Protein AF-A0AAC9W7S7-F1 (afdb_monomer)

Structure (mmCIF, N/CA/C/O backbone):
data_AF-A0AAC9W7S7-F1
#
_entry.id   AF-A0AAC9W7S7-F1
#
loop_
_atom_site.group_PDB
_atom_site.id
_atom_site.type_symbol
_atom_site.label_atom_id
_atom_site.label_alt_id
_atom_site.label_comp_id
_atom_site.label_asym_id
_atom_site.label_entity_id
_atom_site.label_seq_id
_atom_site.pdbx_PDB_ins_code
_atom_site.Cartn_x
_atom_site.Cartn_y
_atom_site.Cartn_z
_atom_site.occupancy
_atom_site.B_iso_or_equiv
_atom_site.auth_seq_id
_atom_site.auth_comp_id
_atom_site.auth_asym_id
_atom_site.auth_atom_id
_atom_site.pdbx_PDB_model_num
ATOM 1 N N . MET A 1 1 ? 3.957 -42.878 9.450 1.00 37.59 1 MET A N 1
ATOM 2 C CA . MET A 1 1 ? 2.936 -42.369 10.400 1.00 37.59 1 MET A CA 1
ATOM 3 C C . MET A 1 1 ? 3.473 -42.304 11.843 1.00 37.59 1 MET A C 1
ATOM 5 O O . MET A 1 1 ? 2.688 -42.393 12.775 1.00 37.59 1 MET A O 1
ATOM 9 N N . SER A 1 2 ? 4.787 -42.111 12.055 1.00 39.94 2 SER A N 1
ATOM 10 C CA . SER A 1 2 ? 5.416 -42.244 13.385 1.00 39.94 2 SER A CA 1
ATOM 11 C C . SER A 1 2 ? 6.207 -41.029 13.894 1.00 39.94 2 SER A C 1
ATOM 13 O O . SER A 1 2 ? 6.591 -41.050 15.053 1.00 39.94 2 SER A O 1
ATOM 15 N N . ASP A 1 3 ? 6.358 -39.937 13.136 1.00 34.56 3 ASP A N 1
ATOM 16 C CA . ASP A 1 3 ? 7.186 -38.788 13.576 1.00 34.56 3 ASP A CA 1
ATOM 17 C C . ASP A 1 3 ? 6.415 -37.564 14.099 1.00 34.56 3 ASP A C 1
ATOM 19 O O . ASP A 1 3 ? 6.995 -36.519 14.389 1.00 34.56 3 ASP A O 1
ATOM 23 N N . TYR A 1 4 ? 5.102 -37.677 14.303 1.00 34.56 4 TYR A N 1
ATOM 24 C CA . TYR A 1 4 ? 4.302 -36.581 14.871 1.00 34.56 4 TYR A CA 1
ATOM 25 C C . TYR A 1 4 ? 4.333 -36.500 16.409 1.00 34.56 4 TYR A C 1
ATOM 27 O O . TYR A 1 4 ? 3.720 -35.597 16.974 1.00 34.56 4 TYR A O 1
ATOM 35 N N . LYS A 1 5 ? 5.036 -37.403 17.111 1.00 38.84 5 LYS A N 1
ATOM 36 C CA . LYS A 1 5 ? 5.004 -37.478 18.587 1.00 38.84 5 LYS A CA 1
ATOM 37 C C . LYS A 1 5 ? 6.015 -36.587 19.328 1.00 38.84 5 LYS A C 1
ATOM 39 O O . LYS A 1 5 ? 5.812 -36.352 20.512 1.00 38.84 5 LYS A O 1
ATOM 44 N N . ASN A 1 6 ? 7.032 -36.021 18.668 1.00 42.34 6 ASN A N 1
ATOM 45 C CA . ASN A 1 6 ? 8.114 -35.283 19.355 1.00 42.34 6 ASN A CA 1
ATOM 46 C C . ASN A 1 6 ? 8.028 -33.747 19.297 1.00 42.34 6 ASN A C 1
ATOM 48 O O . ASN A 1 6 ? 8.985 -33.047 19.621 1.00 42.34 6 ASN A O 1
ATOM 52 N N . ARG A 1 7 ? 6.872 -33.183 18.940 1.00 37.69 7 ARG A N 1
ATOM 53 C CA . ARG A 1 7 ? 6.562 -31.769 19.202 1.00 37.69 7 ARG A CA 1
ATOM 54 C C . ARG A 1 7 ? 5.225 -31.747 19.917 1.00 37.69 7 ARG A C 1
ATOM 56 O O . ARG A 1 7 ? 4.274 -32.288 19.368 1.00 37.69 7 ARG A O 1
ATOM 63 N N . GLY A 1 8 ? 5.148 -31.163 21.113 1.00 43.25 8 GLY A N 1
ATOM 64 C CA . GLY A 1 8 ? 3.931 -31.041 21.932 1.00 43.25 8 GLY A CA 1
ATOM 65 C C . GLY A 1 8 ? 2.803 -30.255 21.248 1.00 43.25 8 GLY A C 1
ATOM 66 O O . GLY A 1 8 ? 2.457 -29.151 21.653 1.00 43.25 8 GLY A O 1
ATOM 67 N N . LEU A 1 9 ? 2.234 -30.828 20.192 1.00 44.09 9 LEU A N 1
ATOM 68 C CA . LEU A 1 9 ? 1.156 -30.319 19.355 1.00 44.09 9 LEU A CA 1
ATOM 69 C C . LEU A 1 9 ? 0.028 -31.352 19.337 1.00 44.09 9 LEU A C 1
ATOM 71 O O . LEU A 1 9 ? -0.422 -31.802 18.291 1.00 44.09 9 LEU A O 1
ATOM 75 N N . THR A 1 10 ? -0.458 -31.723 20.516 1.00 48.31 10 THR A N 1
ATOM 76 C CA . THR A 1 10 ? -1.751 -32.397 20.656 1.00 48.31 10 THR A CA 1
ATOM 77 C C . THR A 1 10 ? -2.620 -31.588 21.599 1.00 48.31 10 THR A C 1
ATOM 79 O O . THR A 1 10 ? -2.762 -31.893 22.777 1.00 48.31 10 THR A O 1
ATOM 82 N N . LEU A 1 11 ? -3.224 -30.534 21.062 1.00 48.84 11 LEU A N 1
ATOM 83 C CA . LEU A 1 11 ? -4.468 -30.015 21.608 1.00 48.84 11 LEU A CA 1
ATOM 84 C C . LEU A 1 11 ? -5.496 -30.098 20.489 1.00 48.84 11 LEU A C 1
ATOM 86 O O . LEU A 1 11 ? -5.588 -29.196 19.656 1.00 48.84 11 LEU A O 1
ATOM 90 N N . ASN A 1 12 ? -6.264 -31.190 20.489 1.00 54.25 12 ASN A N 1
ATOM 91 C CA . ASN A 1 12 ? -7.568 -31.247 19.836 1.00 54.25 12 ASN A CA 1
ATOM 92 C C . ASN A 1 12 ? -8.439 -30.149 20.462 1.00 54.25 12 ASN A C 1
ATOM 94 O O . ASN A 1 12 ? -9.157 -30.384 21.429 1.00 54.25 12 ASN A O 1
ATOM 98 N N . LYS A 1 13 ? -8.324 -28.913 19.965 1.00 56.97 13 LYS A N 1
ATOM 99 C CA . LYS A 1 13 ? -9.226 -27.826 20.342 1.00 56.97 13 LYS A CA 1
ATOM 100 C C . LYS A 1 13 ? -10.548 -28.089 19.618 1.00 56.97 13 LYS A C 1
ATOM 102 O O . LYS A 1 13 ? -10.556 -28.030 18.387 1.00 56.97 13 LYS A O 1
ATOM 107 N N . PRO A 1 14 ? -11.640 -28.410 20.332 1.00 70.88 14 PRO A N 1
ATOM 108 C CA . PRO A 1 14 ? -12.911 -28.714 19.690 1.00 70.88 14 PRO A CA 1
ATOM 109 C C . PRO A 1 14 ? -13.408 -27.505 18.890 1.00 70.88 14 PRO A C 1
ATOM 111 O O . PRO A 1 14 ? -13.167 -26.353 19.267 1.00 70.88 14 PRO A O 1
ATOM 114 N N . LYS A 1 15 ? -14.117 -27.767 17.783 1.00 72.94 15 LYS A N 1
ATOM 115 C CA . LYS A 1 15 ? -14.769 -26.723 16.982 1.00 72.94 15 LYS A CA 1
ATOM 116 C C . LYS A 1 15 ? -15.702 -25.921 17.891 1.00 72.94 15 LYS A C 1
ATOM 118 O O . LYS A 1 15 ? -16.638 -26.472 18.464 1.00 72.94 15 LYS A O 1
ATOM 123 N N . ILE A 1 16 ? -15.446 -24.622 18.026 1.00 74.94 16 ILE A N 1
ATOM 124 C CA . ILE A 1 16 ? -16.300 -23.749 18.833 1.00 74.94 16 ILE A CA 1
ATOM 125 C C . ILE A 1 16 ? -17.641 -23.543 18.109 1.00 74.94 16 ILE A C 1
ATOM 127 O O . ILE A 1 16 ? -17.678 -23.210 16.925 1.00 74.94 16 ILE A O 1
ATOM 131 N N . THR A 1 17 ? -18.742 -23.745 18.835 1.00 80.69 17 THR A N 1
ATOM 132 C CA . THR A 1 17 ? -20.120 -23.518 18.371 1.00 80.69 17 THR A CA 1
ATOM 133 C C . THR A 1 17 ? -20.499 -22.031 18.410 1.00 80.69 17 THR A C 1
ATOM 135 O O . THR A 1 17 ? -19.800 -21.223 19.025 1.00 80.69 17 THR A O 1
ATOM 138 N N . LYS A 1 18 ? -21.645 -21.659 17.813 1.00 77.06 18 LYS A N 1
ATOM 139 C CA . LYS A 1 18 ? -22.188 -20.285 17.877 1.00 77.06 18 LYS A CA 1
ATOM 140 C C . LYS A 1 18 ? -22.310 -19.774 19.317 1.00 77.06 18 LYS A C 1
ATOM 142 O O . LYS A 1 18 ? -21.727 -18.752 19.676 1.00 77.06 18 LYS A O 1
ATOM 147 N N . THR A 1 19 ? -22.940 -20.575 20.170 1.00 78.44 19 THR A N 1
ATOM 148 C CA . THR A 1 19 ? -23.069 -20.325 21.612 1.00 78.44 19 THR A CA 1
ATOM 149 C C . THR A 1 19 ? -21.717 -20.302 22.333 1.00 78.44 19 THR A C 1
ATOM 151 O O . THR A 1 19 ? -21.515 -19.535 23.274 1.00 78.44 19 THR A O 1
ATOM 154 N N . GLY A 1 20 ? -20.742 -21.094 21.877 1.00 81.81 20 GLY A N 1
ATOM 155 C CA . GLY A 1 20 ? -19.382 -21.089 22.414 1.00 81.81 20 GLY A CA 1
ATOM 156 C C . GLY A 1 20 ? -18.627 -19.774 22.172 1.00 81.81 20 GLY A C 1
ATOM 157 O O . GLY A 1 20 ? -17.890 -19.333 23.056 1.00 81.81 20 GLY A O 1
ATOM 158 N N . LEU A 1 21 ? -18.833 -19.112 21.026 1.00 81.75 21 LEU A N 1
ATOM 159 C CA . LEU A 1 21 ? -18.240 -17.794 20.747 1.00 81.75 21 LEU A CA 1
ATOM 160 C C . LEU A 1 21 ? -18.845 -16.695 21.620 1.00 81.75 21 LEU A C 1
ATOM 162 O O . LEU A 1 21 ? -18.101 -15.877 22.166 1.00 81.75 21 LEU A O 1
ATOM 166 N N . GLN A 1 22 ? -20.166 -16.709 21.807 1.00 82.06 22 GLN A N 1
ATOM 167 C CA . GLN A 1 22 ? -20.845 -15.781 22.714 1.00 82.06 22 GLN A CA 1
ATOM 168 C C . GLN A 1 22 ? -20.304 -15.938 24.142 1.00 82.06 22 GLN A C 1
ATOM 170 O O . GLN A 1 22 ? -19.799 -14.975 24.720 1.00 82.06 22 GLN A O 1
ATOM 175 N N . LYS A 1 23 ? -20.243 -17.175 24.660 1.00 84.00 23 LYS A N 1
ATOM 176 C CA . LYS A 1 23 ? -19.633 -17.473 25.970 1.00 84.00 23 LYS A CA 1
ATOM 177 C C . LYS A 1 23 ? -18.192 -16.972 26.073 1.00 84.00 23 LYS A C 1
ATOM 179 O O . LYS A 1 23 ? -17.768 -16.534 27.141 1.00 84.00 23 LYS A O 1
ATOM 184 N N . HIS A 1 24 ? -17.417 -17.024 24.990 1.00 85.25 24 HIS A N 1
ATOM 185 C CA . HIS A 1 24 ? -16.046 -16.521 24.987 1.00 85.25 24 HIS A CA 1
ATOM 186 C C . HIS A 1 24 ? -15.978 -14.989 25.139 1.00 85.25 24 HIS A C 1
ATOM 188 O O . HIS A 1 24 ? -15.097 -14.493 25.844 1.00 85.25 24 HIS A O 1
ATOM 194 N N . LEU A 1 25 ? -16.885 -14.229 24.518 1.00 84.69 25 LEU A N 1
ATOM 195 C CA . LEU A 1 25 ? -16.973 -12.775 24.712 1.00 84.69 25 LEU A CA 1
ATOM 196 C C . LEU A 1 25 ? -17.499 -12.417 26.108 1.00 84.69 25 LEU A C 1
ATOM 198 O O . LEU A 1 25 ? -16.917 -11.547 26.756 1.00 84.69 25 LEU A O 1
ATOM 202 N N . SER A 1 26 ? -18.478 -13.160 26.632 1.00 85.62 26 SER A N 1
ATOM 203 C CA . SER A 1 26 ? -18.957 -12.992 28.013 1.00 85.62 26 SER A CA 1
ATOM 204 C C . SER A 1 26 ? -17.852 -13.251 29.038 1.00 85.62 26 SER A C 1
ATOM 206 O O . SER A 1 26 ? -17.664 -12.461 29.957 1.00 85.62 26 SER A O 1
ATOM 208 N N . LYS A 1 27 ? -17.028 -14.293 28.844 1.00 88.25 27 LYS A N 1
ATOM 209 C CA . LYS A 1 27 ? -15.826 -14.544 29.668 1.00 88.25 27 LYS A CA 1
ATOM 210 C C . LYS A 1 27 ? -14.813 -13.399 29.612 1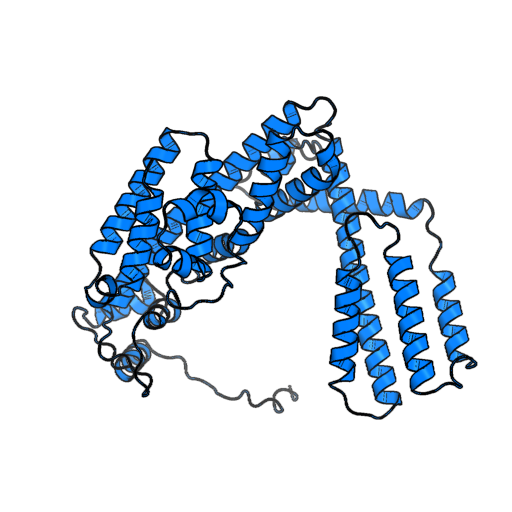.00 88.25 27 LYS A C 1
ATOM 212 O O . LYS A 1 27 ? -13.996 -13.250 30.514 1.00 88.25 27 LYS A O 1
ATOM 217 N N . LYS A 1 28 ? -14.839 -12.595 28.547 1.00 88.25 28 LYS A N 1
ATOM 218 C CA . LYS A 1 28 ? -14.037 -11.376 28.405 1.00 88.25 28 LYS A CA 1
ATOM 219 C C . LYS A 1 28 ? -14.730 -10.128 28.954 1.00 88.25 28 LYS A C 1
ATOM 221 O O . LYS A 1 28 ? -14.155 -9.056 28.804 1.00 88.25 28 LYS A O 1
ATOM 226 N N . LYS A 1 29 ? -15.884 -10.272 29.617 1.00 89.19 29 LYS A N 1
ATOM 227 C CA . LYS A 1 29 ? -16.740 -9.195 30.141 1.00 89.19 29 LYS A CA 1
ATOM 228 C C . LYS A 1 29 ? -17.174 -8.175 29.079 1.00 89.19 29 LYS A C 1
ATOM 230 O O . LYS A 1 29 ? -17.420 -7.027 29.409 1.00 89.19 29 LYS A O 1
ATOM 235 N N . ILE A 1 30 ? -17.261 -8.594 27.814 1.00 90.44 30 ILE A N 1
ATOM 236 C CA . ILE A 1 30 ? -17.768 -7.742 26.732 1.00 90.44 30 ILE A CA 1
ATOM 237 C C . ILE A 1 30 ? -19.297 -7.806 26.755 1.00 90.44 30 ILE A C 1
ATOM 239 O O . ILE A 1 30 ? -19.857 -8.905 26.748 1.00 90.44 30 ILE A O 1
ATOM 243 N N . THR A 1 31 ? -19.961 -6.651 26.792 1.00 90.38 31 THR A N 1
ATOM 244 C CA . THR A 1 31 ? -21.424 -6.571 26.911 1.00 90.38 31 THR A CA 1
ATOM 245 C C . THR A 1 31 ? -22.115 -6.721 25.554 1.00 90.38 31 THR A C 1
ATOM 247 O O . THR A 1 31 ? -21.591 -6.313 24.514 1.00 90.38 31 THR A O 1
ATOM 250 N N . PHE A 1 32 ? -23.314 -7.303 25.556 1.00 90.25 32 PHE A N 1
ATOM 251 C CA . PHE A 1 32 ? -24.150 -7.487 24.361 1.00 90.25 32 PHE A CA 1
ATOM 252 C C . PHE A 1 32 ? -25.301 -6.475 24.277 1.00 90.25 32 PHE A C 1
ATOM 254 O O . PHE A 1 32 ? -26.297 -6.727 23.608 1.00 90.25 32 PHE A O 1
ATOM 261 N N . ILE A 1 33 ? -25.187 -5.344 24.981 1.00 83.50 33 ILE A N 1
ATOM 262 C CA . ILE A 1 33 ? -26.242 -4.324 25.036 1.00 83.50 33 ILE A CA 1
ATOM 263 C C . ILE A 1 33 ? -26.608 -3.891 23.609 1.00 83.50 33 ILE A C 1
ATOM 265 O O . ILE A 1 33 ? -25.727 -3.548 22.819 1.00 83.50 33 ILE A O 1
ATOM 269 N N . GLY A 1 34 ? -27.907 -3.922 23.301 1.00 80.00 34 GLY A N 1
ATOM 270 C CA . GLY A 1 34 ? -28.447 -3.549 21.993 1.00 80.00 34 GLY A CA 1
ATOM 271 C C . GLY A 1 34 ? -28.416 -4.649 20.927 1.00 80.00 34 GLY A C 1
ATOM 272 O O . GLY A 1 34 ? -28.630 -4.324 19.767 1.00 80.00 34 GLY A O 1
ATOM 273 N N . TYR A 1 35 ? -28.144 -5.911 21.290 1.00 88.88 35 TYR A N 1
ATOM 274 C CA . TYR A 1 35 ? -28.215 -7.051 20.371 1.00 88.88 35 TYR A CA 1
ATOM 275 C C . TYR A 1 35 ? -29.035 -8.202 20.959 1.00 88.88 35 TYR A C 1
ATOM 277 O O . TYR A 1 35 ? -28.790 -8.653 22.080 1.00 88.88 35 TYR A O 1
ATOM 285 N N . SER A 1 36 ? -29.954 -8.729 20.159 1.00 88.38 36 SER A N 1
ATOM 286 C CA . SER A 1 36 ? -30.579 -10.036 20.360 1.00 88.38 36 SER A CA 1
ATOM 287 C C . SER A 1 36 ? -29.610 -11.181 20.033 1.00 88.38 36 SER A C 1
ATOM 289 O O . SER A 1 36 ? -28.572 -11.001 19.386 1.00 88.38 36 SER A O 1
ATOM 291 N N . GLU A 1 37 ? -29.952 -12.400 20.455 1.00 83.62 37 GLU A N 1
ATOM 292 C CA . GLU A 1 37 ? -29.159 -13.590 20.129 1.00 83.62 37 GLU A CA 1
ATOM 293 C C . GLU A 1 37 ? -29.084 -13.838 18.610 1.00 83.62 37 GLU A C 1
ATOM 295 O O . GLU A 1 37 ? -28.029 -14.208 18.085 1.00 83.62 37 GLU A O 1
ATOM 300 N N . GLU A 1 38 ? -30.179 -13.581 17.894 1.00 86.12 38 GLU A N 1
ATOM 301 C CA . GLU A 1 38 ? -30.256 -13.681 16.434 1.00 86.12 38 GLU A CA 1
ATOM 302 C C . GLU A 1 38 ? -29.323 -12.673 15.753 1.00 86.12 38 GLU A C 1
ATOM 304 O O . GLU A 1 38 ? -28.532 -13.049 14.882 1.00 86.12 38 GLU A O 1
ATOM 309 N N . GLU A 1 39 ? -29.321 -11.416 16.203 1.00 88.31 39 GLU A N 1
ATOM 310 C CA . GLU A 1 39 ? -28.441 -10.377 15.663 1.00 88.31 39 GLU A CA 1
ATOM 311 C C . GLU A 1 39 ? -26.963 -10.667 15.934 1.00 88.31 39 GLU A C 1
ATOM 313 O O . GLU A 1 39 ? -26.128 -10.465 15.049 1.00 88.31 39 GLU A O 1
ATOM 318 N N . LEU A 1 40 ? -26.619 -11.190 17.117 1.00 85.38 40 LEU A N 1
ATOM 319 C CA . LEU A 1 40 ? -25.255 -11.636 17.420 1.00 85.38 40 LEU A CA 1
ATOM 320 C C . LEU A 1 40 ? -24.822 -12.781 16.501 1.00 85.38 40 LEU A C 1
ATOM 322 O O . LEU A 1 40 ? -23.691 -12.797 16.010 1.00 85.38 40 LEU A O 1
ATOM 326 N N . ASN A 1 41 ? -25.714 -13.740 16.251 1.00 84.25 41 ASN A N 1
ATOM 327 C CA . ASN A 1 41 ? -25.435 -14.849 15.349 1.00 84.25 41 ASN A CA 1
ATOM 328 C C . ASN A 1 41 ? -25.226 -14.357 13.908 1.00 84.25 41 ASN A C 1
ATOM 330 O O . ASN A 1 41 ? -24.231 -14.733 13.286 1.00 84.25 41 ASN A O 1
ATOM 334 N N . SER A 1 42 ? -26.077 -13.466 13.398 1.00 85.25 42 SER A N 1
ATOM 335 C CA . SER A 1 42 ? -25.863 -12.844 12.084 1.00 85.25 42 SER A CA 1
ATOM 336 C C . SER A 1 42 ? -24.540 -12.062 12.043 1.00 85.25 42 SER A C 1
ATOM 338 O O . SER A 1 42 ? -23.743 -12.197 11.111 1.00 85.25 42 SER A O 1
ATOM 340 N N . LEU A 1 43 ? -24.213 -11.315 13.103 1.00 84.94 43 LEU A N 1
ATOM 341 C CA . LEU A 1 43 ? -22.970 -10.550 13.189 1.00 84.94 43 LEU A CA 1
ATOM 342 C C . LEU A 1 43 ? -21.711 -11.435 13.139 1.00 84.94 43 LEU A C 1
ATOM 344 O O . LEU A 1 43 ? -20.759 -11.092 12.437 1.00 84.94 43 LEU A O 1
ATOM 348 N N . PHE A 1 44 ? -21.679 -12.556 13.865 1.00 80.50 44 PHE A N 1
ATOM 349 C CA . PHE A 1 44 ? -20.492 -13.422 13.955 1.00 80.50 44 PHE A CA 1
ATOM 350 C C . PHE A 1 44 ? -20.303 -14.390 12.785 1.00 80.50 44 PHE A C 1
ATOM 352 O O . PHE A 1 44 ? -19.190 -14.910 12.633 1.00 80.50 44 PHE A O 1
ATOM 359 N N . PHE A 1 45 ? -21.369 -14.680 12.034 1.00 78.12 45 PHE A N 1
ATOM 360 C CA . PHE A 1 45 ? -21.373 -15.752 11.035 1.00 78.12 45 PHE A CA 1
ATOM 361 C C . PHE A 1 45 ? -21.738 -15.307 9.619 1.00 78.12 45 PHE A C 1
ATOM 363 O O . PHE A 1 45 ? -21.312 -15.970 8.677 1.00 78.12 45 PHE A O 1
ATOM 370 N N . GLU A 1 46 ? -22.479 -14.212 9.454 1.00 79.62 46 GLU A N 1
ATOM 371 C CA . GLU A 1 46 ? -22.937 -13.740 8.139 1.00 79.62 46 GLU A CA 1
ATOM 372 C C . GLU A 1 46 ? -22.262 -12.421 7.755 1.00 79.62 46 GLU A C 1
ATOM 374 O O . GLU A 1 46 ? -21.739 -12.285 6.652 1.00 79.62 46 GLU A O 1
ATOM 379 N N . LYS A 1 47 ? -22.230 -11.450 8.679 1.00 77.44 47 LYS A N 1
ATOM 380 C CA . LYS A 1 47 ? -21.714 -10.094 8.411 1.00 77.44 47 LYS A CA 1
ATOM 381 C C . LYS A 1 47 ? -20.206 -9.969 8.618 1.00 77.44 47 LYS A C 1
ATOM 383 O O . LYS A 1 47 ? -19.534 -9.227 7.907 1.00 77.44 47 LYS A O 1
ATOM 388 N N . ASN A 1 48 ? -19.658 -10.681 9.598 1.00 76.31 48 ASN A N 1
ATOM 389 C CA . ASN A 1 48 ? -18.232 -10.720 9.899 1.00 76.31 48 ASN A CA 1
ATOM 390 C C . ASN A 1 48 ? -17.804 -12.156 10.210 1.00 76.31 48 ASN A C 1
ATOM 392 O O . ASN A 1 48 ? -18.623 -12.999 10.549 1.00 76.31 48 ASN A O 1
ATOM 396 N N . TYR A 1 49 ? -16.496 -12.422 10.183 1.00 79.31 49 TYR A N 1
ATOM 397 C CA . TYR A 1 49 ? -15.939 -13.596 10.855 1.00 79.31 49 TYR A CA 1
ATOM 398 C C . TYR A 1 49 ? -15.424 -13.202 12.244 1.00 79.31 49 TYR A C 1
ATOM 400 O O . TYR A 1 49 ? -14.758 -12.175 12.414 1.00 79.31 49 TYR A O 1
ATOM 408 N N . TYR A 1 50 ? -15.701 -14.038 13.248 1.00 81.44 50 TYR A N 1
ATOM 409 C CA . TYR A 1 50 ? -15.425 -13.758 14.664 1.00 81.44 50 TYR A CA 1
ATOM 410 C C . TYR A 1 50 ? -14.010 -13.236 14.962 1.00 81.44 50 TYR A C 1
ATOM 412 O O . TYR A 1 50 ? -13.835 -12.326 15.775 1.00 81.44 50 TYR A O 1
ATOM 420 N N . TYR A 1 51 ? -12.977 -13.779 14.310 1.00 81.38 51 TYR A N 1
ATOM 421 C CA . TYR A 1 51 ? -11.599 -13.337 14.544 1.00 81.38 51 TYR A CA 1
ATOM 422 C C . TYR A 1 51 ? -11.344 -11.891 14.112 1.00 81.38 51 TYR A C 1
ATOM 424 O O . TYR A 1 51 ? -10.602 -11.193 14.798 1.00 81.38 51 TYR A O 1
ATOM 432 N N . LYS A 1 52 ? -11.974 -11.413 13.031 1.00 85.81 52 LYS A N 1
ATOM 433 C CA . LYS A 1 52 ? -11.877 -10.005 12.620 1.00 85.81 52 LYS A CA 1
ATOM 434 C C . LYS A 1 52 ? -12.574 -9.110 13.625 1.00 85.81 52 LYS A C 1
ATOM 436 O O . LYS A 1 52 ? -11.938 -8.212 14.172 1.00 85.81 52 LYS A O 1
ATOM 441 N N . LEU A 1 53 ? -13.823 -9.418 13.951 1.00 87.81 53 LEU A N 1
ATOM 442 C CA . LEU A 1 53 ? -14.613 -8.618 14.883 1.00 87.81 53 LEU A CA 1
ATOM 443 C C . LEU A 1 53 ? -13.968 -8.542 16.277 1.00 87.81 53 LEU A C 1
ATOM 445 O O . LEU A 1 53 ? -13.783 -7.469 16.845 1.00 87.81 53 LEU A O 1
ATOM 449 N N . SER A 1 54 ? -13.528 -9.682 16.812 1.00 87.25 54 SER A N 1
ATOM 450 C CA . SER A 1 54 ? -12.882 -9.743 18.127 1.00 87.25 54 SER A CA 1
ATOM 451 C C . SER A 1 54 ? -11.491 -9.105 18.165 1.00 87.25 54 SER A C 1
ATOM 453 O O . SER A 1 54 ? -10.945 -8.920 19.253 1.00 87.25 54 SER A O 1
ATOM 455 N N . SER A 1 55 ? -10.897 -8.765 17.019 1.00 90.25 55 SER A N 1
ATOM 456 C CA . SER A 1 55 ? -9.591 -8.111 16.968 1.00 90.25 55 SER A CA 1
ATOM 457 C C . SER A 1 55 ? -9.660 -6.617 17.308 1.00 90.25 55 SER A C 1
ATOM 459 O O . SER A 1 55 ? -8.716 -6.095 17.906 1.00 90.25 55 SER A O 1
ATOM 461 N N . TYR A 1 56 ? -10.799 -5.959 17.047 1.00 91.44 56 TYR A N 1
ATOM 462 C CA . TYR A 1 56 ? -11.011 -4.536 17.341 1.00 91.44 56 TYR A CA 1
ATOM 463 C C . TYR A 1 56 ? -10.924 -4.218 18.840 1.00 91.44 56 TYR A C 1
ATOM 465 O O . TYR A 1 56 ? -10.529 -3.113 19.211 1.00 91.44 56 TYR A O 1
ATOM 473 N N . LYS A 1 57 ? -11.162 -5.206 19.721 1.00 90.94 57 LYS A N 1
ATOM 474 C CA . LYS A 1 57 ? -11.004 -5.051 21.179 1.00 90.94 57 LYS A CA 1
ATOM 475 C C . LYS A 1 57 ? -9.599 -4.598 21.593 1.00 90.94 57 LYS A C 1
ATOM 477 O O . LYS A 1 57 ? -9.432 -4.022 22.659 1.00 90.94 57 LYS A O 1
ATOM 482 N N . LYS A 1 58 ? -8.577 -4.841 20.757 1.00 89.94 58 LYS A N 1
ATOM 483 C CA . LYS A 1 58 ? -7.193 -4.405 21.017 1.00 89.94 58 LYS A CA 1
ATOM 484 C C . LYS A 1 58 ? -7.032 -2.881 21.054 1.00 89.94 58 LYS A C 1
ATOM 486 O O . LYS A 1 58 ? -6.002 -2.403 21.515 1.00 89.94 58 LYS A O 1
ATOM 491 N N . ASN A 1 59 ? -8.022 -2.127 20.579 1.00 89.12 59 ASN A N 1
ATOM 492 C CA . ASN A 1 59 ? -8.018 -0.668 20.658 1.00 89.12 59 ASN A CA 1
ATOM 493 C C . ASN A 1 59 ? -8.557 -0.141 21.997 1.00 89.12 59 ASN A C 1
ATOM 495 O O . ASN A 1 59 ? -8.410 1.048 22.279 1.00 89.12 59 ASN A O 1
ATOM 499 N N . PHE A 1 60 ? -9.156 -1.000 22.819 1.00 89.75 60 PHE A N 1
ATOM 500 C CA . PHE A 1 60 ? -9.792 -0.635 24.081 1.00 89.75 60 PHE A CA 1
ATOM 501 C C . PHE A 1 60 ? -8.920 -1.025 25.269 1.00 89.75 60 PHE A C 1
ATOM 503 O O . PHE A 1 60 ? -8.014 -1.856 25.155 1.00 89.75 60 PHE A O 1
ATOM 510 N N . GLU A 1 61 ? -9.183 -0.383 26.402 1.00 88.19 61 GLU A N 1
ATOM 511 C CA . GLU A 1 61 ? -8.475 -0.662 27.644 1.00 88.19 61 GLU A CA 1
ATOM 512 C C . GLU A 1 61 ? -8.741 -2.093 28.104 1.00 88.19 61 GLU A C 1
ATOM 514 O O . GLU A 1 61 ? -9.849 -2.621 27.994 1.00 88.19 61 GLU A O 1
ATOM 519 N N . ARG A 1 62 ? -7.675 -2.739 28.571 1.00 90.38 62 ARG A N 1
ATOM 520 C CA . ARG A 1 62 ? -7.672 -4.134 28.991 1.00 90.38 62 ARG A CA 1
ATOM 521 C C . ARG A 1 62 ? -7.228 -4.177 30.444 1.00 90.38 62 ARG A C 1
ATOM 523 O O . ARG A 1 62 ? -6.123 -3.738 30.750 1.00 90.38 62 ARG A O 1
ATOM 530 N N . GLU A 1 63 ? -8.052 -4.762 31.304 1.00 91.75 63 GLU A N 1
ATOM 531 C CA . GLU A 1 63 ? -7.675 -5.003 32.697 1.00 91.75 63 GLU A CA 1
ATOM 532 C C . GLU A 1 63 ? -6.520 -6.012 32.806 1.00 91.75 63 GLU A C 1
ATOM 534 O O . GLU A 1 63 ? -6.309 -6.843 31.914 1.00 91.75 63 GLU A O 1
ATOM 539 N N . GLN A 1 64 ? -5.833 -6.030 33.953 1.00 89.25 64 GLN A N 1
ATOM 540 C CA . GLN A 1 64 ? -4.812 -7.041 34.272 1.00 89.25 64 GLN A CA 1
ATOM 541 C C . GLN A 1 64 ? -5.362 -8.478 34.165 1.00 89.25 64 GLN A C 1
ATOM 543 O O . GLN A 1 64 ? -4.677 -9.371 33.669 1.00 89.25 64 GLN A O 1
ATOM 548 N N . SER A 1 65 ? -6.645 -8.674 34.501 1.00 87.44 65 SER A N 1
ATOM 549 C CA . SER A 1 65 ? -7.400 -9.931 34.338 1.00 87.44 65 SER A CA 1
ATOM 550 C C . SER A 1 65 ? -7.535 -10.394 32.875 1.00 87.44 65 SER A C 1
ATOM 552 O O . SER A 1 65 ? -7.889 -11.536 32.576 1.00 87.44 65 SER A O 1
ATOM 554 N N . GLY A 1 66 ? -7.267 -9.502 31.920 1.00 87.69 66 GLY A N 1
ATOM 555 C CA . GLY A 1 66 ? -7.438 -9.731 30.494 1.00 87.69 66 GLY A CA 1
ATOM 556 C C . GLY A 1 66 ? -8.881 -9.678 30.004 1.00 87.69 66 GLY A C 1
ATOM 557 O O . GLY A 1 66 ? -9.178 -10.298 28.970 1.00 87.69 66 GLY A O 1
ATOM 558 N N . THR A 1 67 ? -9.738 -8.962 30.734 1.00 91.44 67 THR A N 1
ATOM 559 C CA . THR A 1 67 ? -11.134 -8.657 30.391 1.00 91.44 67 THR A CA 1
ATOM 560 C C . THR A 1 67 ? -11.303 -7.196 29.941 1.00 91.44 67 THR A C 1
ATOM 562 O O . THR A 1 67 ? -10.357 -6.408 30.011 1.00 91.44 67 THR A O 1
ATOM 565 N N . TYR A 1 68 ? -12.484 -6.877 29.405 1.00 91.69 68 TYR A N 1
ATOM 566 C CA . TYR A 1 68 ? -12.841 -5.599 28.782 1.00 91.69 68 TYR A CA 1
ATOM 567 C C . TYR A 1 68 ? -14.234 -5.141 29.263 1.00 91.69 68 TYR A C 1
ATOM 569 O O . TYR A 1 68 ? -15.176 -5.150 28.474 1.00 91.69 68 TYR A O 1
ATOM 577 N N . PRO A 1 69 ? -14.402 -4.786 30.549 1.00 86.44 69 PRO A N 1
ATOM 578 C CA . PRO A 1 69 ? -15.722 -4.521 31.137 1.00 86.44 69 PRO A CA 1
ATOM 579 C C . PRO A 1 69 ? -16.451 -3.308 30.536 1.00 86.44 69 PRO A C 1
ATOM 581 O O . PRO A 1 69 ? -17.676 -3.266 30.555 1.00 86.44 69 PRO A O 1
ATOM 584 N N . HIS A 1 70 ? -15.716 -2.341 29.981 1.00 87.62 70 HIS A N 1
ATOM 585 C CA . HIS A 1 70 ? -16.268 -1.127 29.362 1.00 87.62 70 HIS A CA 1
ATOM 586 C C . HIS A 1 70 ? -16.438 -1.244 27.840 1.00 87.62 70 HIS A C 1
ATOM 588 O O . HIS A 1 70 ? -16.602 -0.242 27.153 1.00 87.62 70 HIS A O 1
ATOM 594 N N . LEU A 1 71 ? -16.338 -2.456 27.287 1.00 91.44 71 LEU A N 1
ATOM 595 C CA . LEU A 1 71 ? -16.450 -2.699 25.853 1.00 91.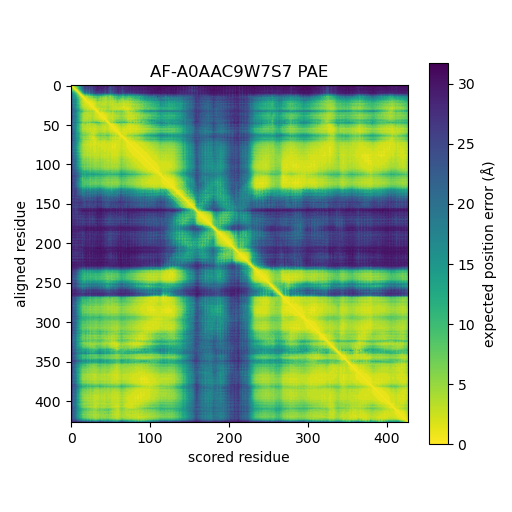44 71 LEU A CA 1
ATOM 596 C C . LEU A 1 71 ? -17.751 -3.435 25.538 1.00 91.44 71 LEU A C 1
ATOM 598 O O . LEU A 1 71 ? -17.990 -4.534 26.038 1.00 91.44 71 LEU A O 1
ATOM 602 N N . SER A 1 72 ? -18.547 -2.867 24.639 1.00 92.19 72 SER A N 1
ATOM 603 C CA . SER A 1 72 ? -19.743 -3.497 24.080 1.00 92.19 72 SER A CA 1
ATOM 604 C C . SER A 1 72 ? -19.477 -4.107 22.698 1.00 92.19 72 SER A C 1
ATOM 606 O O . SER A 1 72 ? -18.568 -3.693 21.970 1.00 92.19 72 SER A O 1
ATOM 608 N N . VAL A 1 73 ? -20.289 -5.089 22.294 1.00 91.12 73 VAL A N 1
ATOM 609 C CA . VAL A 1 73 ? -20.275 -5.610 20.914 1.00 91.12 73 VAL A CA 1
ATOM 610 C C . VAL A 1 73 ? -20.659 -4.532 19.899 1.00 91.12 73 VAL A C 1
ATOM 612 O O . VAL A 1 73 ? -20.096 -4.530 18.805 1.00 91.12 73 VAL A O 1
ATOM 615 N N . LEU A 1 74 ? -21.496 -3.562 20.285 1.00 91.69 74 LEU A N 1
ATOM 616 C CA . LEU A 1 74 ? -21.824 -2.393 19.467 1.00 91.69 74 LEU A CA 1
ATOM 617 C C . LEU A 1 74 ? -20.564 -1.661 18.983 1.00 91.69 74 LEU A C 1
ATOM 619 O O . LEU A 1 74 ? -20.435 -1.364 17.798 1.00 91.69 74 LEU A O 1
ATOM 623 N N . CYS A 1 75 ? -19.592 -1.429 19.868 1.00 91.69 75 CYS A N 1
ATOM 624 C CA . CYS A 1 75 ? -18.329 -0.791 19.495 1.00 91.69 75 CYS A CA 1
ATOM 625 C C . CYS A 1 75 ? -17.548 -1.600 18.448 1.00 91.69 75 CYS A C 1
ATOM 627 O O . CYS A 1 75 ? -16.998 -1.037 17.499 1.00 91.69 75 CYS A O 1
ATOM 629 N N . LEU A 1 76 ? -17.497 -2.927 18.607 1.00 92.31 76 LEU A N 1
ATOM 630 C CA . LEU A 1 76 ? -16.797 -3.816 17.676 1.00 92.31 76 LEU A CA 1
ATOM 631 C C . LEU A 1 76 ? -17.475 -3.830 16.304 1.00 92.31 76 LEU A C 1
ATOM 633 O O . LEU A 1 76 ? -16.788 -3.763 15.285 1.00 92.31 76 LEU A O 1
ATOM 637 N N . ASP A 1 77 ? -18.807 -3.887 16.282 1.00 91.69 77 ASP A N 1
ATOM 638 C CA . ASP A 1 77 ? -19.595 -3.858 15.054 1.00 91.69 77 ASP A CA 1
ATOM 639 C C . ASP A 1 77 ? -19.407 -2.530 14.312 1.00 91.69 77 ASP A C 1
ATOM 641 O O . ASP A 1 77 ? -18.997 -2.513 13.149 1.00 91.69 77 ASP A O 1
ATOM 645 N N . LYS A 1 78 ? -19.574 -1.397 15.003 1.00 92.69 78 LYS A N 1
ATOM 646 C CA . LYS A 1 78 ? -19.429 -0.074 14.384 1.00 92.69 78 LYS A CA 1
ATOM 647 C C . LYS A 1 78 ? -18.003 0.189 13.877 1.00 92.69 78 LYS A C 1
ATOM 649 O O . LYS A 1 78 ? -17.846 0.750 12.790 1.00 92.69 78 LYS A O 1
ATOM 654 N N . LEU A 1 79 ? -16.965 -0.289 14.575 1.00 92.50 79 LEU A N 1
ATOM 655 C CA . LEU A 1 79 ? -15.588 -0.277 14.055 1.00 92.50 79 LEU A CA 1
ATOM 656 C C . LEU A 1 79 ? -15.426 -1.155 12.808 1.00 92.50 79 LEU A C 1
ATOM 658 O O . LEU A 1 79 ? -14.700 -0.766 11.896 1.00 92.50 79 LEU A O 1
ATOM 662 N N . SER A 1 80 ? -16.101 -2.307 12.735 1.00 92.44 80 SER A N 1
ATOM 663 C CA . SER A 1 80 ? -16.059 -3.189 11.558 1.00 92.44 80 SER A CA 1
ATOM 664 C C . SER A 1 80 ? -16.688 -2.543 10.317 1.00 92.44 80 SER A C 1
ATOM 666 O O . SER A 1 80 ? -16.161 -2.669 9.205 1.00 92.44 80 SER A O 1
ATOM 668 N N . VAL A 1 81 ? -17.765 -1.775 10.512 1.00 92.19 81 VAL A N 1
ATOM 669 C CA . VAL A 1 81 ? -18.412 -0.987 9.457 1.00 92.19 81 VAL A CA 1
ATOM 670 C C . VAL A 1 81 ? -17.492 0.143 8.994 1.00 92.19 81 VAL A C 1
ATOM 672 O O . VAL A 1 81 ? -17.295 0.309 7.788 1.00 92.19 81 VAL A O 1
ATOM 675 N N . LEU A 1 82 ? -16.884 0.890 9.926 1.00 94.00 82 LEU A N 1
ATOM 676 C CA . LEU A 1 82 ? -15.936 1.954 9.581 1.00 94.00 82 LEU A CA 1
ATOM 677 C C . LEU A 1 82 ? -14.701 1.404 8.850 1.00 94.00 82 LEU A C 1
ATOM 679 O O . LEU A 1 82 ? -14.310 1.962 7.829 1.00 94.00 82 LEU A O 1
ATOM 683 N N . ASP A 1 83 ? -14.122 0.295 9.322 1.00 93.25 83 ASP A N 1
ATOM 684 C CA . ASP A 1 83 ? -12.999 -0.400 8.674 1.00 93.25 83 ASP A CA 1
ATOM 685 C C . ASP A 1 83 ? -13.336 -0.758 7.225 1.00 93.25 83 ASP A C 1
ATOM 687 O O . ASP A 1 83 ? -12.538 -0.514 6.327 1.00 93.25 83 ASP A O 1
ATOM 691 N N . THR A 1 84 ? -14.543 -1.270 6.980 1.00 91.75 84 THR A N 1
ATOM 692 C CA . THR A 1 84 ? -15.002 -1.651 5.639 1.00 91.75 84 THR A CA 1
ATOM 693 C C . THR A 1 84 ? -15.164 -0.439 4.721 1.00 91.75 84 THR A C 1
ATOM 695 O O . THR A 1 84 ? -14.665 -0.459 3.595 1.00 91.75 84 THR A O 1
ATOM 698 N N . LYS A 1 85 ? -15.790 0.644 5.201 1.00 94.19 85 LYS A N 1
ATOM 699 C CA . LYS A 1 85 ? -15.913 1.902 4.439 1.00 94.19 85 LYS A CA 1
ATOM 700 C C . LYS A 1 85 ? -14.538 2.474 4.088 1.00 94.19 85 LYS A C 1
ATOM 702 O O . LYS A 1 85 ? -14.269 2.781 2.929 1.00 94.19 85 LYS A O 1
ATOM 707 N N . LEU A 1 86 ? -13.653 2.551 5.081 1.00 94.00 86 LEU A N 1
ATOM 708 C CA . LEU A 1 86 ? -12.291 3.044 4.914 1.00 94.00 86 LEU A CA 1
ATOM 709 C C . LEU A 1 86 ? -11.480 2.155 3.961 1.00 94.00 86 LEU A C 1
ATOM 711 O O . LEU A 1 86 ? -10.730 2.663 3.133 1.00 94.00 86 LEU A O 1
ATOM 715 N N . ARG A 1 87 ? -11.654 0.832 4.030 1.00 94.00 87 ARG A N 1
ATOM 716 C CA . ARG A 1 87 ? -11.000 -0.122 3.128 1.00 94.00 87 ARG A CA 1
ATOM 717 C C . ARG A 1 87 ? -11.358 0.137 1.678 1.00 94.00 87 ARG A C 1
ATOM 719 O O . ARG A 1 87 ? -10.449 0.216 0.861 1.00 94.00 87 ARG A O 1
ATOM 726 N N . TYR A 1 88 ? -12.647 0.230 1.357 1.00 94.69 88 TYR A N 1
ATOM 727 C CA . TYR A 1 88 ? -13.077 0.428 -0.026 1.00 94.69 88 TYR A CA 1
ATOM 728 C C . TYR A 1 88 ? -12.600 1.765 -0.575 1.00 94.69 88 TYR A C 1
ATOM 730 O O . TYR A 1 88 ? -12.090 1.812 -1.691 1.00 94.69 88 TYR A O 1
ATOM 738 N N . PHE A 1 89 ? -12.665 2.812 0.247 1.00 96.12 89 PHE A N 1
ATOM 739 C CA . PHE A 1 89 ? -12.101 4.112 -0.084 1.00 96.12 89 PHE A CA 1
ATOM 740 C C . PHE A 1 89 ? -10.604 4.019 -0.413 1.00 96.12 89 PHE A C 1
ATOM 742 O O . PHE A 1 89 ? -10.192 4.360 -1.516 1.00 96.12 89 PHE A O 1
ATOM 749 N N . LEU A 1 90 ? -9.785 3.482 0.495 1.00 95.50 90 LEU A N 1
ATOM 750 C CA . LEU A 1 90 ? -8.334 3.389 0.295 1.00 95.50 90 LEU A CA 1
ATOM 751 C C . LEU A 1 90 ? -7.952 2.442 -0.852 1.00 95.50 90 LEU A C 1
ATOM 753 O O . LEU A 1 90 ? -6.984 2.701 -1.567 1.00 95.50 90 LEU A O 1
ATOM 757 N N . LEU A 1 91 ? -8.699 1.350 -1.046 1.00 94.44 91 LEU A N 1
ATOM 758 C CA . LEU A 1 91 ? -8.471 0.418 -2.149 1.00 94.44 91 LEU A CA 1
ATOM 759 C C . LEU A 1 91 ? -8.707 1.107 -3.496 1.00 94.44 91 LEU A C 1
ATOM 761 O O . LEU A 1 91 ? -7.846 1.001 -4.368 1.00 94.44 91 LEU A O 1
ATOM 765 N N . LYS A 1 92 ? -9.799 1.873 -3.625 1.00 95.25 92 LYS A N 1
ATOM 766 C CA . LYS A 1 92 ? -10.083 2.713 -4.798 1.00 95.25 92 LYS A CA 1
ATOM 767 C C . LYS A 1 92 ? -8.925 3.673 -5.079 1.00 95.25 92 LYS A C 1
ATOM 769 O O . LYS A 1 92 ? -8.372 3.629 -6.173 1.00 95.25 92 LYS A O 1
ATOM 774 N N . LEU A 1 93 ? -8.450 4.415 -4.069 1.00 95.31 93 LEU A N 1
ATOM 775 C CA . LEU A 1 93 ? -7.299 5.315 -4.246 1.00 95.31 93 LEU A CA 1
ATOM 776 C C . LEU A 1 93 ? -6.060 4.577 -4.762 1.00 95.31 93 LEU A C 1
ATOM 778 O O . LEU A 1 93 ? -5.340 5.091 -5.610 1.00 95.31 93 LEU A O 1
ATOM 782 N N . SER A 1 94 ? -5.798 3.367 -4.257 1.00 93.62 94 SER A N 1
ATOM 783 C CA . SER A 1 94 ? -4.640 2.578 -4.688 1.00 93.62 94 SER A CA 1
ATOM 784 C C . SER A 1 94 ? -4.724 2.132 -6.152 1.00 93.62 94 SER A C 1
ATOM 786 O O . SER A 1 94 ? -3.689 2.039 -6.809 1.00 93.62 94 SER A O 1
ATOM 788 N N . MET A 1 95 ? -5.935 1.876 -6.657 1.00 92.50 95 MET A N 1
ATOM 789 C CA . MET A 1 95 ? -6.180 1.533 -8.060 1.00 92.50 95 MET A CA 1
ATOM 790 C C . MET A 1 95 ? -6.016 2.760 -8.957 1.00 92.50 95 MET A C 1
ATOM 792 O O . MET A 1 95 ? -5.357 2.675 -9.991 1.00 92.50 95 MET A O 1
ATOM 796 N N . ASP A 1 96 ? -6.528 3.912 -8.524 1.00 94.31 96 ASP A N 1
ATOM 797 C CA . ASP A 1 96 ? -6.373 5.167 -9.259 1.00 94.31 96 ASP A CA 1
ATOM 798 C C . ASP A 1 96 ? -4.894 5.574 -9.334 1.00 94.31 96 ASP A C 1
ATOM 800 O O . ASP A 1 96 ? -4.386 5.880 -10.409 1.00 94.31 96 ASP A O 1
ATOM 804 N N . ILE A 1 97 ? -4.149 5.483 -8.227 1.00 94.44 97 ILE A N 1
ATOM 805 C CA . ILE A 1 97 ? -2.700 5.737 -8.214 1.00 94.44 97 ILE A CA 1
ATOM 806 C C . ILE A 1 97 ? -1.969 4.838 -9.223 1.00 94.44 97 ILE A C 1
ATOM 808 O O . ILE A 1 97 ? -1.100 5.316 -9.952 1.00 94.44 97 ILE A O 1
ATOM 812 N N . GLU A 1 98 ? -2.303 3.546 -9.288 1.00 93.56 98 GLU A N 1
ATOM 813 C CA . GLU A 1 98 ? -1.740 2.625 -10.283 1.00 93.56 98 GLU A CA 1
ATOM 814 C C . GLU A 1 98 ? -2.057 3.068 -11.716 1.00 93.56 98 GLU A C 1
ATOM 816 O O . GLU A 1 98 ? -1.153 3.134 -12.547 1.00 93.56 98 GLU A O 1
ATOM 821 N N . HIS A 1 99 ? -3.313 3.407 -11.999 1.00 93.44 99 HIS A N 1
ATOM 822 C CA . HIS A 1 99 ? -3.735 3.848 -13.323 1.00 93.44 99 HIS A CA 1
ATOM 823 C C . HIS A 1 99 ? -3.018 5.135 -13.759 1.00 93.44 99 HIS A C 1
ATOM 825 O O . HIS A 1 99 ? -2.354 5.157 -14.796 1.00 93.44 99 HIS A O 1
ATOM 831 N N . TYR A 1 100 ? -3.100 6.189 -12.945 1.00 94.69 100 TYR A N 1
ATOM 832 C CA . TYR A 1 100 ? -2.517 7.490 -13.271 1.00 94.69 100 TYR A CA 1
ATOM 833 C C . TYR A 1 100 ? -0.988 7.438 -13.344 1.00 94.69 100 TYR A C 1
ATOM 835 O O . TYR A 1 100 ? -0.395 8.098 -14.195 1.00 94.69 100 TYR A O 1
ATOM 843 N N . SER A 1 101 ? -0.330 6.618 -12.515 1.00 94.62 101 SER A N 1
ATOM 844 C CA . SER A 1 101 ? 1.125 6.447 -12.612 1.00 94.62 101 SER A CA 1
ATOM 845 C C . SER A 1 101 ? 1.560 5.746 -13.897 1.00 94.62 101 SER A C 1
ATOM 847 O O . SER A 1 101 ? 2.525 6.188 -14.525 1.00 94.62 101 SER A O 1
ATOM 849 N N . LYS A 1 102 ? 0.827 4.719 -14.349 1.00 94.69 102 LYS A N 1
ATOM 850 C CA . LYS A 1 102 ? 1.061 4.091 -15.660 1.00 94.69 102 LYS A CA 1
ATOM 851 C C . LYS A 1 102 ? 0.829 5.074 -16.807 1.00 94.69 102 LYS A C 1
ATOM 853 O O . LYS A 1 102 ? 1.662 5.136 -17.706 1.00 94.69 102 LYS A O 1
ATOM 858 N N . ALA A 1 103 ? -0.250 5.857 -16.761 1.00 94.56 103 ALA A N 1
ATOM 859 C CA . ALA A 1 103 ? -0.554 6.860 -17.782 1.00 94.56 103 ALA A CA 1
ATOM 860 C C . ALA A 1 103 ? 0.537 7.939 -17.868 1.00 94.56 103 ALA A C 1
ATOM 862 O O . ALA A 1 103 ? 1.048 8.213 -18.951 1.00 94.56 103 ALA A O 1
ATOM 863 N N . TYR A 1 104 ? 0.962 8.484 -16.724 1.00 95.00 104 TYR A N 1
ATOM 864 C CA . TYR A 1 104 ? 2.078 9.428 -16.663 1.00 95.00 104 TYR A CA 1
ATOM 865 C C . TYR A 1 104 ? 3.373 8.812 -17.202 1.00 95.00 104 TYR A C 1
ATOM 867 O O . TYR A 1 104 ? 4.068 9.440 -17.993 1.00 95.00 104 TYR A O 1
ATOM 875 N N . PHE A 1 105 ? 3.684 7.568 -16.825 1.00 95.25 105 PHE A N 1
ATOM 876 C CA . PHE A 1 105 ? 4.866 6.878 -17.336 1.00 95.25 105 PHE A CA 1
ATOM 877 C C . PHE A 1 105 ? 4.820 6.698 -18.862 1.00 95.25 105 PHE A C 1
ATOM 879 O O . PHE A 1 105 ? 5.830 6.898 -19.528 1.00 95.25 105 PHE A O 1
ATOM 886 N N . LEU A 1 106 ? 3.657 6.353 -19.421 1.00 93.81 106 LEU A 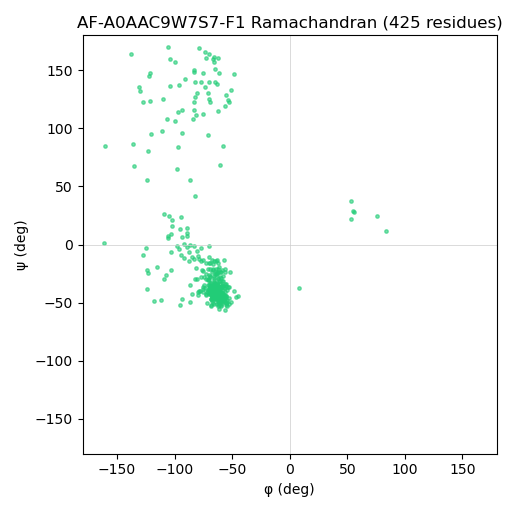N 1
ATOM 887 C CA . LEU A 1 106 ? 3.460 6.221 -20.865 1.00 93.81 106 LEU A CA 1
ATOM 888 C C . LEU A 1 106 ? 3.607 7.555 -21.605 1.00 93.81 106 LEU A C 1
ATOM 890 O O . LEU A 1 106 ? 4.203 7.577 -22.680 1.00 93.81 106 LEU A O 1
ATOM 894 N N . SER A 1 107 ? 3.116 8.655 -21.028 1.00 93.75 107 SER A N 1
ATOM 895 C CA . SER A 1 107 ? 3.368 10.003 -21.554 1.00 93.75 107 SER A CA 1
ATOM 896 C C . SER A 1 107 ? 4.867 10.292 -21.567 1.00 93.75 107 SER A C 1
ATOM 898 O O . SER A 1 107 ? 5.430 10.552 -22.622 1.00 93.75 107 SER A O 1
ATOM 900 N N . LEU A 1 108 ? 5.528 10.111 -20.420 1.00 94.00 108 LEU A N 1
ATOM 901 C CA . LEU A 1 108 ? 6.950 10.394 -20.250 1.00 94.00 108 LEU A CA 1
ATOM 902 C C . LEU A 1 108 ? 7.825 9.678 -21.282 1.00 94.00 108 LEU A C 1
ATOM 904 O O . LEU A 1 108 ? 8.687 10.293 -21.897 1.00 94.00 108 LEU A O 1
ATOM 908 N N . ILE A 1 109 ? 7.632 8.372 -21.477 1.00 92.62 109 ILE A N 1
ATOM 909 C CA . ILE A 1 109 ? 8.444 7.633 -22.453 1.00 92.62 109 ILE A CA 1
ATOM 910 C C . ILE A 1 109 ? 8.133 8.033 -23.897 1.00 92.62 109 ILE A C 1
ATOM 912 O O . ILE A 1 109 ? 9.013 7.917 -24.741 1.00 92.62 109 ILE A O 1
ATOM 916 N N . SER A 1 110 ? 6.905 8.478 -24.183 1.00 89.94 110 SER A N 1
ATOM 917 C CA . SER A 1 110 ? 6.511 8.921 -25.526 1.00 89.94 110 SER A CA 1
ATOM 918 C C . SER A 1 110 ? 7.175 10.250 -25.884 1.00 89.94 110 SER A C 1
ATOM 920 O O . SER A 1 110 ? 7.493 10.477 -27.048 1.00 89.94 110 SER A O 1
ATOM 922 N N . ASP A 1 111 ? 7.449 11.080 -24.877 1.00 90.94 111 ASP A N 1
ATOM 923 C CA . ASP A 1 111 ? 8.110 12.377 -25.025 1.00 90.94 111 ASP A CA 1
ATOM 924 C C . ASP A 1 111 ? 9.645 12.269 -25.140 1.00 90.94 111 ASP A C 1
ATOM 926 O O . ASP A 1 111 ? 10.314 13.272 -25.386 1.00 90.94 111 ASP A O 1
ATOM 930 N N . ILE A 1 112 ? 10.229 11.069 -24.989 1.00 91.44 112 ILE A N 1
ATOM 931 C CA . ILE A 1 112 ? 11.681 10.835 -25.052 1.00 91.44 112 ILE A CA 1
ATOM 932 C C . ILE A 1 112 ? 12.032 10.034 -26.321 1.00 91.44 112 ILE A C 1
ATO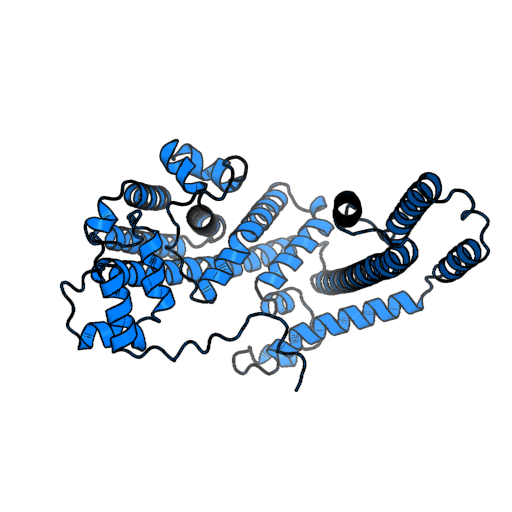M 934 O O . ILE A 1 112 ? 12.001 8.801 -26.300 1.00 91.44 112 ILE A O 1
ATOM 938 N N . PRO A 1 113 ? 12.471 10.689 -27.418 1.00 89.25 113 PRO A N 1
ATOM 939 C CA . PRO A 1 113 ? 12.688 10.024 -28.710 1.00 89.25 113 PRO A CA 1
ATOM 940 C C . PRO A 1 113 ? 13.763 8.929 -28.705 1.00 89.25 113 PRO A C 1
ATOM 942 O O . PRO A 1 113 ? 13.788 8.073 -29.584 1.00 89.25 113 PRO A O 1
ATOM 945 N N . SER A 1 114 ? 14.682 8.956 -27.735 1.00 89.50 114 SER A N 1
ATOM 946 C CA . SER A 1 114 ? 15.766 7.974 -27.616 1.00 89.50 114 SER A CA 1
ATOM 947 C C . SER A 1 114 ? 15.328 6.643 -26.991 1.00 89.50 114 SER A C 1
ATOM 949 O O . SER A 1 114 ? 16.103 5.681 -27.007 1.00 89.50 114 SER A O 1
ATOM 951 N N . ILE A 1 115 ? 14.111 6.565 -26.440 1.00 90.31 115 ILE A N 1
ATOM 952 C CA . ILE A 1 115 ? 13.560 5.342 -25.859 1.00 90.31 115 ILE A CA 1
ATOM 953 C C . ILE A 1 115 ? 12.674 4.645 -26.889 1.00 90.31 115 ILE A C 1
ATOM 955 O O . ILE A 1 115 ? 11.587 5.100 -27.226 1.00 90.31 115 ILE A O 1
ATOM 959 N N . ASP A 1 116 ? 13.112 3.467 -27.325 1.00 90.44 116 ASP A N 1
ATOM 960 C CA . ASP A 1 116 ? 12.279 2.567 -28.115 1.00 90.44 116 ASP A CA 1
ATOM 961 C C . ASP A 1 116 ? 11.370 1.732 -27.190 1.00 90.44 116 ASP A C 1
ATOM 963 O O . ASP A 1 116 ? 1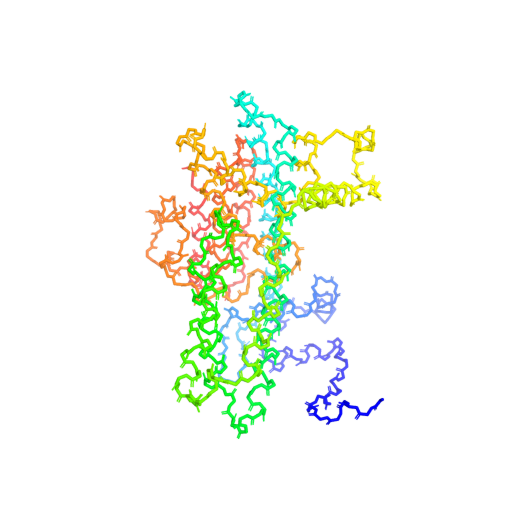1.836 1.019 -26.291 1.00 90.44 116 ASP A O 1
ATOM 967 N N . GLY A 1 117 ? 10.055 1.827 -27.421 1.00 88.31 117 GLY A N 1
ATOM 968 C CA . GLY A 1 117 ? 9.016 1.181 -26.615 1.00 88.31 117 GLY A CA 1
ATOM 969 C C . GLY A 1 117 ? 8.982 -0.351 -26.688 1.00 88.31 117 GLY A C 1
ATOM 970 O O . GLY A 1 117 ? 8.329 -0.973 -25.853 1.00 88.31 117 GLY A O 1
ATOM 971 N N . TYR A 1 118 ? 9.676 -0.977 -27.636 1.00 89.81 118 TYR A N 1
ATOM 972 C CA . TYR A 1 118 ? 9.871 -2.428 -27.710 1.00 89.81 118 TYR A CA 1
ATOM 973 C C . TYR A 1 118 ? 11.170 -2.834 -27.029 1.00 89.81 118 TYR A C 1
ATOM 975 O O . TYR A 1 118 ? 11.201 -3.734 -26.188 1.00 89.81 118 TYR A O 1
ATOM 983 N N . LYS A 1 119 ? 12.246 -2.112 -27.339 1.00 88.12 119 LYS A N 1
ATOM 984 C CA . LYS A 1 119 ? 13.581 -2.386 -26.818 1.00 88.12 119 LYS A CA 1
ATOM 985 C C . LYS A 1 119 ? 13.614 -2.315 -25.296 1.00 88.12 119 LYS A C 1
ATOM 987 O O . LYS A 1 119 ? 14.168 -3.208 -24.661 1.00 88.12 119 LYS A O 1
ATOM 992 N N . ILE A 1 120 ? 12.968 -1.312 -24.697 1.00 91.06 120 ILE A N 1
ATOM 993 C CA . ILE A 1 120 ? 12.904 -1.175 -23.235 1.00 91.06 120 ILE A CA 1
ATOM 994 C C . ILE A 1 120 ? 12.259 -2.397 -22.561 1.00 91.06 120 ILE A C 1
ATOM 996 O O . ILE A 1 120 ? 12.683 -2.808 -21.478 1.00 91.06 120 ILE A O 1
ATOM 1000 N N . VAL A 1 121 ? 11.255 -3.000 -23.202 1.00 90.88 121 VAL A N 1
ATOM 1001 C CA . VAL A 1 121 ? 10.587 -4.205 -22.706 1.00 90.88 121 VAL A CA 1
ATOM 1002 C C . VAL A 1 121 ? 11.556 -5.381 -22.726 1.00 90.88 121 VAL A C 1
ATOM 1004 O O . VAL A 1 121 ? 11.715 -6.059 -21.708 1.00 90.88 121 VAL A O 1
ATOM 1007 N N . ASP A 1 122 ? 12.228 -5.618 -23.850 1.00 86.69 122 ASP A N 1
ATOM 1008 C CA . ASP A 1 122 ? 13.168 -6.734 -23.974 1.00 86.69 122 ASP A CA 1
ATOM 1009 C C . ASP A 1 122 ? 14.339 -6.591 -22.997 1.00 86.69 122 ASP A C 1
ATOM 1011 O O . ASP A 1 122 ? 14.697 -7.534 -22.285 1.00 86.69 122 ASP A O 1
ATOM 1015 N N . GLU A 1 123 ? 14.884 -5.383 -22.871 1.00 85.62 123 GLU A N 1
ATOM 1016 C CA . GLU A 1 123 ? 15.969 -5.091 -21.941 1.00 85.62 123 GLU A CA 1
ATOM 1017 C C . GLU A 1 123 ? 15.535 -5.248 -20.473 1.00 85.62 123 GLU A C 1
ATOM 1019 O O . GLU A 1 123 ? 16.328 -5.717 -19.647 1.00 85.62 123 GLU A O 1
ATOM 1024 N N . TYR A 1 124 ? 14.280 -4.926 -20.142 1.00 90.75 124 TYR A N 1
ATOM 1025 C CA . TYR A 1 124 ? 13.709 -5.188 -18.822 1.00 90.75 124 TYR A CA 1
ATOM 1026 C C . TYR A 1 124 ? 13.598 -6.687 -18.528 1.00 90.75 124 TYR A C 1
ATOM 1028 O O . TYR A 1 124 ? 13.989 -7.130 -17.447 1.00 90.75 124 TYR A O 1
ATOM 1036 N N . PHE A 1 125 ? 13.094 -7.497 -19.463 1.00 88.12 125 PHE A N 1
ATOM 1037 C CA . PHE A 1 125 ? 12.975 -8.941 -19.236 1.00 88.12 125 PHE A CA 1
ATOM 1038 C C . PHE A 1 125 ? 14.341 -9.632 -19.172 1.00 88.12 125 PHE A C 1
ATOM 1040 O O . PHE A 1 125 ? 14.520 -10.555 -18.373 1.00 88.12 125 PHE A O 1
ATOM 1047 N N . ILE A 1 126 ? 15.333 -9.144 -19.924 1.00 79.50 126 ILE A N 1
ATOM 1048 C CA . ILE A 1 126 ? 16.734 -9.564 -19.782 1.00 79.50 126 ILE A CA 1
ATOM 1049 C C . ILE A 1 126 ? 17.250 -9.229 -18.379 1.00 79.50 126 ILE A C 1
ATOM 1051 O O . ILE A 1 126 ? 17.834 -10.091 -17.718 1.00 79.50 126 ILE A O 1
ATOM 1055 N N . TYR A 1 127 ? 17.011 -8.006 -17.898 1.00 79.94 127 TYR A N 1
ATOM 1056 C CA . TYR A 1 127 ? 17.374 -7.586 -16.544 1.00 79.94 127 TYR A CA 1
ATOM 1057 C C . TYR A 1 127 ? 16.704 -8.460 -15.472 1.00 79.94 127 TYR A C 1
ATOM 1059 O O . TYR A 1 127 ? 17.378 -8.973 -14.577 1.00 79.94 127 TYR A O 1
ATOM 1067 N N . GLN A 1 128 ? 15.401 -8.716 -15.596 1.00 81.62 128 GLN A N 1
ATOM 1068 C CA . GLN A 1 128 ? 14.652 -9.578 -14.683 1.00 81.62 128 GLN A CA 1
ATOM 1069 C C . GLN A 1 128 ? 15.173 -11.016 -14.678 1.00 81.62 128 GLN A C 1
ATOM 1071 O O . GLN A 1 128 ? 15.340 -11.612 -13.613 1.00 81.62 128 GLN A O 1
ATOM 1076 N N . PHE A 1 129 ? 15.473 -11.584 -15.848 1.00 76.81 129 PHE A N 1
ATOM 1077 C CA . PHE A 1 129 ? 16.009 -12.938 -15.939 1.00 76.81 129 PHE A CA 1
ATOM 1078 C C . PHE A 1 129 ? 17.397 -13.049 -15.301 1.00 76.81 129 PHE A C 1
ATOM 1080 O O . PHE A 1 129 ? 17.642 -13.982 -14.530 1.00 76.81 129 PHE A O 1
ATOM 1087 N N . LYS A 1 130 ? 18.281 -12.075 -15.559 1.00 66.56 130 LYS A N 1
ATOM 1088 C CA . LYS A 1 130 ? 19.600 -11.980 -14.914 1.00 66.56 130 LYS A CA 1
ATOM 1089 C C . LYS A 1 130 ? 19.460 -11.893 -13.394 1.00 66.56 130 LYS A C 1
ATOM 1091 O O . LYS A 1 130 ? 20.054 -12.703 -12.690 1.00 66.56 130 LYS A O 1
ATOM 1096 N N . ASN A 1 131 ? 18.595 -11.016 -12.890 1.00 66.56 131 ASN A N 1
ATOM 1097 C CA . ASN A 1 131 ? 18.346 -10.882 -11.453 1.00 66.56 131 ASN A CA 1
ATOM 1098 C C . ASN A 1 131 ? 17.737 -12.133 -10.823 1.00 66.56 131 ASN A C 1
ATOM 1100 O O . ASN A 1 131 ? 18.102 -12.494 -9.706 1.00 66.56 131 ASN A O 1
ATOM 1104 N N . LYS A 1 132 ? 16.826 -12.826 -11.516 1.00 67.12 132 LYS A N 1
ATOM 1105 C CA . LYS A 1 132 ? 16.259 -14.091 -11.035 1.00 67.12 132 LYS A CA 1
ATOM 1106 C C . LYS A 1 132 ? 17.337 -15.167 -10.938 1.00 67.12 132 LYS A C 1
ATOM 1108 O O . LYS A 1 132 ? 17.404 -15.843 -9.917 1.00 67.12 132 LYS A O 1
ATOM 1113 N N . LYS A 1 133 ? 18.204 -15.284 -11.952 1.00 60.81 133 LYS A N 1
ATOM 1114 C CA . LYS A 1 133 ? 19.365 -16.185 -11.923 1.00 60.81 133 LYS A CA 1
ATOM 1115 C C . LYS A 1 133 ? 20.314 -15.847 -10.780 1.00 60.81 133 LYS A C 1
ATOM 1117 O O . LYS A 1 133 ? 20.648 -16.750 -10.026 1.00 60.81 133 LYS A O 1
ATOM 1122 N N . ILE A 1 134 ? 20.662 -14.570 -10.601 1.00 56.09 134 ILE A N 1
ATOM 1123 C CA . ILE A 1 134 ? 21.486 -14.102 -9.478 1.00 56.09 134 ILE A CA 1
ATOM 1124 C C . ILE A 1 134 ? 20.812 -14.465 -8.154 1.00 56.09 134 ILE A C 1
ATOM 1126 O O . ILE A 1 134 ? 21.433 -15.083 -7.306 1.00 56.09 134 ILE A O 1
ATOM 1130 N N . LYS A 1 135 ? 19.520 -14.184 -7.973 1.00 55.19 135 LYS A N 1
ATOM 1131 C CA . LYS A 1 135 ? 18.800 -14.509 -6.735 1.00 55.19 135 LYS A CA 1
ATOM 1132 C C . LYS A 1 135 ? 18.767 -16.012 -6.452 1.00 55.19 135 LYS A C 1
ATOM 1134 O O . LYS A 1 135 ? 18.983 -16.407 -5.312 1.00 55.19 135 LYS A O 1
ATOM 1139 N N . THR A 1 136 ? 18.507 -16.848 -7.457 1.00 56.97 136 THR A N 1
ATOM 1140 C CA . THR A 1 136 ? 18.540 -18.312 -7.315 1.00 56.97 136 THR A CA 1
ATOM 1141 C C . THR A 1 136 ? 19.953 -18.807 -7.020 1.00 56.97 136 THR A C 1
ATOM 1143 O O . THR A 1 136 ? 20.123 -19.635 -6.133 1.00 56.97 136 THR A O 1
ATOM 1146 N N . PHE A 1 137 ? 20.966 -18.258 -7.691 1.00 52.47 137 PHE A N 1
ATOM 1147 C CA . PHE A 1 137 ? 22.373 -18.543 -7.422 1.00 52.47 137 PHE A CA 1
ATOM 1148 C C . PHE A 1 137 ? 22.756 -18.170 -5.985 1.00 52.47 137 PHE A C 1
ATOM 1150 O O . PHE A 1 137 ? 23.276 -19.011 -5.265 1.00 52.47 137 PHE A O 1
ATOM 1157 N N . LEU A 1 138 ? 22.405 -16.966 -5.523 1.00 47.09 138 LEU A N 1
ATOM 1158 C CA . LEU A 1 138 ? 22.628 -16.503 -4.150 1.00 47.09 138 LEU A CA 1
ATOM 1159 C C . LEU A 1 138 ? 21.887 -17.365 -3.120 1.00 47.09 138 LEU A C 1
ATOM 1161 O O . LEU A 1 138 ? 22.421 -17.652 -2.054 1.00 47.09 138 LEU A O 1
ATOM 1165 N N . GLN A 1 139 ? 20.662 -17.801 -3.420 1.00 53.91 139 GLN A N 1
ATOM 1166 C CA . GLN A 1 139 ? 19.897 -18.695 -2.547 1.00 53.91 139 GLN A CA 1
ATOM 1167 C C . GLN A 1 139 ? 20.509 -20.095 -2.470 1.00 53.91 139 GLN A C 1
ATOM 1169 O O . GLN A 1 139 ? 20.547 -20.670 -1.384 1.00 53.91 139 GLN A O 1
ATOM 1174 N N . ASN A 1 140 ? 20.988 -20.632 -3.592 1.00 54.94 140 ASN A N 1
ATOM 1175 C CA . ASN A 1 140 ? 21.669 -21.922 -3.639 1.00 54.94 140 ASN A CA 1
ATOM 1176 C C . ASN A 1 140 ? 23.023 -21.839 -2.924 1.00 54.94 140 ASN A C 1
ATOM 1178 O O . ASN A 1 140 ? 23.251 -22.614 -2.009 1.00 54.94 140 ASN A O 1
ATOM 1182 N N . ARG A 1 141 ? 23.834 -20.807 -3.189 1.00 54.25 141 ARG A N 1
ATOM 1183 C CA . ARG A 1 141 ? 25.097 -20.545 -2.477 1.00 54.25 141 ARG A CA 1
ATOM 1184 C C . ARG A 1 141 ? 24.895 -20.326 -0.980 1.00 54.25 141 ARG A C 1
ATOM 1186 O O . ARG A 1 141 ? 25.685 -20.830 -0.199 1.00 54.25 141 ARG A O 1
ATOM 1193 N N . LYS A 1 142 ? 23.825 -19.645 -0.547 1.00 50.66 142 LYS A N 1
ATOM 1194 C CA . LYS A 1 142 ? 23.470 -19.550 0.881 1.00 50.66 142 LYS A CA 1
ATOM 1195 C C . LYS A 1 142 ? 23.176 -20.929 1.477 1.00 50.66 142 LYS A C 1
ATOM 1197 O O . LYS A 1 142 ? 23.572 -21.188 2.606 1.00 50.66 142 LYS A O 1
ATOM 1202 N N . LYS A 1 143 ? 22.476 -21.804 0.747 1.00 51.31 143 LYS A N 1
ATOM 1203 C CA . LYS A 1 143 ? 22.209 -23.181 1.191 1.00 51.31 143 LYS A CA 1
ATOM 1204 C C . LYS A 1 143 ? 23.485 -24.016 1.242 1.00 51.31 143 LYS A C 1
ATOM 1206 O O . LYS A 1 143 ? 23.679 -24.695 2.239 1.00 51.31 143 LYS A O 1
ATOM 1211 N N . ASP A 1 144 ? 24.340 -23.923 0.229 1.00 52.06 144 ASP A N 1
ATOM 1212 C CA . ASP A 1 144 ? 25.611 -24.646 0.160 1.00 52.06 144 ASP A CA 1
ATOM 1213 C C . ASP A 1 144 ? 26.561 -24.166 1.266 1.00 52.06 144 ASP A C 1
ATOM 1215 O O . ASP A 1 144 ? 27.056 -24.978 2.033 1.00 52.06 144 ASP A O 1
ATOM 1219 N N . PHE A 1 145 ? 26.689 -22.849 1.464 1.00 51.59 145 PHE A N 1
ATOM 1220 C CA . PHE A 1 145 ? 27.446 -22.249 2.568 1.00 51.59 145 PHE A CA 1
ATOM 1221 C C . PHE A 1 145 ? 26.941 -22.714 3.942 1.00 51.59 145 PHE A C 1
ATOM 1223 O O . PHE A 1 145 ? 27.731 -23.094 4.801 1.00 51.59 145 PHE A O 1
ATOM 1230 N N . VAL A 1 146 ? 25.621 -22.724 4.165 1.00 46.59 146 VAL A N 1
ATOM 1231 C CA . VAL A 1 146 ? 25.028 -23.218 5.421 1.00 46.59 146 VAL A CA 1
ATOM 1232 C C . VAL A 1 146 ? 25.244 -24.727 5.584 1.00 46.59 146 VAL A C 1
ATOM 1234 O O . VAL A 1 146 ? 25.521 -25.176 6.692 1.00 46.59 146 VAL A O 1
ATOM 1237 N N . LYS A 1 147 ? 25.155 -25.508 4.502 1.00 47.69 147 LYS A N 1
ATOM 1238 C CA . LYS A 1 147 ? 25.328 -26.965 4.507 1.00 47.69 147 LYS A CA 1
ATOM 1239 C C . LYS A 1 147 ? 26.774 -27.369 4.812 1.00 47.69 147 LYS A C 1
ATOM 1241 O O . LYS A 1 147 ? 26.985 -28.094 5.779 1.00 47.69 147 LYS A O 1
ATOM 1246 N N . THR A 1 148 ? 27.750 -26.832 4.076 1.00 51.28 148 THR A N 1
ATOM 1247 C CA . THR A 1 148 ? 29.187 -27.065 4.309 1.00 51.28 148 THR A CA 1
ATOM 1248 C C . THR A 1 148 ? 29.581 -26.677 5.736 1.00 51.28 148 THR A C 1
ATOM 1250 O O . THR A 1 148 ? 30.408 -27.327 6.369 1.00 51.28 148 THR A O 1
ATOM 1253 N N . LYS A 1 149 ? 28.938 -25.645 6.293 1.00 49.28 149 LYS A N 1
ATOM 1254 C CA . LYS A 1 149 ? 29.169 -25.191 7.665 1.00 49.28 149 LYS A CA 1
ATOM 1255 C C . LYS A 1 149 ? 28.570 -26.121 8.725 1.00 49.28 149 LYS A C 1
ATOM 1257 O O . LYS A 1 149 ? 29.201 -26.309 9.756 1.00 49.28 149 LYS A O 1
ATOM 1262 N N . ILE A 1 150 ? 27.398 -26.715 8.489 1.00 43.41 150 ILE A N 1
ATOM 1263 C CA . ILE A 1 150 ? 26.818 -27.733 9.385 1.00 43.41 150 ILE A CA 1
ATOM 1264 C C . ILE A 1 150 ? 27.704 -28.983 9.404 1.00 43.41 150 ILE A C 1
ATOM 1266 O O . ILE A 1 150 ? 28.014 -29.480 10.482 1.00 43.41 150 ILE A O 1
ATOM 1270 N N . GLU A 1 151 ? 28.166 -29.438 8.239 1.00 47.81 151 GLU A N 1
ATOM 1271 C CA . GLU A 1 151 ? 29.065 -30.594 8.112 1.00 47.81 151 GLU A CA 1
ATOM 1272 C C . GLU A 1 151 ? 30.419 -30.331 8.809 1.00 47.81 151 GLU A C 1
ATOM 1274 O O . GLU A 1 151 ? 30.917 -31.180 9.547 1.00 47.81 151 GLU A O 1
ATOM 1279 N N . TYR A 1 152 ? 30.965 -29.114 8.692 1.00 47.78 152 TYR A N 1
ATOM 1280 C CA . TYR A 1 152 ? 32.190 -28.692 9.386 1.00 47.78 152 TYR A CA 1
ATOM 1281 C C . TYR A 1 152 ? 32.016 -28.522 10.911 1.00 47.78 152 TYR A C 1
ATOM 1283 O O . TYR A 1 152 ? 32.895 -28.887 11.688 1.00 47.78 152 TYR A O 1
ATOM 1291 N N . ILE A 1 153 ? 30.875 -28.000 11.379 1.00 42.50 153 ILE A N 1
ATOM 1292 C CA . ILE A 1 153 ? 30.561 -27.867 12.816 1.00 42.50 153 ILE A CA 1
ATOM 1293 C C . ILE A 1 153 ? 30.351 -29.244 13.461 1.00 42.50 153 ILE A C 1
ATOM 1295 O O . ILE A 1 153 ? 30.809 -29.475 14.582 1.00 42.50 153 ILE A O 1
ATOM 1299 N N . GLN A 1 154 ? 29.711 -30.170 12.741 1.00 45.31 154 GLN A N 1
ATOM 1300 C CA . GLN A 1 154 ? 29.573 -31.569 13.147 1.00 45.31 154 GLN A CA 1
ATOM 1301 C C . GLN A 1 154 ? 30.937 -32.268 13.234 1.00 45.31 154 GLN A C 1
ATOM 1303 O O . GLN A 1 154 ? 31.172 -33.009 14.183 1.00 45.31 154 GLN A O 1
ATOM 1308 N N . PHE A 1 155 ? 31.858 -31.971 12.311 1.00 46.53 155 PHE A N 1
ATOM 1309 C CA . PHE A 1 155 ? 33.239 -32.464 12.350 1.00 46.53 155 PHE A CA 1
ATOM 1310 C C . PHE A 1 155 ? 34.042 -31.926 13.552 1.00 46.53 155 PHE A C 1
ATOM 1312 O O . PHE A 1 155 ? 34.815 -32.663 14.159 1.00 46.53 155 PHE A O 1
ATOM 1319 N N . LEU A 1 156 ? 33.829 -30.666 13.956 1.00 42.56 156 LEU A N 1
ATOM 1320 C CA . LEU A 1 156 ? 34.527 -30.037 15.090 1.00 42.56 156 LEU A CA 1
ATOM 1321 C C . LEU A 1 156 ? 33.883 -30.273 16.473 1.00 42.56 156 LEU A C 1
ATOM 1323 O O . LEU A 1 156 ? 34.415 -29.797 17.479 1.00 42.56 156 LEU A O 1
ATOM 1327 N N . ASN A 1 157 ? 32.760 -30.996 16.550 1.00 49.97 157 ASN A N 1
ATOM 1328 C CA . ASN A 1 157 ? 32.129 -31.457 17.796 1.00 49.97 157 ASN A CA 1
ATOM 1329 C C . ASN A 1 157 ? 31.848 -30.352 18.857 1.00 49.97 157 ASN A C 1
ATOM 1331 O O . ASN A 1 157 ? 31.986 -30.580 20.062 1.00 49.97 157 ASN A O 1
ATOM 1335 N N . LYS A 1 158 ? 31.444 -29.133 18.446 1.00 50.19 158 LYS A N 1
ATOM 1336 C CA . LYS A 1 158 ? 31.115 -28.013 19.365 1.00 50.19 158 LYS A CA 1
ATOM 1337 C C . LYS A 1 158 ? 29.768 -27.336 19.046 1.00 50.19 158 LYS A C 1
ATOM 1339 O O . LYS A 1 158 ? 29.484 -27.032 17.895 1.00 50.19 158 LYS A O 1
ATOM 1344 N N . LYS A 1 159 ? 28.967 -27.059 20.093 1.00 50.50 159 LYS A N 1
ATOM 1345 C CA . LYS A 1 159 ? 27.669 -26.337 20.055 1.00 50.50 159 LYS A CA 1
ATOM 1346 C C . LYS A 1 159 ? 27.834 -24.853 19.670 1.00 50.50 159 LYS A C 1
ATOM 1348 O O . LYS A 1 159 ? 28.809 -24.239 20.081 1.00 50.50 159 LYS A O 1
ATOM 1353 N N . ASP A 1 160 ? 26.828 -24.115 19.196 1.00 60.56 160 ASP A N 1
ATOM 1354 C CA . ASP A 1 160 ? 26.078 -24.191 17.920 1.00 60.56 160 ASP A CA 1
ATOM 1355 C C . ASP A 1 160 ? 25.339 -22.844 17.634 1.00 60.56 160 ASP A C 1
ATOM 1357 O O . ASP A 1 160 ? 24.646 -22.715 16.637 1.00 60.56 160 ASP A O 1
ATOM 1361 N N . GLU A 1 161 ? 25.439 -21.792 18.467 1.00 58.12 161 GLU A N 1
ATOM 1362 C CA . GLU A 1 161 ? 24.566 -20.601 18.312 1.00 58.12 161 GLU A CA 1
ATOM 1363 C C . GLU A 1 161 ? 25.319 -19.295 18.003 1.00 58.12 161 GLU A C 1
ATOM 1365 O O . GLU A 1 161 ? 25.018 -18.610 17.024 1.00 58.12 161 GLU A O 1
ATOM 1370 N N . GLU A 1 162 ? 26.374 -18.976 18.752 1.00 54.56 162 GLU A N 1
ATOM 1371 C CA . GLU A 1 162 ? 27.112 -17.710 18.620 1.00 54.56 162 GLU A CA 1
ATOM 1372 C C . GLU A 1 162 ? 27.845 -17.586 17.269 1.00 54.56 162 GLU A C 1
ATOM 1374 O O . GLU A 1 162 ? 27.775 -16.564 16.585 1.00 54.56 162 GLU A O 1
ATOM 1379 N N . MET A 1 163 ? 28.444 -18.683 16.799 1.00 50.56 163 MET A N 1
ATOM 1380 C CA . MET A 1 163 ? 29.112 -18.750 15.493 1.00 50.56 163 MET A CA 1
ATOM 1381 C C . MET A 1 163 ? 28.129 -18.847 14.315 1.00 50.56 163 MET A C 1
ATOM 1383 O O . MET A 1 163 ? 28.478 -18.515 13.176 1.00 50.56 163 MET A O 1
ATOM 1387 N N . ASN A 1 164 ? 26.892 -19.293 14.554 1.00 52.47 164 ASN A N 1
ATOM 1388 C CA . ASN A 1 164 ? 25.816 -19.256 13.560 1.00 52.47 164 ASN A CA 1
ATOM 1389 C C . ASN A 1 164 ? 25.273 -17.839 13.380 1.00 52.47 164 ASN A C 1
ATOM 1391 O O . ASN A 1 164 ? 25.070 -17.410 12.238 1.00 52.47 164 ASN A O 1
ATOM 1395 N N . ASN A 1 165 ? 25.170 -17.088 14.475 1.00 56.38 165 ASN A N 1
ATOM 1396 C CA . ASN A 1 165 ? 24.848 -15.668 14.448 1.00 56.38 165 ASN A CA 1
ATOM 1397 C C . ASN A 1 165 ? 25.955 -14.855 13.770 1.00 56.38 165 ASN A C 1
ATOM 1399 O O . ASN A 1 165 ? 25.647 -14.108 12.846 1.00 56.38 165 ASN A O 1
ATOM 1403 N N . LEU A 1 166 ? 27.231 -15.080 14.108 1.00 53.75 166 LEU A N 1
ATOM 1404 C CA . LEU A 1 166 ? 28.356 -14.361 13.497 1.00 53.75 166 LEU A CA 1
ATOM 1405 C C . LEU A 1 166 ? 28.446 -14.587 11.981 1.00 53.75 166 LEU A C 1
ATOM 1407 O O . LEU A 1 166 ? 28.563 -13.634 11.218 1.00 53.75 166 LEU A O 1
ATOM 1411 N N . ALA A 1 167 ? 28.334 -15.832 11.511 1.00 50.94 167 ALA A N 1
ATOM 1412 C CA . ALA A 1 167 ? 28.380 -16.107 10.074 1.00 50.94 167 ALA A CA 1
ATOM 1413 C C . ALA A 1 167 ? 27.157 -15.554 9.328 1.00 50.94 167 ALA A C 1
ATOM 1415 O O . ALA A 1 167 ? 27.285 -15.090 8.197 1.00 50.94 167 ALA A O 1
ATOM 1416 N N . SER A 1 168 ? 25.975 -15.583 9.954 1.00 53.59 168 SER A N 1
ATOM 1417 C CA . SER A 1 168 ? 24.771 -14.966 9.388 1.00 53.59 168 SER A CA 1
ATOM 1418 C C . SER A 1 168 ? 24.903 -13.443 9.332 1.00 53.59 168 SER A C 1
ATOM 1420 O O . SER A 1 168 ? 24.513 -12.832 8.341 1.00 53.59 168 SER A O 1
ATOM 1422 N N . GLU A 1 169 ? 25.484 -12.830 10.363 1.00 57.31 169 GLU A N 1
ATOM 1423 C CA . GLU A 1 169 ? 25.765 -11.397 10.426 1.00 57.31 169 GLU A CA 1
ATOM 1424 C C . GLU A 1 169 ? 26.789 -10.984 9.366 1.00 57.31 169 GLU A C 1
ATOM 1426 O O . GLU A 1 169 ? 26.556 -10.018 8.648 1.00 57.31 169 GLU A O 1
ATOM 1431 N N . MET A 1 170 ? 27.880 -11.736 9.204 1.00 51.75 170 MET A N 1
ATOM 1432 C CA . MET A 1 170 ? 28.888 -11.477 8.174 1.00 51.75 170 MET A CA 1
ATOM 1433 C C . MET A 1 170 ? 28.324 -11.673 6.765 1.00 51.75 170 MET A C 1
ATOM 1435 O O . MET A 1 170 ? 28.524 -10.808 5.921 1.00 51.75 170 MET A O 1
ATOM 1439 N N . PHE A 1 171 ? 27.539 -12.731 6.521 1.00 52.00 171 PHE A N 1
ATOM 1440 C CA . PHE A 1 171 ? 26.840 -12.923 5.245 1.00 52.00 171 PHE A CA 1
ATOM 1441 C C . PHE A 1 171 ? 25.914 -11.744 4.926 1.00 52.00 171 PHE A C 1
ATOM 1443 O O . PHE A 1 171 ? 25.891 -11.266 3.795 1.00 52.00 171 PHE A O 1
ATOM 1450 N N . ASN A 1 172 ? 25.167 -11.255 5.920 1.00 54.47 172 ASN A N 1
ATOM 1451 C CA . ASN A 1 172 ? 24.294 -10.098 5.743 1.00 54.47 172 ASN A CA 1
ATOM 1452 C C . ASN A 1 172 ? 25.105 -8.813 5.509 1.00 54.47 172 ASN A C 1
ATOM 1454 O O . ASN A 1 172 ? 24.778 -8.082 4.586 1.00 54.47 172 ASN A O 1
ATOM 1458 N N . LYS A 1 173 ? 26.205 -8.580 6.240 1.00 54.72 173 LYS A N 1
ATOM 1459 C CA . LYS A 1 173 ? 27.110 -7.436 6.012 1.00 54.72 173 LYS A CA 1
ATOM 1460 C C . LYS A 1 173 ? 27.723 -7.452 4.611 1.00 54.72 173 LYS A C 1
ATOM 1462 O O . LYS A 1 173 ? 27.787 -6.414 3.964 1.00 54.72 173 LYS A O 1
ATOM 1467 N N . THR A 1 174 ? 28.125 -8.623 4.123 1.00 48.84 174 THR A N 1
ATOM 1468 C CA . THR A 1 174 ? 28.605 -8.824 2.750 1.00 48.84 174 THR A CA 1
ATOM 1469 C C . THR A 1 174 ? 27.510 -8.575 1.718 1.00 48.84 174 THR A C 1
ATOM 1471 O O . THR A 1 174 ? 27.755 -7.959 0.684 1.00 48.84 174 THR A O 1
ATOM 1474 N N . LEU A 1 175 ? 26.290 -9.037 1.992 1.00 50.66 175 LEU A N 1
ATOM 1475 C CA . LEU A 1 175 ? 25.140 -8.791 1.130 1.00 50.66 175 LEU A CA 1
ATOM 1476 C C . LEU A 1 175 ? 24.789 -7.296 1.076 1.00 50.66 175 LEU A C 1
ATOM 1478 O O . LEU A 1 175 ? 24.443 -6.800 0.008 1.00 50.66 175 LEU A O 1
ATOM 1482 N N . ASP A 1 176 ? 24.933 -6.591 2.198 1.00 51.66 176 ASP A N 1
ATOM 1483 C CA . ASP A 1 176 ? 24.696 -5.152 2.325 1.00 51.66 176 ASP A CA 1
ATOM 1484 C C . ASP A 1 176 ? 25.801 -4.312 1.656 1.00 51.66 176 ASP A C 1
ATOM 1486 O O . ASP A 1 176 ? 25.520 -3.223 1.157 1.00 51.66 176 ASP A O 1
ATOM 1490 N N . SER A 1 177 ? 27.046 -4.808 1.598 1.00 46.41 177 SER A N 1
ATOM 1491 C CA . SER A 1 177 ? 28.162 -4.137 0.909 1.00 46.41 177 SER A CA 1
ATOM 1492 C C . SER A 1 177 ? 28.152 -4.316 -0.613 1.00 46.41 177 SER A C 1
ATOM 1494 O O . SER A 1 177 ? 28.905 -3.649 -1.322 1.00 46.41 177 SER A O 1
ATOM 1496 N N . LEU A 1 178 ? 27.329 -5.228 -1.135 1.00 49.34 178 LEU A N 1
ATOM 1497 C CA . LEU A 1 178 ? 27.177 -5.441 -2.570 1.00 49.34 178 LEU A CA 1
ATOM 1498 C C . LEU A 1 178 ? 26.175 -4.432 -3.135 1.00 49.34 178 LEU A C 1
ATOM 1500 O O . LEU A 1 178 ? 24.967 -4.576 -2.956 1.00 49.34 178 LEU A O 1
ATOM 1504 N N . ASP A 1 179 ? 26.656 -3.439 -3.886 1.00 44.88 179 ASP A N 1
ATOM 1505 C CA . ASP A 1 179 ? 25.765 -2.616 -4.705 1.00 44.88 179 ASP A CA 1
ATOM 1506 C C . ASP A 1 179 ? 25.246 -3.466 -5.879 1.00 44.88 179 ASP A C 1
ATOM 1508 O O . ASP A 1 179 ? 25.892 -3.638 -6.917 1.00 44.88 179 ASP A O 1
ATOM 1512 N N . ILE A 1 180 ? 24.068 -4.068 -5.683 1.00 46.72 180 ILE A N 1
ATOM 1513 C CA . ILE A 1 180 ? 23.392 -4.980 -6.627 1.00 46.72 180 ILE A CA 1
ATOM 1514 C C . ILE A 1 180 ? 23.151 -4.306 -7.996 1.00 46.72 180 ILE A C 1
ATOM 1516 O O . ILE A 1 180 ? 22.831 -4.976 -8.978 1.00 46.72 180 ILE A O 1
ATOM 1520 N N . LYS A 1 181 ? 23.307 -2.981 -8.093 1.00 40.44 181 LYS A N 1
ATOM 1521 C CA . LYS A 1 181 ? 23.007 -2.207 -9.298 1.00 40.44 181 LYS A CA 1
ATOM 1522 C C . LYS A 1 181 ? 24.026 -2.342 -10.431 1.00 40.44 181 LYS A C 1
ATOM 1524 O O . LYS A 1 181 ? 23.615 -2.130 -11.568 1.00 40.44 181 LYS A O 1
ATOM 1529 N N . GLU A 1 182 ? 25.282 -2.723 -10.177 1.00 41.19 182 GLU A N 1
ATOM 1530 C CA . GLU A 1 182 ? 26.320 -2.670 -11.230 1.00 41.19 182 GLU A CA 1
ATOM 1531 C C . GLU A 1 182 ? 27.127 -3.951 -11.486 1.00 41.19 182 GLU A C 1
ATOM 1533 O O . GLU A 1 182 ? 27.824 -4.023 -12.497 1.00 41.19 182 GLU A O 1
ATOM 1538 N N . ASN A 1 183 ? 27.032 -5.010 -10.678 1.00 40.69 183 ASN A N 1
ATOM 1539 C CA . ASN A 1 183 ? 28.032 -6.076 -10.784 1.00 40.69 183 ASN A CA 1
ATOM 1540 C C . ASN A 1 183 ? 27.617 -7.318 -11.592 1.00 40.69 183 ASN A C 1
ATOM 1542 O O . ASN A 1 183 ? 26.941 -8.222 -11.109 1.00 40.69 183 ASN A O 1
ATOM 1546 N N . ILE A 1 184 ? 28.193 -7.425 -12.795 1.00 40.88 184 ILE A N 1
ATOM 1547 C CA . ILE A 1 184 ? 28.478 -8.704 -13.475 1.00 40.88 184 ILE A CA 1
ATOM 1548 C C . ILE A 1 184 ? 29.496 -9.540 -12.657 1.00 40.88 184 ILE A C 1
ATOM 1550 O O . ILE A 1 184 ? 29.618 -10.741 -12.868 1.00 40.88 184 ILE A O 1
ATOM 1554 N N . TYR A 1 185 ? 30.166 -8.946 -11.660 1.00 48.25 185 TYR A N 1
ATOM 1555 C CA . TYR A 1 185 ? 31.203 -9.583 -10.839 1.00 48.25 185 TYR A CA 1
ATOM 1556 C C . TYR A 1 185 ? 30.766 -9.959 -9.413 1.00 48.25 185 TYR A C 1
ATOM 1558 O O . TYR A 1 185 ? 31.613 -10.094 -8.531 1.00 48.25 185 TYR A O 1
ATOM 1566 N N . ILE A 1 186 ? 29.464 -10.168 -9.170 1.00 48.19 186 ILE A N 1
ATOM 1567 C CA . ILE A 1 186 ? 28.963 -10.673 -7.875 1.00 48.19 186 ILE A CA 1
ATOM 1568 C C . ILE A 1 186 ? 29.679 -11.984 -7.500 1.00 48.19 186 ILE A C 1
ATOM 1570 O O . ILE A 1 186 ? 30.079 -12.154 -6.353 1.00 48.19 186 ILE A O 1
ATOM 1574 N N . GLU A 1 187 ? 29.937 -12.865 -8.470 1.00 47.19 187 GLU A N 1
ATOM 1575 C CA . GLU A 1 187 ? 30.691 -14.110 -8.258 1.00 47.19 187 GLU A CA 1
ATOM 1576 C C . GLU A 1 187 ? 32.120 -13.864 -7.749 1.00 47.19 187 GLU A C 1
ATOM 1578 O O . GLU A 1 187 ? 32.533 -14.524 -6.799 1.00 47.19 187 GLU A O 1
ATOM 1583 N N . LYS A 1 188 ? 32.839 -12.867 -8.291 1.00 47.53 188 LYS A N 1
ATOM 1584 C CA . LYS A 1 188 ? 34.197 -12.510 -7.839 1.00 47.53 188 LYS A CA 1
ATOM 1585 C C . LYS A 1 188 ? 34.197 -11.880 -6.447 1.00 47.53 188 LYS A C 1
ATOM 1587 O O . LYS A 1 188 ? 35.054 -12.208 -5.639 1.00 47.53 188 LYS A O 1
ATOM 1592 N N . ALA A 1 189 ? 33.232 -11.011 -6.148 1.00 46.12 189 ALA A N 1
ATOM 1593 C CA . ALA A 1 189 ? 33.126 -10.384 -4.831 1.00 46.12 189 ALA A CA 1
ATOM 1594 C C . ALA A 1 189 ? 32.796 -11.411 -3.732 1.00 46.12 189 ALA A C 1
ATOM 1596 O O . ALA A 1 189 ? 33.427 -11.410 -2.677 1.00 46.12 189 ALA A O 1
ATOM 1597 N N . PHE A 1 190 ? 31.869 -12.340 -3.998 1.00 49.88 190 PHE A N 1
ATOM 1598 C CA . PHE A 1 190 ? 31.597 -13.458 -3.088 1.00 49.88 190 PHE A CA 1
ATOM 1599 C C . PHE A 1 190 ? 32.795 -14.398 -2.957 1.00 49.88 190 PHE A C 1
ATOM 1601 O O . PHE A 1 190 ? 33.076 -14.850 -1.854 1.00 49.88 190 PHE A O 1
ATOM 1608 N N . PHE A 1 191 ? 33.512 -14.664 -4.051 1.00 50.53 191 PHE A N 1
ATOM 1609 C CA . PHE A 1 191 ? 34.719 -15.487 -4.036 1.00 50.53 191 PHE A CA 1
ATOM 1610 C C . PHE A 1 191 ? 35.803 -14.900 -3.124 1.00 50.53 191 PHE A C 1
ATOM 1612 O O . PHE A 1 191 ? 36.331 -15.615 -2.276 1.00 50.53 191 PHE A O 1
ATOM 1619 N N . THR A 1 192 ? 36.092 -13.600 -3.241 1.00 50.12 192 THR A N 1
ATOM 1620 C CA . THR A 1 192 ? 37.078 -12.915 -2.390 1.00 50.12 192 THR A CA 1
ATOM 1621 C C . THR A 1 192 ? 36.706 -13.013 -0.912 1.00 50.12 192 THR A C 1
ATOM 1623 O O . THR A 1 192 ? 37.544 -13.373 -0.090 1.00 50.12 192 THR A O 1
ATOM 1626 N N . ILE A 1 193 ? 35.437 -12.776 -0.581 1.00 49.47 193 ILE A N 1
ATOM 1627 C CA . ILE A 1 193 ? 34.962 -12.763 0.806 1.00 49.47 193 ILE A CA 1
ATOM 1628 C C . ILE A 1 193 ? 34.914 -14.173 1.402 1.00 49.47 193 ILE A C 1
ATOM 1630 O O . ILE A 1 193 ? 35.302 -14.373 2.549 1.00 49.47 193 ILE A O 1
ATOM 1634 N N . GLU A 1 194 ? 34.464 -15.167 0.635 1.00 52.12 194 GLU A N 1
ATOM 1635 C CA . GLU A 1 194 ? 34.438 -16.565 1.069 1.00 52.12 194 GLU A CA 1
ATOM 1636 C C . GLU A 1 194 ? 35.858 -17.073 1.361 1.00 52.12 194 GLU A C 1
ATOM 1638 O O . GLU A 1 194 ? 36.070 -17.735 2.374 1.00 52.12 194 GLU A O 1
ATOM 1643 N N . ASN A 1 195 ? 36.844 -16.691 0.544 1.00 54.91 195 ASN A N 1
ATOM 1644 C CA . ASN A 1 195 ? 38.248 -17.043 0.762 1.00 54.91 195 ASN A CA 1
ATOM 1645 C C . ASN A 1 195 ? 38.846 -16.345 1.991 1.00 54.91 195 ASN A C 1
ATOM 1647 O O . ASN A 1 195 ? 39.531 -16.987 2.782 1.00 54.91 195 ASN A O 1
ATOM 16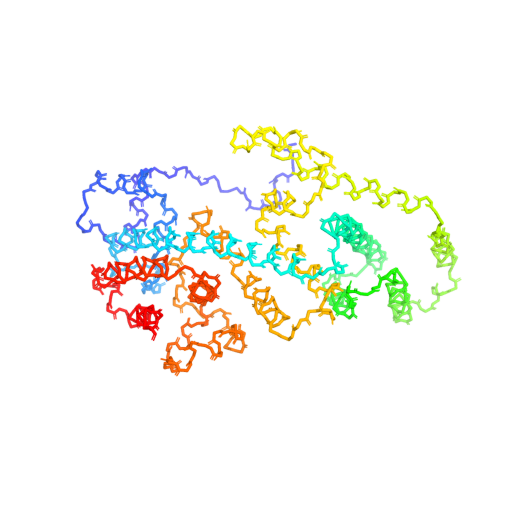51 N N . GLU A 1 196 ? 38.565 -15.057 2.186 1.00 53.53 196 GLU A N 1
ATOM 1652 C CA . GLU A 1 196 ? 39.055 -14.292 3.338 1.00 53.53 196 GLU A CA 1
ATOM 1653 C C . GLU A 1 196 ? 38.478 -14.831 4.659 1.00 53.53 196 GLU A C 1
ATOM 1655 O O . GLU A 1 196 ? 39.179 -14.975 5.660 1.00 53.53 196 GLU A O 1
ATOM 1660 N N . LEU A 1 197 ? 37.203 -15.221 4.650 1.00 51.19 197 LEU A N 1
ATOM 1661 C CA . LEU A 1 197 ? 36.494 -15.737 5.818 1.00 51.19 197 LEU A CA 1
ATOM 1662 C C . LEU A 1 197 ? 36.908 -17.174 6.160 1.00 51.19 197 LEU A C 1
ATOM 1664 O O . LEU A 1 197 ? 37.119 -17.484 7.333 1.00 51.19 197 LEU A O 1
ATOM 1668 N N . ILE A 1 198 ? 37.082 -18.031 5.148 1.00 53.50 198 ILE A N 1
ATOM 1669 C CA . ILE A 1 198 ? 37.638 -19.382 5.309 1.00 53.50 198 ILE A CA 1
ATOM 1670 C C . ILE A 1 198 ? 39.075 -19.296 5.836 1.00 53.50 198 ILE A C 1
ATOM 1672 O O . ILE A 1 198 ? 39.386 -19.946 6.830 1.00 53.50 198 ILE A O 1
ATOM 1676 N N . SER A 1 199 ? 39.910 -18.420 5.270 1.00 56.06 199 SER A N 1
ATOM 1677 C CA . SER A 1 199 ? 41.284 -18.187 5.734 1.00 56.06 199 SER A CA 1
ATOM 1678 C C . SER A 1 199 ? 41.338 -17.713 7.193 1.00 56.06 199 SER A C 1
ATOM 1680 O O . SER A 1 199 ? 42.152 -18.206 7.971 1.00 56.06 199 SER A O 1
ATOM 1682 N N . ASN A 1 200 ? 40.445 -16.804 7.598 1.00 52.78 200 ASN A N 1
ATOM 1683 C CA . ASN A 1 200 ? 40.370 -16.293 8.973 1.00 52.78 200 ASN A CA 1
ATOM 1684 C C . ASN A 1 200 ? 39.842 -17.323 9.988 1.00 52.78 200 ASN A C 1
ATOM 1686 O O . ASN A 1 200 ? 40.206 -17.287 11.163 1.00 52.78 200 ASN A O 1
ATOM 1690 N N . LEU A 1 201 ? 38.968 -18.239 9.564 1.00 51.00 201 LEU A N 1
ATOM 1691 C CA . LEU A 1 201 ? 38.482 -19.328 10.416 1.00 51.00 201 LEU A CA 1
ATOM 1692 C C . LEU A 1 201 ? 39.516 -20.455 10.537 1.00 51.00 201 LEU A C 1
ATOM 1694 O O . LEU A 1 201 ? 39.707 -20.980 11.633 1.00 51.00 201 LEU A O 1
ATOM 1698 N N . ILE A 1 202 ? 40.205 -20.792 9.445 1.00 53.84 202 ILE A N 1
ATOM 1699 C CA . ILE A 1 202 ? 41.296 -21.774 9.430 1.00 53.84 202 ILE A CA 1
ATOM 1700 C C . ILE A 1 202 ? 42.445 -21.298 10.321 1.00 53.84 202 ILE A C 1
ATOM 1702 O O . ILE A 1 202 ? 42.865 -22.033 11.213 1.00 53.84 202 ILE A O 1
ATOM 1706 N N . SER A 1 203 ? 42.894 -20.049 10.165 1.00 57.75 203 SER A N 1
ATOM 1707 C CA . SER A 1 203 ? 43.990 -19.494 10.971 1.00 57.75 203 SER A CA 1
ATOM 1708 C C . SER A 1 203 ? 43.682 -19.480 12.471 1.00 57.75 203 SER A C 1
ATOM 1710 O O . SER A 1 203 ? 44.573 -19.690 13.290 1.00 57.75 203 SER A O 1
ATOM 1712 N N . LYS A 1 204 ? 42.413 -19.269 12.839 1.00 52.94 204 LYS A N 1
ATOM 1713 C CA . LYS A 1 204 ? 41.974 -19.185 14.235 1.00 52.94 204 LYS A CA 1
ATOM 1714 C C . LYS A 1 204 ? 41.772 -20.546 14.907 1.00 52.94 204 LYS A C 1
ATOM 1716 O O . LYS A 1 204 ? 41.903 -20.622 16.127 1.00 52.94 204 LYS A O 1
ATOM 1721 N N . TYR A 1 205 ? 41.414 -21.593 14.159 1.00 51.00 205 TYR A N 1
ATOM 1722 C CA . TYR A 1 205 ? 40.968 -22.865 14.747 1.00 51.00 205 TYR A CA 1
ATOM 1723 C C . TYR A 1 205 ? 41.753 -24.106 14.305 1.00 51.00 205 TYR A C 1
ATOM 1725 O O . TYR A 1 205 ? 41.725 -25.087 15.045 1.00 51.00 205 TYR A O 1
ATOM 1733 N N . ASN A 1 206 ? 42.446 -24.091 13.159 1.00 56.38 206 ASN A N 1
ATOM 1734 C CA . ASN A 1 206 ? 43.342 -25.177 12.747 1.00 56.38 206 ASN A CA 1
ATOM 1735 C C . ASN A 1 206 ? 44.366 -24.721 11.672 1.00 56.38 206 ASN A C 1
ATOM 1737 O O . ASN A 1 206 ? 44.121 -24.896 10.476 1.00 56.38 206 ASN A O 1
ATOM 1741 N N . PRO A 1 207 ? 45.511 -24.133 12.064 1.00 57.69 207 PRO A N 1
ATOM 1742 C CA . PRO A 1 207 ? 46.460 -23.513 11.132 1.00 57.69 207 PRO A CA 1
ATOM 1743 C C . PRO A 1 207 ? 47.171 -24.489 10.172 1.00 57.69 207 PRO A C 1
ATOM 1745 O O . PRO A 1 207 ? 47.680 -24.045 9.145 1.00 57.69 207 PRO A O 1
ATOM 1748 N N . GLU A 1 208 ? 47.173 -25.800 10.443 1.00 56.31 208 GLU A N 1
ATOM 1749 C CA . GLU A 1 208 ? 47.794 -26.817 9.570 1.00 56.31 208 GLU A CA 1
ATOM 1750 C C . GLU A 1 208 ? 46.947 -27.158 8.324 1.00 56.31 208 GLU A C 1
ATOM 1752 O O . GLU A 1 208 ? 47.451 -27.731 7.359 1.00 56.31 208 GLU A O 1
ATOM 1757 N N . PHE A 1 209 ? 45.670 -26.755 8.295 1.00 54.56 209 PHE A N 1
ATOM 1758 C CA . PHE A 1 209 ? 44.723 -27.102 7.227 1.00 54.56 209 PHE A CA 1
ATOM 1759 C C . PHE A 1 209 ? 45.002 -26.405 5.883 1.00 54.56 209 PHE A C 1
ATOM 1761 O O . PHE A 1 209 ? 44.597 -26.907 4.840 1.00 54.56 209 PHE A O 1
ATOM 1768 N N . ASN A 1 210 ? 45.739 -25.289 5.863 1.00 53.38 210 ASN A N 1
ATOM 1769 C CA . ASN A 1 210 ? 46.105 -24.616 4.605 1.00 53.38 210 ASN A CA 1
ATOM 1770 C C . ASN A 1 210 ? 46.963 -25.493 3.674 1.00 53.38 210 ASN A C 1
ATOM 1772 O O . ASN A 1 210 ? 47.015 -25.231 2.473 1.00 53.38 210 ASN A O 1
ATOM 1776 N N . ASN A 1 211 ? 47.602 -26.531 4.220 1.00 54.28 211 ASN A N 1
ATOM 1777 C CA . ASN A 1 211 ? 48.448 -27.468 3.485 1.00 54.28 211 ASN A CA 1
ATOM 1778 C C . ASN A 1 211 ? 47.774 -28.834 3.267 1.00 54.28 211 ASN A C 1
ATOM 1780 O O . ASN A 1 211 ? 48.435 -29.768 2.813 1.00 54.28 211 ASN A O 1
ATOM 1784 N N . SER A 1 212 ? 46.487 -28.979 3.605 1.00 56.34 212 SER A N 1
ATOM 1785 C CA . SER A 1 212 ? 45.771 -30.242 3.437 1.00 56.34 212 SER A CA 1
ATOM 1786 C C . SER A 1 212 ? 45.421 -30.498 1.971 1.00 56.34 212 SER A C 1
ATOM 1788 O O . SER A 1 212 ? 45.153 -29.582 1.183 1.00 56.34 212 SER A O 1
ATOM 1790 N N . GLN A 1 213 ? 45.412 -31.775 1.596 1.00 50.41 213 GLN A N 1
ATOM 1791 C CA . GLN A 1 213 ? 45.036 -32.204 0.254 1.00 50.41 213 GLN A CA 1
ATOM 1792 C C . GLN A 1 213 ? 43.571 -31.841 -0.046 1.00 50.41 213 GLN A C 1
ATOM 1794 O O . GLN A 1 213 ? 43.257 -31.422 -1.160 1.00 50.41 213 GLN A O 1
ATOM 1799 N N . GLU A 1 214 ? 42.699 -31.872 0.967 1.00 47.78 214 GLU A N 1
ATOM 1800 C CA . GLU A 1 214 ? 41.290 -31.496 0.844 1.00 47.78 214 GLU A CA 1
ATOM 1801 C C . GLU A 1 214 ? 41.089 -30.001 0.535 1.00 47.78 214 GLU A C 1
ATOM 1803 O O . GLU A 1 214 ? 40.211 -29.640 -0.255 1.00 47.78 214 GLU A O 1
ATOM 1808 N N . TYR A 1 215 ? 41.911 -29.107 1.103 1.00 54.53 215 TYR A N 1
ATOM 1809 C CA . TYR A 1 215 ? 41.853 -27.675 0.785 1.00 54.53 215 TYR A CA 1
ATOM 1810 C C . TYR A 1 215 ? 42.290 -27.403 -0.662 1.00 54.53 215 TYR A C 1
ATOM 1812 O O . TYR A 1 215 ? 41.669 -26.609 -1.376 1.00 54.53 215 TYR A O 1
ATOM 1820 N N . MET A 1 216 ? 43.315 -28.115 -1.133 1.00 52.94 216 MET A N 1
ATOM 1821 C CA . MET A 1 216 ? 43.811 -27.998 -2.507 1.00 52.94 216 MET A CA 1
ATOM 1822 C C . MET A 1 216 ? 42.819 -28.560 -3.539 1.00 52.94 216 MET A C 1
ATOM 1824 O O . MET A 1 216 ? 42.632 -27.958 -4.600 1.00 52.94 216 MET A O 1
ATOM 1828 N N . GLU A 1 217 ? 42.117 -29.651 -3.221 1.00 47.38 217 GLU A N 1
ATOM 1829 C CA . GLU A 1 217 ? 41.019 -30.186 -4.040 1.00 47.38 217 GLU A CA 1
ATOM 1830 C C . GLU A 1 217 ? 39.831 -29.214 -4.125 1.00 47.38 217 GLU A C 1
ATOM 1832 O O . GLU A 1 217 ? 39.308 -28.965 -5.215 1.00 47.38 217 GLU A O 1
ATOM 1837 N N . TYR A 1 218 ? 39.463 -28.574 -3.011 1.00 47.97 218 TYR A N 1
ATOM 1838 C CA . TYR A 1 218 ? 38.432 -27.532 -2.972 1.00 47.97 218 TYR A CA 1
ATOM 1839 C C . TYR A 1 218 ? 38.773 -26.316 -3.855 1.00 47.97 218 TYR A C 1
ATOM 1841 O O . TYR A 1 218 ? 37.923 -25.830 -4.611 1.00 47.97 218 TYR A O 1
ATOM 1849 N N . ILE A 1 219 ? 40.022 -25.839 -3.814 1.00 51.69 219 ILE A N 1
ATOM 1850 C CA . ILE A 1 219 ? 40.491 -24.734 -4.663 1.00 51.69 219 ILE A CA 1
ATOM 1851 C C . ILE A 1 219 ? 40.486 -25.127 -6.150 1.00 51.69 219 ILE A C 1
ATOM 1853 O O . ILE A 1 219 ? 40.104 -24.314 -6.998 1.00 51.69 219 ILE A O 1
ATOM 1857 N N . ASN A 1 220 ? 40.858 -26.366 -6.485 1.00 50.53 220 ASN A N 1
ATOM 1858 C CA . ASN A 1 220 ? 40.885 -26.851 -7.868 1.00 50.53 220 ASN A CA 1
ATOM 1859 C C . ASN A 1 220 ? 39.482 -27.042 -8.465 1.00 50.53 220 ASN A C 1
ATOM 1861 O O . ASN A 1 220 ? 39.239 -26.589 -9.583 1.00 50.53 220 ASN A O 1
ATOM 1865 N N . TYR A 1 221 ? 38.534 -27.605 -7.709 1.00 43.38 221 TYR A N 1
ATOM 1866 C CA . TYR A 1 221 ? 37.120 -27.685 -8.105 1.00 43.38 221 TYR A CA 1
ATOM 1867 C C . TYR A 1 221 ? 36.508 -26.294 -8.371 1.00 43.38 221 TYR A C 1
ATOM 1869 O O . TYR A 1 221 ? 35.717 -26.108 -9.299 1.00 43.38 221 TYR A O 1
ATOM 1877 N N . LYS A 1 222 ? 36.916 -25.273 -7.604 1.00 46.78 222 LYS A N 1
ATOM 1878 C CA . LYS A 1 222 ? 36.449 -23.889 -7.786 1.00 46.78 222 LYS A CA 1
ATOM 1879 C C . LYS A 1 222 ? 36.998 -23.204 -9.041 1.00 46.78 222 LYS A C 1
ATOM 1881 O O . LYS A 1 222 ? 36.269 -22.435 -9.662 1.00 46.78 222 LYS A O 1
ATOM 1886 N N . LYS A 1 223 ? 38.242 -23.489 -9.442 1.00 45.50 223 LYS A N 1
ATOM 1887 C CA . LYS A 1 223 ? 38.876 -22.891 -10.636 1.00 45.50 223 LYS A CA 1
ATOM 1888 C C . LYS A 1 223 ? 38.241 -23.339 -11.961 1.00 45.50 223 LYS A C 1
ATOM 1890 O O . LYS A 1 223 ? 38.318 -22.604 -12.938 1.00 45.50 223 LYS A O 1
ATOM 1895 N N . SER A 1 224 ? 37.576 -24.499 -12.012 1.00 42.41 224 SER A N 1
ATOM 1896 C CA . SER A 1 224 ? 36.931 -25.008 -13.239 1.00 42.41 224 SER A CA 1
ATOM 1897 C C . SER A 1 224 ? 35.597 -24.340 -13.613 1.00 42.41 224 SER A C 1
ATOM 1899 O O . SER A 1 224 ? 35.018 -24.676 -14.643 1.00 42.41 224 SER A O 1
ATOM 1901 N N . TYR A 1 225 ? 35.091 -23.406 -12.800 1.00 39.94 225 TYR A N 1
ATOM 1902 C CA . TYR A 1 225 ? 33.758 -22.807 -12.972 1.00 39.94 225 TYR A CA 1
ATOM 1903 C C . TYR A 1 225 ? 33.755 -21.476 -13.762 1.00 39.94 225 TYR A C 1
ATOM 1905 O O . TYR A 1 225 ? 32.692 -20.996 -14.152 1.00 39.94 225 TYR A O 1
ATOM 1913 N N . ASP A 1 226 ? 34.929 -20.902 -14.051 1.00 41.97 226 ASP A N 1
ATOM 1914 C CA . ASP A 1 226 ? 35.100 -19.578 -14.675 1.00 41.97 226 ASP A CA 1
ATOM 1915 C C . ASP A 1 226 ? 35.341 -19.650 -16.199 1.00 41.97 226 ASP A C 1
ATOM 1917 O O . ASP A 1 226 ? 36.400 -19.262 -16.691 1.00 41.97 226 ASP A O 1
ATOM 1921 N N . ASN A 1 227 ? 34.367 -20.116 -16.994 1.00 42.56 227 ASN A N 1
ATOM 1922 C CA . ASN A 1 227 ? 34.455 -19.959 -18.458 1.00 42.56 227 ASN A CA 1
ATOM 1923 C C . ASN A 1 227 ? 33.132 -19.499 -19.109 1.00 42.56 227 ASN A C 1
ATOM 1925 O O . ASN A 1 227 ? 32.323 -20.323 -19.549 1.00 42.56 227 ASN A O 1
ATOM 1929 N N . PRO A 1 228 ? 32.871 -18.179 -19.177 1.00 42.19 228 PRO A N 1
ATOM 1930 C CA . PRO A 1 228 ? 31.644 -17.638 -19.747 1.00 42.19 228 PRO A CA 1
ATOM 1931 C C . PRO A 1 228 ? 31.826 -17.280 -21.234 1.00 42.19 228 PRO A C 1
ATOM 1933 O O . PRO A 1 228 ? 32.243 -16.173 -21.559 1.00 42.19 228 PRO A O 1
ATOM 1936 N N . ASN A 1 229 ? 31.445 -18.183 -22.150 1.00 45.19 229 ASN A N 1
ATOM 1937 C CA . ASN A 1 229 ? 31.389 -17.910 -23.598 1.00 45.19 229 ASN A CA 1
ATOM 1938 C C . ASN A 1 229 ? 29.982 -18.117 -24.211 1.00 45.19 229 ASN A C 1
ATOM 1940 O O . ASN A 1 229 ? 29.197 -18.945 -23.750 1.00 45.19 229 ASN A O 1
ATOM 1944 N N . SER A 1 230 ? 29.687 -17.298 -25.234 1.00 47.56 230 SER A N 1
ATOM 1945 C CA . SER A 1 230 ? 28.535 -17.145 -26.169 1.00 47.56 230 SER A CA 1
ATOM 1946 C C . SER A 1 230 ? 27.206 -17.923 -25.987 1.00 47.56 230 SER A C 1
ATOM 1948 O O . SER A 1 230 ? 26.142 -17.334 -26.197 1.00 47.56 230 SER A O 1
ATOM 1950 N N . ALA A 1 231 ? 27.189 -19.187 -25.551 1.00 47.09 231 ALA A N 1
ATOM 1951 C CA . ALA A 1 231 ? 25.970 -19.953 -25.250 1.00 47.09 231 ALA A CA 1
ATOM 1952 C C . ALA A 1 231 ? 25.179 -19.379 -24.054 1.00 47.09 231 ALA A C 1
ATOM 1954 O O . ALA A 1 231 ? 23.949 -19.490 -23.985 1.00 47.09 231 ALA A O 1
ATOM 1955 N N . ALA A 1 232 ? 25.872 -18.705 -23.131 1.00 52.41 232 ALA A N 1
ATOM 1956 C CA . ALA A 1 232 ? 25.260 -18.009 -22.001 1.00 52.41 232 ALA A CA 1
ATOM 1957 C C . ALA A 1 232 ? 24.304 -16.884 -22.447 1.00 52.41 232 ALA A C 1
ATOM 1959 O O . ALA A 1 232 ? 23.230 -16.734 -21.858 1.00 52.41 232 ALA A O 1
ATOM 1960 N N . ASN A 1 233 ? 24.635 -16.154 -23.520 1.00 53.97 233 ASN A N 1
ATOM 1961 C CA . ASN A 1 233 ? 23.794 -15.075 -24.050 1.00 53.97 233 ASN A CA 1
ATOM 1962 C C . ASN A 1 233 ? 22.504 -15.612 -24.686 1.00 53.97 233 ASN A C 1
ATOM 1964 O O . ASN A 1 233 ? 21.425 -15.103 -24.385 1.00 53.97 233 ASN A O 1
ATOM 1968 N N . ASN A 1 234 ? 22.577 -16.707 -25.449 1.00 61.47 234 ASN A N 1
ATOM 1969 C CA . ASN A 1 234 ? 21.387 -17.358 -26.014 1.00 61.47 234 ASN A CA 1
ATOM 1970 C C . ASN A 1 234 ? 20.446 -17.897 -24.923 1.00 61.47 234 ASN A C 1
ATOM 1972 O O . ASN A 1 234 ? 19.227 -17.781 -25.036 1.00 61.47 234 ASN A O 1
ATOM 1976 N N . ASN A 1 235 ? 20.994 -18.429 -23.826 1.00 70.50 235 ASN A N 1
ATOM 1977 C CA . ASN A 1 235 ? 20.199 -18.878 -22.679 1.00 70.50 235 ASN A CA 1
ATOM 1978 C C . ASN A 1 235 ? 19.565 -17.721 -21.892 1.00 70.50 235 ASN A C 1
ATOM 1980 O O . ASN A 1 235 ? 18.500 -17.895 -21.299 1.00 70.50 235 ASN A O 1
ATOM 1984 N N . ILE A 1 236 ? 20.209 -16.551 -21.852 1.00 68.12 236 ILE A N 1
ATOM 1985 C CA . ILE A 1 236 ? 19.638 -15.341 -21.248 1.00 68.12 236 ILE A CA 1
ATOM 1986 C C . ILE A 1 236 ? 18.465 -14.831 -22.080 1.00 68.12 236 ILE A C 1
ATOM 1988 O O . ILE A 1 236 ? 17.407 -14.575 -21.510 1.00 68.12 236 ILE A O 1
ATOM 1992 N N . ILE A 1 237 ? 18.628 -14.742 -23.402 1.00 70.88 237 ILE A N 1
ATOM 1993 C CA . ILE A 1 237 ? 17.581 -14.267 -24.317 1.00 70.88 237 ILE A CA 1
ATOM 1994 C C . ILE A 1 237 ? 16.362 -15.194 -24.254 1.00 70.88 237 ILE A C 1
ATOM 1996 O O . ILE A 1 237 ? 15.275 -14.740 -23.906 1.00 70.88 237 ILE A O 1
ATOM 2000 N N . LYS A 1 238 ? 16.553 -16.509 -24.431 1.00 79.44 238 LYS A N 1
ATOM 2001 C CA . LYS A 1 238 ? 15.464 -17.501 -24.314 1.00 79.44 238 LYS A CA 1
ATOM 2002 C C . LYS A 1 238 ? 14.768 -17.452 -22.950 1.00 79.44 238 LYS A C 1
ATOM 2004 O O . LYS A 1 238 ? 13.557 -17.630 -22.838 1.00 79.44 238 LYS A O 1
ATOM 2009 N N . GLY A 1 239 ? 15.537 -17.220 -21.887 1.00 78.38 239 GLY A N 1
ATOM 2010 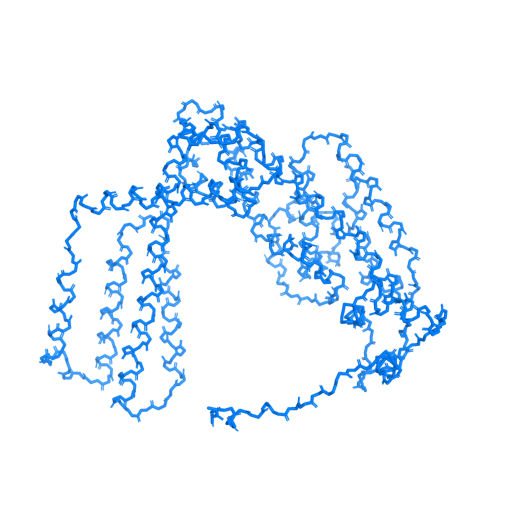C CA . GLY A 1 239 ? 15.015 -17.080 -20.533 1.00 78.38 239 GLY A CA 1
ATOM 2011 C C . GLY A 1 239 ? 14.162 -15.828 -20.329 1.00 78.38 239 GLY A C 1
ATOM 2012 O O . GLY A 1 239 ? 13.103 -15.900 -19.702 1.00 78.38 239 GLY A O 1
ATOM 2013 N N . ALA A 1 240 ? 14.605 -14.696 -20.874 1.00 82.00 240 ALA A N 1
ATOM 2014 C CA . ALA A 1 240 ? 13.872 -13.436 -20.869 1.00 82.00 240 ALA A CA 1
ATOM 2015 C C . ALA A 1 240 ? 12.572 -13.538 -21.680 1.00 82.00 240 ALA A C 1
ATOM 2017 O O . ALA A 1 240 ? 11.509 -13.162 -21.185 1.00 82.00 240 ALA A O 1
ATOM 2018 N N . GLU A 1 241 ? 12.631 -14.131 -22.875 1.00 84.38 241 GLU A N 1
ATOM 2019 C CA . GLU A 1 241 ? 11.457 -14.408 -23.710 1.00 84.38 241 GLU A CA 1
ATOM 2020 C C . GLU A 1 241 ? 10.438 -15.279 -22.979 1.00 84.38 241 GLU A C 1
ATOM 2022 O O . GLU A 1 241 ? 9.245 -14.977 -22.987 1.00 84.38 241 GLU A O 1
ATOM 2027 N N . LYS A 1 242 ? 10.898 -16.319 -22.272 1.00 87.69 242 LYS A N 1
ATOM 2028 C CA . LYS A 1 242 ? 10.016 -17.159 -21.458 1.00 87.69 242 LYS A CA 1
ATOM 2029 C C . LYS A 1 242 ? 9.309 -16.358 -20.363 1.00 87.69 242 LYS A C 1
ATOM 2031 O O . LYS A 1 242 ? 8.103 -16.505 -20.215 1.00 87.69 242 LYS A O 1
ATOM 2036 N N . LEU A 1 243 ? 10.017 -15.492 -19.628 1.00 87.69 243 LEU A N 1
ATOM 2037 C CA . LEU A 1 243 ? 9.390 -14.644 -18.601 1.00 87.69 243 LEU A CA 1
ATOM 2038 C C . LEU A 1 243 ? 8.330 -13.705 -19.191 1.00 87.69 243 LEU A C 1
ATOM 2040 O O . LEU A 1 243 ? 7.274 -13.518 -18.587 1.00 87.69 243 LEU A O 1
ATOM 2044 N N . LYS A 1 244 ? 8.602 -13.138 -20.370 1.00 87.88 244 LYS A N 1
ATOM 2045 C CA . LYS A 1 244 ? 7.661 -12.285 -21.101 1.00 87.88 244 LYS A CA 1
ATOM 2046 C C . LYS A 1 244 ? 6.414 -13.063 -21.530 1.00 87.88 244 LYS A C 1
ATOM 2048 O O . LYS A 1 244 ? 5.297 -12.619 -21.282 1.00 87.88 244 LYS A O 1
ATOM 2053 N N . LEU A 1 245 ? 6.590 -14.256 -22.098 1.00 85.62 245 LEU A N 1
ATOM 2054 C CA . LEU A 1 245 ? 5.484 -15.134 -22.489 1.00 85.62 245 LEU A CA 1
ATOM 2055 C C . LEU A 1 245 ? 4.677 -15.630 -21.284 1.00 85.62 245 LEU A C 1
ATOM 2057 O O . LEU A 1 245 ? 3.457 -15.715 -21.376 1.00 85.62 245 LEU A O 1
ATOM 2061 N N . ASP A 1 246 ? 5.326 -15.933 -20.159 1.00 87.69 246 ASP A N 1
ATOM 2062 C CA . ASP A 1 246 ? 4.647 -16.341 -18.927 1.00 87.69 246 ASP A CA 1
ATOM 2063 C C . ASP A 1 246 ? 3.763 -15.209 -18.376 1.00 87.69 246 ASP A C 1
ATOM 2065 O O . ASP A 1 246 ? 2.672 -15.486 -17.880 1.00 87.69 246 ASP A O 1
ATOM 2069 N N . LEU A 1 247 ? 4.187 -13.940 -18.494 1.00 86.81 247 LEU A N 1
ATOM 2070 C CA . LEU A 1 247 ? 3.338 -12.788 -18.167 1.00 86.81 247 LEU A CA 1
ATOM 2071 C C . LEU A 1 247 ? 2.098 -12.752 -19.071 1.00 86.81 247 LEU A C 1
ATOM 2073 O O . LEU A 1 247 ? 0.987 -12.689 -18.560 1.00 86.81 247 LEU A O 1
ATOM 2077 N N . ILE A 1 248 ? 2.278 -12.856 -20.391 1.00 82.88 248 ILE A N 1
ATOM 2078 C CA . ILE A 1 248 ? 1.178 -12.795 -21.372 1.00 82.88 248 ILE A CA 1
ATOM 2079 C C . ILE A 1 248 ? 0.188 -13.954 -21.169 1.00 82.88 248 ILE A C 1
ATOM 2081 O O . ILE A 1 248 ? -1.024 -13.744 -21.119 1.00 82.88 248 ILE A O 1
ATOM 2085 N N . LYS A 1 249 ? 0.689 -15.178 -20.962 1.00 81.38 249 LYS A N 1
ATOM 2086 C CA . LYS A 1 249 ? -0.131 -16.386 -20.767 1.00 81.38 249 LYS A CA 1
ATOM 2087 C C . LYS A 1 249 ? -1.065 -16.314 -19.560 1.00 81.38 249 LYS A C 1
ATOM 2089 O O . LYS A 1 249 ? -2.130 -16.923 -19.605 1.00 81.38 249 LYS A O 1
ATOM 2094 N N . LYS A 1 250 ? -0.715 -15.568 -18.500 1.00 80.88 250 LYS A N 1
ATOM 2095 C CA . LYS A 1 250 ? -1.623 -15.343 -17.355 1.00 80.88 250 LYS A CA 1
ATOM 2096 C C . LYS A 1 250 ? -2.947 -14.698 -17.784 1.00 80.88 250 LYS A C 1
ATOM 2098 O O . LYS A 1 250 ? -3.954 -14.900 -17.112 1.00 80.88 250 LYS A O 1
ATOM 2103 N N . HIS A 1 251 ? -2.940 -13.944 -18.882 1.00 75.75 251 HIS A N 1
ATOM 2104 C CA . HIS A 1 251 ? -4.094 -13.204 -19.387 1.00 75.75 251 HIS A CA 1
ATOM 2105 C C . HIS A 1 251 ? -4.767 -13.882 -20.592 1.00 75.75 251 HIS A C 1
ATOM 2107 O O . HIS A 1 251 ? -5.953 -13.662 -20.804 1.00 75.75 251 HIS A O 1
ATOM 2113 N N . GLU A 1 252 ? -4.074 -14.751 -21.343 1.00 70.81 252 GLU A N 1
ATOM 2114 C CA . GLU A 1 252 ? -4.657 -15.450 -22.510 1.00 70.81 252 GLU A CA 1
ATOM 2115 C C . GLU A 1 252 ? -5.891 -16.297 -22.158 1.00 70.81 252 GLU A C 1
ATOM 2117 O O . GLU A 1 252 ? -6.832 -16.364 -22.942 1.00 70.81 252 GLU A O 1
ATOM 2122 N N . ASN A 1 253 ? -5.910 -16.905 -20.968 1.00 67.31 253 ASN A N 1
ATOM 2123 C CA . ASN A 1 253 ? -7.012 -17.763 -20.515 1.00 67.31 253 ASN A CA 1
ATOM 2124 C C . ASN A 1 253 ? -8.068 -17.015 -19.682 1.00 67.31 253 ASN A C 1
ATOM 2126 O O . ASN A 1 253 ? -8.953 -17.646 -19.104 1.00 67.31 253 ASN A O 1
ATOM 2130 N N . ASN A 1 254 ? -7.964 -15.688 -19.562 1.00 70.31 254 ASN A N 1
ATOM 2131 C CA . ASN A 1 254 ? -8.888 -14.892 -18.766 1.00 70.31 254 ASN A CA 1
ATOM 2132 C C . ASN A 1 254 ? -10.024 -14.349 -19.659 1.00 70.31 254 ASN A C 1
ATOM 2134 O O . ASN A 1 254 ? -9.758 -13.513 -20.522 1.00 70.31 254 ASN A O 1
ATOM 2138 N N . PRO A 1 255 ? -11.295 -14.746 -19.449 1.00 69.44 255 PRO A N 1
ATOM 2139 C CA . PRO A 1 255 ? -12.416 -14.275 -20.269 1.00 69.44 255 PRO A CA 1
ATOM 2140 C C . PRO A 1 255 ? -12.688 -12.768 -20.122 1.00 69.44 255 PRO A C 1
ATOM 2142 O O . PRO A 1 255 ? -13.392 -12.189 -20.943 1.00 69.44 255 PRO A O 1
ATOM 2145 N N . TYR A 1 256 ? -12.121 -12.128 -19.096 1.00 68.38 256 TYR A N 1
ATOM 2146 C CA . TYR A 1 256 ? -12.212 -10.687 -18.859 1.00 68.38 256 TYR A CA 1
ATOM 2147 C C . TYR A 1 256 ? -11.062 -9.895 -19.500 1.00 68.38 256 TYR A C 1
ATOM 2149 O O . TYR A 1 256 ? -10.995 -8.675 -19.352 1.00 68.38 256 TYR A O 1
ATOM 2157 N N . SER A 1 257 ? -10.137 -10.561 -20.193 1.00 66.69 257 SER A N 1
ATOM 2158 C CA . SER A 1 257 ? -9.049 -9.907 -20.917 1.00 66.69 257 SER A CA 1
ATOM 2159 C C . SER A 1 257 ? -9.519 -9.410 -22.289 1.00 66.69 257 SER A C 1
ATOM 2161 O O . SER A 1 257 ? -10.277 -10.076 -22.987 1.00 66.69 257 SER A O 1
ATOM 2163 N N . ASN A 1 258 ? -9.068 -8.214 -22.686 1.00 65.56 258 ASN A N 1
ATOM 2164 C CA . ASN A 1 258 ? -9.392 -7.609 -23.979 1.00 65.56 258 ASN A CA 1
ATOM 2165 C C . ASN A 1 258 ? -9.071 -8.582 -25.143 1.00 65.56 258 ASN A C 1
ATOM 2167 O O . ASN A 1 258 ? -7.913 -8.962 -25.307 1.00 65.56 258 ASN A O 1
ATOM 2171 N N . PRO A 1 259 ? -10.037 -8.947 -26.008 1.00 57.41 259 PRO A N 1
ATOM 2172 C CA . PRO A 1 259 ? -9.829 -9.901 -27.105 1.00 57.41 259 PRO A CA 1
ATOM 2173 C C . PRO A 1 259 ? -8.700 -9.522 -28.082 1.00 57.41 259 PRO A C 1
ATOM 2175 O O . PRO A 1 259 ? -8.150 -10.381 -28.773 1.00 57.41 259 PRO A O 1
ATOM 2178 N N . LYS A 1 260 ? -8.313 -8.237 -28.137 1.00 58.25 260 LYS A N 1
ATOM 2179 C CA . LYS A 1 260 ? -7.171 -7.751 -28.931 1.00 58.25 260 LYS A CA 1
ATOM 2180 C C . LYS A 1 260 ? -5.806 -8.205 -28.383 1.00 58.25 260 LYS A C 1
ATOM 2182 O O . LYS A 1 260 ? -4.831 -8.167 -29.129 1.00 58.25 260 LYS A O 1
ATOM 2187 N N . ILE A 1 261 ? -5.738 -8.680 -27.136 1.00 55.97 261 ILE A N 1
ATOM 2188 C CA . ILE A 1 261 ? -4.520 -9.184 -26.473 1.00 55.97 261 ILE A CA 1
ATOM 2189 C C . ILE A 1 261 ? -3.972 -10.428 -27.183 1.00 55.97 261 ILE A C 1
ATOM 2191 O O . ILE A 1 261 ? -2.765 -10.549 -27.371 1.00 55.97 261 ILE A O 1
ATOM 2195 N N . ILE A 1 262 ? -4.854 -11.316 -27.654 1.00 54.66 262 ILE A N 1
ATOM 2196 C CA . ILE A 1 262 ? -4.471 -12.581 -28.303 1.00 54.66 262 ILE A CA 1
ATOM 2197 C C . ILE A 1 262 ? -3.942 -12.337 -29.728 1.00 54.66 262 ILE A C 1
ATOM 2199 O O . ILE A 1 262 ? -2.996 -12.992 -30.162 1.00 54.66 262 ILE A O 1
ATOM 2203 N N . LYS A 1 263 ? -4.496 -11.349 -30.448 1.00 54.81 263 LYS A N 1
ATOM 2204 C CA . LYS A 1 263 ? -4.057 -10.996 -31.814 1.00 54.81 263 LYS A CA 1
ATOM 2205 C C . LYS A 1 263 ? -2.663 -10.361 -31.862 1.00 54.81 263 LYS A C 1
ATOM 2207 O O . LYS A 1 263 ? -2.026 -10.400 -32.908 1.00 54.81 263 LYS A O 1
ATOM 2212 N N . ASN A 1 264 ? -2.183 -9.812 -30.745 1.00 58.72 264 ASN A N 1
ATOM 2213 C CA . ASN A 1 264 ? -0.919 -9.079 -30.650 1.00 58.72 264 ASN A CA 1
ATOM 2214 C C . ASN A 1 264 ? 0.158 -9.850 -29.861 1.00 58.72 264 ASN A C 1
ATOM 2216 O O . ASN A 1 264 ? 1.074 -9.246 -29.313 1.00 58.72 264 ASN A O 1
ATOM 2220 N N . LYS A 1 265 ? 0.079 -11.189 -29.820 1.00 53.25 265 LYS A N 1
ATOM 2221 C CA . LYS A 1 265 ? 0.964 -12.092 -29.051 1.00 53.25 265 LYS A CA 1
ATOM 2222 C C . LYS A 1 265 ? 2.472 -11.876 -29.273 1.00 53.25 265 LYS A C 1
ATOM 2224 O O . LYS A 1 265 ? 3.274 -12.201 -28.401 1.00 53.25 265 LYS A O 1
ATOM 2229 N N . TYR A 1 266 ? 2.851 -11.307 -30.418 1.00 54.41 266 TYR A N 1
ATOM 2230 C CA . TYR A 1 266 ? 4.237 -10.998 -30.793 1.00 54.41 266 TYR A CA 1
ATOM 2231 C C . TYR A 1 266 ? 4.602 -9.513 -30.653 1.00 54.41 266 TYR A C 1
ATOM 2233 O O . TYR A 1 266 ? 5.764 -9.141 -30.790 1.00 54.41 266 TYR A O 1
ATOM 2241 N N . ASN A 1 267 ? 3.631 -8.660 -30.339 1.00 61.69 267 ASN A N 1
ATOM 2242 C CA . ASN A 1 267 ? 3.790 -7.219 -30.262 1.00 61.69 267 ASN A CA 1
ATOM 2243 C C . ASN A 1 267 ? 4.032 -6.808 -28.803 1.00 61.69 267 ASN A C 1
ATOM 2245 O O . ASN A 1 267 ? 3.119 -6.475 -28.052 1.00 61.69 267 ASN A O 1
ATOM 2249 N N . SER A 1 268 ? 5.292 -6.900 -28.378 1.00 73.00 268 SER A N 1
ATOM 2250 C CA . SER A 1 268 ? 5.729 -6.624 -27.001 1.00 73.00 268 SER A CA 1
ATOM 2251 C C . SER A 1 268 ? 5.927 -5.127 -26.743 1.00 73.00 268 SER A C 1
ATOM 2253 O O . SER A 1 268 ? 6.926 -4.738 -26.143 1.00 73.00 268 SER A O 1
ATOM 2255 N N . SER A 1 269 ? 5.023 -4.278 -27.235 1.00 86.50 269 SER A N 1
ATOM 2256 C CA . SER A 1 269 ? 5.137 -2.839 -27.000 1.00 86.50 269 SER A CA 1
ATOM 2257 C C . SER A 1 269 ? 4.984 -2.535 -25.513 1.00 86.50 269 SER A C 1
ATOM 2259 O O . SER A 1 269 ? 4.273 -3.230 -24.780 1.00 86.50 269 SER A O 1
ATOM 2261 N N . ILE A 1 270 ? 5.617 -1.462 -25.055 1.00 89.38 270 ILE A N 1
ATOM 2262 C CA . ILE A 1 270 ? 5.492 -1.002 -23.674 1.00 89.38 270 ILE A CA 1
ATOM 2263 C C . ILE A 1 270 ? 4.035 -0.742 -23.265 1.00 89.38 270 ILE A C 1
ATOM 2265 O O . ILE A 1 270 ? 3.639 -1.107 -22.161 1.00 89.38 270 ILE A O 1
ATOM 2269 N N . TRP A 1 271 ? 3.214 -0.210 -24.176 1.00 88.12 271 TRP A N 1
ATOM 2270 C CA . TRP A 1 271 ? 1.774 -0.021 -23.980 1.00 88.12 271 TRP A CA 1
ATOM 2271 C C . TRP A 1 271 ? 1.069 -1.332 -23.640 1.00 88.12 271 TRP A C 1
ATOM 2273 O O . TRP A 1 271 ? 0.320 -1.407 -22.670 1.00 88.12 271 TRP A O 1
ATOM 2283 N N . PHE A 1 272 ? 1.354 -2.379 -24.414 1.00 85.56 272 PHE A N 1
ATOM 2284 C CA . PHE A 1 272 ? 0.771 -3.697 -24.210 1.00 85.56 272 PHE A CA 1
ATOM 2285 C C . PHE A 1 272 ? 1.258 -4.342 -22.906 1.00 85.56 272 PHE A C 1
ATOM 2287 O O . PHE A 1 272 ? 0.468 -4.865 -22.123 1.00 85.56 272 PHE A O 1
ATOM 2294 N N . ILE A 1 273 ? 2.562 -4.275 -22.638 1.00 87.94 273 ILE A N 1
ATOM 2295 C CA . ILE A 1 273 ? 3.170 -4.927 -21.476 1.00 87.94 273 ILE A CA 1
ATOM 2296 C C . ILE A 1 273 ? 2.738 -4.281 -20.160 1.00 87.94 273 ILE A C 1
ATOM 2298 O O . ILE A 1 273 ? 2.487 -4.999 -19.192 1.00 87.94 273 ILE A O 1
ATOM 2302 N N . LEU A 1 274 ? 2.604 -2.954 -20.106 1.00 90.31 274 LEU A N 1
ATOM 2303 C CA . LEU A 1 274 ? 2.127 -2.270 -18.902 1.00 90.31 274 LEU A CA 1
ATOM 2304 C C . LEU A 1 274 ? 0.674 -2.598 -18.559 1.00 90.31 274 LEU A C 1
ATOM 2306 O O . LEU A 1 274 ? 0.329 -2.603 -17.375 1.00 90.31 274 LEU A O 1
ATOM 2310 N N . ASP A 1 275 ? -0.157 -2.882 -19.560 1.00 86.19 275 ASP A N 1
ATOM 2311 C CA . ASP A 1 275 ? -1.542 -3.311 -19.355 1.00 86.19 275 ASP A CA 1
ATOM 2312 C C . ASP A 1 275 ? -1.606 -4.726 -18.751 1.00 86.19 275 ASP A C 1
ATOM 2314 O O . ASP A 1 275 ? -2.402 -4.988 -17.852 1.00 86.19 275 ASP A O 1
ATOM 2318 N N . MET A 1 276 ? -0.684 -5.615 -19.146 1.00 85.69 276 MET A N 1
ATOM 2319 C CA . MET A 1 276 ? -0.568 -6.960 -18.560 1.00 85.69 276 MET A CA 1
ATOM 2320 C C . MET A 1 276 ? 0.063 -6.960 -17.159 1.00 85.69 276 MET A C 1
ATOM 2322 O O . MET A 1 276 ? -0.188 -7.857 -16.358 1.00 85.69 276 MET A O 1
ATOM 2326 N N . MET A 1 277 ? 0.922 -5.990 -16.839 1.00 89.94 277 MET A N 1
ATOM 2327 C CA . MET A 1 277 ? 1.599 -5.951 -15.541 1.00 89.94 277 MET A CA 1
ATOM 2328 C C . MET A 1 277 ? 0.631 -5.625 -14.405 1.00 89.94 277 MET A C 1
ATOM 2330 O O . MET A 1 277 ? 0.036 -4.545 -14.362 1.00 89.94 277 MET A O 1
ATOM 2334 N N . MET A 1 278 ? 0.586 -6.485 -13.389 1.00 88.88 278 MET A N 1
ATOM 2335 C CA . MET A 1 278 ? -0.001 -6.103 -12.105 1.00 88.88 278 MET A CA 1
ATOM 2336 C C . MET A 1 278 ? 0.845 -5.008 -11.444 1.00 88.88 278 MET A C 1
ATOM 2338 O O . MET A 1 278 ? 2.052 -4.926 -11.674 1.00 88.88 278 MET A O 1
ATOM 2342 N N . PHE A 1 279 ? 0.263 -4.220 -10.536 1.00 89.00 279 PHE A N 1
ATOM 2343 C CA . PHE A 1 279 ? 0.977 -3.132 -9.852 1.00 89.00 279 PHE A CA 1
ATOM 2344 C C . PHE A 1 279 ? 2.370 -3.499 -9.332 1.00 89.00 279 PHE A C 1
ATOM 2346 O O . PHE A 1 279 ? 3.328 -2.759 -9.515 1.00 89.00 279 PHE A O 1
ATOM 2353 N N . GLY A 1 280 ? 2.517 -4.669 -8.704 1.00 89.12 280 GLY A N 1
ATOM 2354 C CA . GLY A 1 280 ? 3.804 -5.109 -8.168 1.00 89.12 280 GLY A CA 1
ATOM 2355 C C . GLY A 1 280 ? 4.872 -5.369 -9.238 1.00 89.12 280 GLY A C 1
ATOM 2356 O O . GLY A 1 280 ? 6.057 -5.228 -8.937 1.00 89.12 280 GLY A O 1
ATOM 2357 N N . GLU A 1 281 ? 4.468 -5.750 -10.450 1.00 91.56 281 GLU A N 1
ATOM 2358 C CA . GLU A 1 281 ? 5.336 -5.925 -11.622 1.00 91.56 281 GLU A CA 1
ATOM 2359 C C . GLU A 1 281 ? 5.641 -4.562 -12.257 1.00 91.56 281 GLU A C 1
ATOM 2361 O O . GLU A 1 281 ? 6.800 -4.277 -12.550 1.00 91.56 281 GLU A O 1
ATOM 2366 N N . TYR A 1 282 ? 4.645 -3.676 -12.346 1.00 94.19 282 TYR A N 1
ATOM 2367 C CA . TYR A 1 282 ? 4.829 -2.298 -12.805 1.00 94.19 282 TYR A CA 1
ATOM 2368 C C . TYR A 1 282 ? 5.830 -1.519 -11.941 1.00 94.19 282 TYR A C 1
ATOM 2370 O O . TYR A 1 282 ? 6.728 -0.876 -12.472 1.00 94.19 282 TYR A O 1
ATOM 2378 N N . ILE A 1 283 ? 5.754 -1.617 -10.611 1.00 92.31 283 ILE A N 1
ATOM 2379 C CA . ILE A 1 283 ? 6.715 -0.940 -9.724 1.00 92.31 283 ILE A CA 1
ATOM 2380 C C . ILE A 1 283 ? 8.141 -1.459 -9.935 1.00 92.31 283 ILE A C 1
ATOM 2382 O O . ILE A 1 283 ? 9.094 -0.680 -9.875 1.00 92.31 283 ILE A O 1
ATOM 2386 N N . GLN A 1 284 ? 8.313 -2.753 -10.224 1.00 91.31 284 GLN A N 1
ATOM 2387 C CA . GLN A 1 284 ? 9.629 -3.305 -10.568 1.00 91.31 284 GLN A CA 1
ATOM 2388 C C . GLN A 1 284 ? 10.122 -2.783 -11.917 1.00 91.31 284 GLN A C 1
ATOM 2390 O O . GLN A 1 284 ? 11.297 -2.439 -12.041 1.00 91.31 284 GLN A O 1
ATOM 2395 N N . PHE A 1 285 ? 9.227 -2.683 -12.898 1.00 94.62 285 PHE A N 1
ATOM 2396 C CA . PHE A 1 285 ? 9.523 -2.094 -14.196 1.00 94.62 285 PHE A CA 1
ATOM 2397 C C . PHE A 1 285 ? 9.936 -0.624 -14.073 1.00 94.62 285 PHE A C 1
ATOM 2399 O O . PHE A 1 285 ? 10.998 -0.241 -14.553 1.00 94.62 285 PHE A O 1
ATOM 2406 N N . LEU A 1 286 ? 9.162 0.186 -13.348 1.00 94.62 286 LEU A N 1
ATOM 2407 C CA . LEU A 1 286 ? 9.482 1.589 -13.094 1.00 94.62 286 LEU A CA 1
ATOM 2408 C C . LEU A 1 286 ? 10.791 1.743 -12.302 1.00 94.62 286 LEU A C 1
ATOM 2410 O O . LEU A 1 286 ? 11.567 2.657 -12.569 1.00 94.62 286 LEU A O 1
ATOM 2414 N N . SER A 1 287 ? 11.087 0.827 -11.373 1.00 91.56 287 SER A N 1
ATOM 2415 C CA . SER A 1 287 ? 12.384 0.802 -10.683 1.00 91.56 287 SER A CA 1
ATOM 2416 C C . SER A 1 287 ? 13.530 0.559 -11.661 1.00 91.56 287 SER A C 1
ATOM 2418 O O . SER A 1 287 ? 14.518 1.285 -11.626 1.00 91.56 287 SER A O 1
ATOM 2420 N N . TYR A 1 288 ? 13.399 -0.426 -12.554 1.00 91.38 288 TYR A N 1
ATOM 2421 C CA . TYR A 1 288 ? 14.380 -0.682 -13.609 1.00 91.38 288 TYR A CA 1
ATOM 2422 C C . TYR A 1 288 ? 14.563 0.535 -14.519 1.00 91.38 288 TYR A C 1
ATOM 2424 O O . TYR A 1 288 ? 15.695 0.952 -14.766 1.00 91.38 288 TYR A O 1
ATOM 2432 N N . PHE A 1 289 ? 13.459 1.136 -14.962 1.00 93.56 289 PHE A N 1
ATOM 2433 C CA . PHE A 1 289 ? 13.483 2.337 -15.784 1.00 93.56 289 PHE A CA 1
ATOM 2434 C C . PHE A 1 289 ? 14.268 3.460 -15.104 1.00 93.56 289 PHE A C 1
ATOM 2436 O O . PHE A 1 289 ? 15.207 3.998 -15.686 1.00 93.56 289 PHE A O 1
ATOM 2443 N N . ASN A 1 290 ? 13.950 3.744 -13.839 1.00 90.75 290 ASN A N 1
ATOM 2444 C CA . ASN A 1 290 ? 14.645 4.753 -13.053 1.00 90.75 290 ASN A CA 1
ATOM 2445 C C . ASN A 1 290 ? 16.127 4.421 -12.844 1.00 90.75 290 ASN A C 1
ATOM 2447 O O . ASN A 1 290 ? 16.922 5.330 -12.682 1.00 90.75 290 ASN A O 1
ATOM 2451 N N . LEU A 1 291 ? 16.534 3.150 -12.818 1.00 85.75 291 LEU A N 1
ATOM 2452 C CA . LEU A 1 291 ? 17.955 2.793 -12.731 1.00 85.75 291 LEU A CA 1
ATOM 2453 C C . LEU A 1 291 ? 18.689 3.053 -14.044 1.00 85.75 291 LEU A C 1
ATOM 2455 O O . LEU A 1 291 ? 19.795 3.586 -14.034 1.00 85.75 291 LEU A O 1
ATOM 2459 N N . LYS A 1 292 ? 18.075 2.680 -15.166 1.00 85.75 292 LYS A N 1
ATOM 2460 C CA . LYS A 1 292 ? 18.731 2.693 -16.471 1.00 85.75 292 LYS A CA 1
ATOM 2461 C C . LYS A 1 292 ? 18.689 4.054 -17.159 1.00 85.75 292 LYS A C 1
ATOM 2463 O O . LYS A 1 292 ? 19.688 4.484 -17.728 1.00 85.75 292 LYS A O 1
ATOM 2468 N N . TYR A 1 293 ? 17.546 4.724 -17.101 1.00 89.00 293 TYR A N 1
ATOM 2469 C CA . TYR A 1 293 ? 17.276 5.935 -17.872 1.00 89.00 293 TYR A CA 1
ATOM 2470 C C . TYR A 1 293 ? 17.313 7.205 -17.024 1.00 89.00 293 TYR A C 1
ATOM 2472 O O . TYR A 1 293 ? 17.083 8.281 -17.558 1.00 89.00 293 TYR A O 1
ATOM 2480 N N . ASN A 1 294 ? 17.684 7.129 -15.736 1.00 88.62 294 ASN A N 1
ATOM 2481 C CA . ASN A 1 294 ? 17.747 8.303 -14.854 1.00 88.62 294 ASN A CA 1
ATOM 2482 C C . ASN A 1 294 ? 18.454 9.492 -15.509 1.00 88.62 294 ASN A C 1
ATOM 2484 O O . ASN A 1 294 ? 17.980 10.610 -15.437 1.00 88.62 294 ASN A O 1
ATOM 2488 N N . LYS A 1 295 ? 19.603 9.255 -16.155 1.00 89.88 295 LYS A N 1
ATOM 2489 C CA . LYS A 1 295 ? 20.480 10.315 -16.673 1.00 89.88 295 LYS A CA 1
ATOM 2490 C C . LYS A 1 295 ? 19.850 11.147 -17.791 1.00 89.88 295 LYS A C 1
ATOM 2492 O O . LYS A 1 295 ? 20.257 12.289 -17.958 1.00 89.88 295 LYS A O 1
ATOM 2497 N N . ILE A 1 296 ? 18.894 10.584 -18.527 1.00 90.88 296 ILE A N 1
ATOM 2498 C CA . ILE A 1 296 ? 18.239 11.251 -19.660 1.00 90.88 296 ILE A CA 1
ATOM 2499 C C . ILE A 1 296 ? 16.909 11.910 -19.279 1.00 90.88 296 ILE A C 1
ATOM 2501 O O . ILE A 1 296 ? 16.296 12.557 -20.117 1.00 90.88 296 ILE A O 1
ATOM 2505 N N . LEU A 1 297 ? 16.465 11.743 -18.030 1.00 92.31 297 LEU A N 1
ATOM 2506 C CA . LEU A 1 297 ? 15.281 12.408 -17.498 1.00 92.31 297 LEU A CA 1
ATOM 2507 C C . LEU A 1 297 ? 15.619 13.824 -17.026 1.00 92.31 297 LEU A C 1
ATOM 2509 O O . LEU A 1 297 ? 16.726 14.084 -16.534 1.00 92.31 297 LEU A O 1
ATOM 2513 N N . ASP A 1 298 ? 14.646 14.724 -17.099 1.00 93.69 298 ASP A N 1
ATOM 2514 C CA . ASP A 1 298 ? 14.758 16.021 -16.445 1.00 93.69 298 ASP A CA 1
ATOM 2515 C C . ASP A 1 298 ? 14.678 15.885 -14.907 1.00 93.69 298 ASP A C 1
ATOM 2517 O O . ASP A 1 298 ? 14.274 14.857 -14.358 1.00 93.69 298 ASP A O 1
ATOM 2521 N N . GLU A 1 299 ? 15.093 16.915 -14.167 1.00 94.19 299 GLU A N 1
ATOM 2522 C CA . GLU A 1 299 ? 15.085 16.868 -12.694 1.00 94.19 299 GLU A CA 1
ATOM 2523 C C . GLU A 1 299 ? 13.678 16.747 -12.083 1.00 94.19 299 GLU A C 1
ATOM 2525 O O . GLU A 1 299 ? 13.526 16.246 -10.962 1.00 94.19 299 GLU A O 1
ATOM 2530 N N . THR A 1 300 ? 12.642 17.172 -12.806 1.00 93.56 300 THR A N 1
ATOM 2531 C CA . THR A 1 300 ? 11.251 17.106 -12.351 1.00 93.56 300 THR A CA 1
ATOM 2532 C C . THR A 1 300 ? 10.764 15.659 -12.355 1.00 93.56 300 THR A C 1
ATOM 2534 O O . THR A 1 300 ? 10.291 15.167 -11.325 1.00 93.56 300 THR A O 1
ATOM 2537 N N . ASP A 1 301 ? 10.954 14.952 -13.464 1.00 94.12 301 ASP A N 1
ATOM 2538 C CA . ASP A 1 301 ? 10.546 13.566 -13.668 1.00 94.12 301 ASP A CA 1
ATOM 2539 C C . ASP A 1 301 ? 11.376 12.610 -12.815 1.00 94.12 301 ASP A C 1
ATOM 2541 O O . ASP A 1 301 ? 10.814 11.744 -12.135 1.00 94.12 301 ASP A O 1
ATOM 2545 N N . LYS A 1 302 ? 12.701 12.818 -12.740 1.00 93.38 302 LYS A N 1
ATOM 2546 C CA . LYS A 1 302 ? 13.585 12.064 -11.829 1.00 93.38 302 LYS A CA 1
ATOM 2547 C C . LYS A 1 302 ? 13.051 12.080 -10.406 1.00 93.38 302 LYS A C 1
ATOM 2549 O O . LYS A 1 302 ? 12.938 11.048 -9.740 1.00 93.38 302 LYS A O 1
ATOM 2554 N N . LYS A 1 303 ? 12.718 13.276 -9.922 1.00 91.69 303 LYS A N 1
ATOM 2555 C CA . LYS A 1 303 ? 12.207 13.473 -8.571 1.00 91.69 303 LYS A CA 1
ATOM 2556 C C . LYS A 1 303 ? 10.824 12.862 -8.407 1.00 91.69 303 LYS A C 1
ATOM 2558 O O . LYS A 1 303 ? 10.610 12.155 -7.426 1.00 91.69 303 LYS A O 1
ATOM 2563 N N . LYS A 1 304 ? 9.913 13.080 -9.361 1.00 92.25 304 LYS A N 1
ATOM 2564 C CA . LYS A 1 304 ? 8.545 12.545 -9.324 1.00 92.25 304 LYS A CA 1
ATOM 2565 C C . LYS A 1 304 ? 8.549 11.013 -9.268 1.00 92.25 304 LYS A C 1
ATOM 2567 O O . LYS A 1 304 ? 7.902 10.439 -8.390 1.00 92.25 304 LYS A O 1
ATOM 2572 N N . ILE A 1 305 ? 9.350 10.352 -10.106 1.00 92.94 305 ILE A N 1
ATOM 2573 C CA . ILE A 1 305 ? 9.509 8.889 -10.107 1.00 92.94 305 ILE A CA 1
ATOM 2574 C C . ILE A 1 305 ? 10.154 8.397 -8.810 1.00 92.94 305 ILE A C 1
ATOM 2576 O O . ILE A 1 305 ? 9.649 7.458 -8.193 1.00 92.94 305 ILE A O 1
ATOM 2580 N N . LYS A 1 306 ? 11.243 9.028 -8.353 1.00 90.75 306 LYS A N 1
ATOM 2581 C CA . LYS A 1 306 ? 11.932 8.635 -7.115 1.00 90.75 306 LYS A CA 1
ATOM 2582 C C . LYS A 1 306 ? 11.025 8.750 -5.889 1.00 90.75 306 LYS A C 1
ATOM 2584 O O . LYS A 1 306 ? 10.991 7.831 -5.065 1.00 90.75 306 LYS A O 1
ATOM 2589 N N . ASP A 1 307 ? 10.287 9.848 -5.772 1.00 90.31 307 ASP A N 1
ATOM 2590 C CA . ASP A 1 307 ? 9.352 10.100 -4.673 1.00 90.31 307 ASP A CA 1
ATOM 2591 C C . ASP A 1 307 ? 8.223 9.053 -4.677 1.00 90.31 307 ASP A C 1
ATOM 2593 O O . ASP A 1 307 ? 7.879 8.487 -3.629 1.00 90.31 307 ASP A O 1
ATOM 2597 N N . PHE A 1 308 ? 7.705 8.711 -5.858 1.00 92.31 308 PHE A N 1
ATOM 2598 C CA . PHE A 1 308 ? 6.697 7.668 -6.021 1.00 92.31 308 PHE A CA 1
ATOM 2599 C C . PHE A 1 308 ? 7.206 6.272 -5.685 1.00 92.31 308 PHE A C 1
ATOM 2601 O O . PHE A 1 308 ? 6.594 5.604 -4.855 1.00 92.31 308 PHE A O 1
ATOM 2608 N N . LEU A 1 309 ? 8.342 5.845 -6.242 1.00 90.38 309 LEU A N 1
ATOM 2609 C CA . LEU A 1 309 ? 8.944 4.544 -5.935 1.00 90.38 309 LEU A CA 1
ATOM 2610 C C . LEU A 1 309 ? 9.217 4.398 -4.433 1.00 90.38 309 LEU A C 1
ATOM 2612 O O . LEU A 1 309 ? 8.875 3.375 -3.836 1.00 90.38 309 LEU A O 1
ATOM 2616 N N . THR A 1 310 ? 9.755 5.448 -3.804 1.00 88.69 310 THR A N 1
ATOM 2617 C CA . THR A 1 310 ? 9.970 5.495 -2.350 1.00 88.69 310 THR A CA 1
ATOM 2618 C C . THR A 1 310 ? 8.665 5.261 -1.598 1.00 88.69 310 THR A C 1
ATOM 2620 O O . THR A 1 310 ? 8.598 4.443 -0.683 1.00 88.69 310 THR A O 1
ATOM 2623 N N . SER A 1 311 ? 7.599 5.940 -1.999 1.00 89.75 311 SER A N 1
ATOM 2624 C CA . SER A 1 311 ? 6.343 5.928 -1.256 1.00 89.75 311 SER A CA 1
ATOM 2625 C C . SER A 1 311 ? 5.513 4.673 -1.492 1.00 89.75 311 SER A C 1
ATOM 2627 O O . SER A 1 311 ? 4.985 4.103 -0.538 1.00 89.75 311 SER A O 1
ATOM 2629 N N . VAL A 1 312 ? 5.453 4.185 -2.732 1.00 88.12 312 VAL A N 1
ATOM 2630 C CA . VAL A 1 312 ? 4.780 2.926 -3.062 1.00 88.12 312 VAL A CA 1
ATOM 2631 C C . VAL A 1 312 ? 5.479 1.744 -2.405 1.00 88.12 312 VAL A C 1
ATOM 2633 O O . VAL A 1 312 ? 4.796 0.827 -1.960 1.00 88.12 312 VAL A O 1
ATOM 2636 N N . SER A 1 313 ? 6.806 1.779 -2.239 1.00 83.44 313 SER A N 1
ATOM 2637 C CA . SER A 1 313 ? 7.510 0.734 -1.484 1.00 83.44 313 SER A CA 1
ATOM 2638 C C . SER A 1 313 ? 7.010 0.608 -0.037 1.00 83.44 313 SER A C 1
ATOM 2640 O O . SER A 1 313 ? 6.964 -0.498 0.493 1.00 83.44 313 SER A O 1
ATOM 2642 N N . ILE A 1 314 ? 6.558 1.717 0.567 1.00 84.44 314 ILE A N 1
ATOM 2643 C CA . ILE A 1 314 ? 5.998 1.751 1.922 1.00 84.44 314 ILE A CA 1
ATOM 2644 C C . ILE A 1 314 ? 4.540 1.270 1.933 1.00 84.44 314 ILE A C 1
ATOM 2646 O O . ILE A 1 314 ? 4.168 0.481 2.797 1.00 84.44 314 ILE A O 1
ATOM 2650 N N . VAL A 1 315 ? 3.712 1.709 0.976 1.00 87.25 315 VAL A N 1
ATOM 2651 C CA . VAL A 1 315 ? 2.271 1.376 0.959 1.00 87.25 315 VAL A CA 1
ATOM 2652 C C . VAL A 1 315 ? 1.931 0.082 0.211 1.00 87.25 315 VAL A C 1
ATOM 2654 O O . VAL A 1 315 ? 0.769 -0.322 0.197 1.00 87.25 315 VAL A O 1
ATOM 2657 N N . LYS A 1 316 ? 2.906 -0.606 -0.396 1.00 84.19 316 LYS A N 1
ATOM 2658 C CA . LYS A 1 316 ? 2.684 -1.863 -1.135 1.00 84.19 316 LYS A CA 1
ATOM 2659 C C . LYS A 1 316 ? 2.038 -2.935 -0.259 1.00 84.19 316 LYS A C 1
ATOM 2661 O O . LYS A 1 316 ? 1.044 -3.540 -0.661 1.00 84.19 316 LYS A O 1
ATOM 2666 N N . ASP A 1 317 ? 2.566 -3.140 0.944 1.00 81.62 317 ASP A N 1
ATOM 2667 C CA . ASP A 1 317 ? 2.005 -4.114 1.882 1.00 81.62 317 ASP A CA 1
ATOM 2668 C C . ASP A 1 317 ? 0.641 -3.656 2.401 1.00 81.62 317 ASP A C 1
ATOM 2670 O O . ASP A 1 317 ? -0.266 -4.467 2.573 1.00 81.62 317 ASP A O 1
ATOM 2674 N N . PHE A 1 318 ? 0.449 -2.345 2.554 1.00 87.00 318 PHE A N 1
ATOM 2675 C CA . PHE A 1 318 ? -0.838 -1.768 2.923 1.00 87.00 318 PHE A CA 1
ATOM 2676 C C . PHE A 1 318 ? -1.911 -1.997 1.847 1.00 87.00 318 PHE A C 1
ATOM 2678 O O . PHE A 1 318 ? -3.017 -2.414 2.179 1.00 87.00 318 PHE A O 1
ATOM 2685 N N . ARG A 1 319 ? -1.588 -1.866 0.554 1.00 85.44 319 ARG A N 1
ATOM 2686 C CA . ARG A 1 319 ? -2.487 -2.252 -0.551 1.00 85.44 319 ARG A CA 1
ATOM 2687 C C . ARG A 1 319 ? -2.872 -3.732 -0.486 1.00 85.44 319 ARG A C 1
ATOM 2689 O O . ARG A 1 319 ? -4.041 -4.066 -0.665 1.00 85.44 319 ARG A O 1
ATOM 2696 N N . ASN A 1 320 ? -1.924 -4.614 -0.169 1.00 82.31 320 ASN A N 1
ATOM 2697 C CA . ASN A 1 320 ? -2.214 -6.041 0.006 1.00 82.31 320 ASN A CA 1
ATOM 2698 C C . ASN A 1 320 ? -3.145 -6.285 1.211 1.00 82.31 320 ASN A C 1
ATOM 2700 O O . ASN A 1 320 ? -4.094 -7.061 1.113 1.00 82.31 320 ASN A O 1
ATOM 2704 N N . ILE A 1 321 ? -2.927 -5.583 2.330 1.00 85.44 321 ILE A N 1
ATOM 2705 C CA . ILE A 1 321 ? -3.811 -5.611 3.510 1.00 85.44 321 ILE A CA 1
ATOM 2706 C C . ILE A 1 321 ? -5.239 -5.188 3.127 1.00 85.44 321 ILE A C 1
ATOM 2708 O O . ILE A 1 321 ? -6.205 -5.826 3.560 1.00 85.44 321 ILE A O 1
ATOM 2712 N N . LEU A 1 322 ? -5.377 -4.131 2.316 1.00 89.25 322 LEU A N 1
ATOM 2713 C CA . LEU A 1 322 ? -6.666 -3.636 1.827 1.00 89.25 322 LEU A CA 1
ATOM 2714 C C . LEU A 1 322 ? -7.388 -4.703 0.994 1.00 89.25 322 LEU A C 1
ATOM 2716 O O . LEU A 1 322 ? -8.548 -5.000 1.288 1.00 89.25 322 LEU A O 1
ATOM 2720 N N . ALA A 1 323 ? -6.686 -5.336 0.048 1.00 85.00 323 ALA A N 1
ATOM 2721 C CA . ALA A 1 323 ? -7.238 -6.353 -0.849 1.00 85.00 323 ALA A CA 1
ATOM 2722 C C . ALA A 1 323 ? -7.612 -7.679 -0.149 1.00 85.00 323 ALA A C 1
ATOM 2724 O O . ALA A 1 323 ? -8.607 -8.302 -0.506 1.00 85.00 323 ALA A O 1
ATOM 2725 N N . HIS A 1 324 ? -6.869 -8.109 0.878 1.00 80.94 324 HIS A N 1
ATOM 2726 C CA . HIS A 1 324 ? -7.070 -9.413 1.538 1.00 80.94 324 HIS A CA 1
ATOM 2727 C C . HIS A 1 324 ? -7.970 -9.376 2.788 1.00 80.94 324 HIS A C 1
ATOM 2729 O O . HIS A 1 324 ? -7.861 -10.236 3.662 1.00 80.94 324 HIS A O 1
ATOM 2735 N N . ASN A 1 325 ? -8.846 -8.374 2.909 1.00 78.44 325 ASN A N 1
ATOM 2736 C CA . ASN A 1 325 ? -9.782 -8.200 4.033 1.00 78.44 325 ASN A CA 1
ATOM 2737 C C . ASN A 1 325 ? -9.132 -8.219 5.444 1.00 78.44 325 ASN A C 1
ATOM 2739 O O . ASN A 1 325 ? -9.795 -8.479 6.449 1.00 78.44 325 ASN A O 1
ATOM 2743 N N . GLN A 1 326 ? -7.828 -7.934 5.547 1.00 85.38 326 GLN A N 1
ATOM 2744 C CA . GLN A 1 326 ? -7.120 -7.897 6.829 1.00 85.38 326 GLN A CA 1
ATOM 2745 C C . GLN A 1 326 ? -7.505 -6.652 7.627 1.00 85.38 326 GLN A C 1
ATOM 2747 O O . GLN A 1 326 ? -7.513 -5.556 7.073 1.00 85.38 326 GLN A O 1
ATOM 2752 N N . VAL A 1 327 ? -7.772 -6.798 8.927 1.00 86.19 327 VAL A N 1
ATOM 2753 C CA . VAL A 1 327 ? -8.267 -5.712 9.795 1.00 86.19 327 VAL A CA 1
ATOM 2754 C C . VAL A 1 327 ? -7.370 -4.473 9.724 1.00 86.19 327 VAL A C 1
ATOM 2756 O O . VAL A 1 327 ? -6.163 -4.575 9.952 1.00 86.19 327 VAL A O 1
ATOM 2759 N N . LEU A 1 328 ? -7.951 -3.316 9.392 1.00 88.19 328 LEU A N 1
ATOM 2760 C CA . LEU A 1 328 ? -7.257 -2.032 9.256 1.00 88.19 328 LEU A CA 1
ATOM 2761 C C . LEU A 1 328 ? -7.167 -1.303 10.587 1.00 88.19 328 LEU A C 1
ATOM 2763 O O . LEU A 1 328 ? -6.080 -0.887 10.985 1.00 88.19 328 LEU A O 1
ATOM 2767 N N . LEU A 1 329 ? -8.301 -1.189 11.278 1.00 88.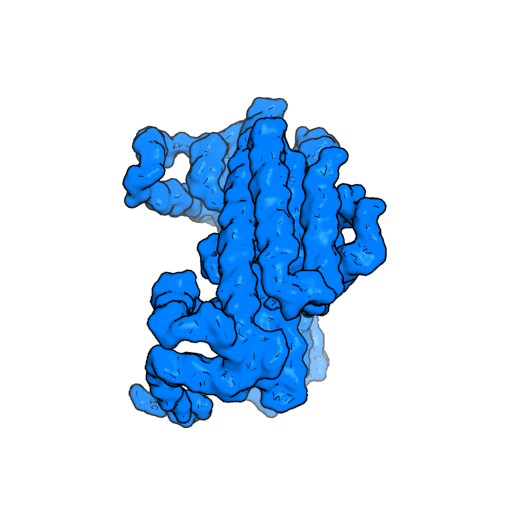12 329 LEU A N 1
ATOM 2768 C CA . LEU A 1 329 ? -8.427 -0.447 12.529 1.00 88.12 329 LEU A CA 1
ATOM 2769 C C . LEU A 1 329 ? -8.065 -1.336 13.721 1.00 88.12 329 LEU A C 1
ATOM 2771 O O . LEU A 1 329 ? -8.857 -1.520 14.635 1.00 88.12 329 LEU A O 1
ATOM 2775 N N . ILE A 1 330 ? -6.871 -1.919 13.713 1.00 86.88 330 ILE A N 1
ATOM 2776 C CA . ILE A 1 330 ? -6.345 -2.735 14.812 1.00 86.88 330 ILE A CA 1
ATOM 2777 C C . ILE A 1 330 ? -5.031 -2.150 15.303 1.00 86.88 330 ILE A C 1
ATOM 2779 O O . ILE A 1 330 ? -4.242 -1.644 14.508 1.00 86.88 330 ILE A O 1
ATOM 2783 N N . ASN A 1 331 ? -4.780 -2.250 16.611 1.00 83.88 331 ASN A N 1
ATOM 2784 C CA . ASN A 1 331 ? -3.537 -1.795 17.231 1.00 83.88 331 ASN A CA 1
ATOM 2785 C C . ASN A 1 331 ? -3.230 -0.327 16.919 1.00 83.88 331 ASN A C 1
ATOM 2787 O O . ASN A 1 331 ? -2.069 0.072 16.894 1.00 83.88 331 ASN A O 1
ATOM 2791 N N . ILE A 1 332 ? -4.259 0.492 16.691 1.00 83.00 332 ILE A N 1
ATOM 2792 C CA . ILE A 1 332 ? -4.057 1.863 16.218 1.00 83.00 332 ILE A CA 1
ATOM 2793 C C . ILE A 1 332 ? -3.241 2.669 17.238 1.00 83.00 332 ILE A C 1
ATOM 2795 O O . ILE A 1 332 ? -2.388 3.453 16.850 1.00 83.00 332 ILE A O 1
ATOM 2799 N N . LYS A 1 333 ? -3.382 2.365 18.537 1.00 81.62 333 LYS A N 1
ATOM 2800 C CA . LYS A 1 333 ? -2.624 2.979 19.640 1.00 81.62 333 LYS A CA 1
ATOM 2801 C C . LYS A 1 333 ? -1.132 2.596 19.690 1.00 81.62 333 LYS A C 1
ATOM 2803 O O . LYS A 1 333 ? -0.374 3.266 20.388 1.00 81.62 333 LYS A O 1
ATOM 2808 N N . GLN A 1 334 ? -0.698 1.541 18.995 1.00 82.94 334 GLN A N 1
ATOM 2809 C CA . GLN A 1 334 ? 0.690 1.067 19.041 1.00 82.94 334 GLN A CA 1
ATOM 2810 C C . GLN A 1 334 ? 1.613 1.953 18.199 1.00 82.94 334 GLN A C 1
ATOM 2812 O O . GLN A 1 334 ? 1.261 2.379 17.099 1.00 82.94 334 GLN A O 1
ATOM 2817 N N . GLN A 1 335 ? 2.813 2.212 18.718 1.00 79.56 335 GLN A N 1
ATOM 2818 C CA . GLN A 1 335 ? 3.864 2.939 18.012 1.00 79.56 335 GLN A CA 1
ATOM 2819 C C . GLN A 1 335 ? 4.948 1.950 17.592 1.00 79.56 335 GLN A C 1
ATOM 2821 O O . GLN A 1 335 ? 5.695 1.451 18.426 1.00 79.56 335 GLN A O 1
ATOM 2826 N N . GLU A 1 336 ? 5.017 1.668 16.296 1.00 81.50 336 GLU A N 1
ATOM 2827 C CA . GLU A 1 336 ? 5.889 0.632 15.727 1.00 81.50 336 GLU A CA 1
ATOM 2828 C C . GLU A 1 336 ? 7.051 1.254 14.938 1.00 81.50 336 GLU A C 1
ATOM 2830 O O . GLU A 1 336 ? 8.149 0.702 14.882 1.00 81.50 336 GLU A O 1
ATOM 2835 N N . ARG A 1 337 ? 6.838 2.442 14.354 1.00 80.38 337 ARG A N 1
ATOM 2836 C CA . ARG A 1 337 ? 7.860 3.186 13.610 1.00 80.38 337 ARG A CA 1
ATOM 2837 C C . ARG A 1 337 ? 8.629 4.138 14.520 1.00 80.38 337 ARG A C 1
ATOM 2839 O O . ARG A 1 337 ? 8.077 4.826 15.388 1.00 80.38 337 ARG A O 1
ATOM 2846 N N . ASN A 1 338 ? 9.927 4.249 14.250 1.00 73.62 338 ASN A N 1
ATOM 2847 C CA . ASN A 1 338 ? 10.720 5.381 14.715 1.00 73.62 338 ASN A CA 1
ATOM 2848 C C . ASN A 1 338 ? 10.282 6.641 13.942 1.00 73.62 338 ASN A C 1
ATOM 2850 O O . ASN A 1 338 ? 10.045 6.569 12.737 1.00 73.62 338 ASN A O 1
ATOM 2854 N N . ILE A 1 339 ? 10.192 7.791 14.615 1.00 70.88 339 ILE A N 1
ATOM 2855 C CA . ILE A 1 339 ? 9.794 9.069 14.005 1.00 70.88 339 ILE A CA 1
ATOM 2856 C C . ILE A 1 339 ? 10.712 9.468 12.837 1.00 70.88 339 ILE A C 1
ATOM 2858 O O . ILE A 1 339 ? 10.259 10.012 11.829 1.00 70.88 339 ILE A O 1
ATOM 2862 N N . ASN A 1 340 ? 11.989 9.083 12.904 1.00 72.06 340 ASN A N 1
ATOM 2863 C CA . ASN A 1 340 ? 12.953 9.327 11.833 1.00 72.06 340 ASN A CA 1
ATOM 2864 C C . ASN A 1 340 ? 12.622 8.536 10.557 1.00 72.06 340 ASN A C 1
ATOM 2866 O O . ASN A 1 340 ? 12.987 8.975 9.467 1.00 72.06 340 ASN A O 1
ATOM 2870 N N . LYS A 1 341 ? 11.859 7.439 10.674 1.00 78.94 341 LYS A N 1
ATOM 2871 C CA . LYS A 1 341 ? 11.413 6.572 9.571 1.00 78.94 341 LYS A CA 1
ATOM 2872 C C . LYS A 1 341 ? 10.071 6.997 8.942 1.00 78.94 341 LYS A C 1
ATOM 2874 O O . LYS A 1 341 ? 9.525 6.244 8.140 1.00 78.94 341 LYS A O 1
ATOM 2879 N N . ILE A 1 342 ? 9.528 8.173 9.282 1.00 84.12 342 ILE A N 1
ATOM 2880 C CA . ILE A 1 342 ? 8.381 8.756 8.556 1.00 84.12 342 ILE A CA 1
ATOM 2881 C C . ILE A 1 342 ? 8.801 9.087 7.115 1.00 84.12 342 ILE A C 1
ATOM 2883 O O . ILE A 1 342 ? 9.901 9.606 6.897 1.00 84.12 342 ILE A O 1
ATOM 2887 N N . SER A 1 343 ? 7.912 8.820 6.151 1.00 85.88 343 SER A N 1
ATOM 2888 C CA . SER A 1 343 ? 8.142 9.080 4.726 1.00 85.88 343 SER A CA 1
ATOM 2889 C C . SER A 1 343 ? 8.609 10.524 4.466 1.00 85.88 343 SER A C 1
ATOM 2891 O O . SER A 1 343 ? 7.984 11.468 4.969 1.00 85.88 343 SER A O 1
ATOM 2893 N N . PRO A 1 344 ? 9.663 10.729 3.650 1.00 85.19 344 PRO A N 1
ATOM 2894 C CA . PRO A 1 344 ? 10.119 12.059 3.249 1.00 85.19 344 PRO A CA 1
ATOM 2895 C C . PRO A 1 344 ? 9.009 12.924 2.641 1.00 85.19 344 PRO A C 1
ATOM 2897 O O . PRO A 1 344 ? 8.946 14.122 2.923 1.00 85.19 344 PRO A O 1
ATOM 2900 N N . ILE A 1 345 ? 8.090 12.320 1.874 1.00 84.62 345 ILE A N 1
ATOM 2901 C CA . ILE A 1 345 ? 6.950 13.040 1.293 1.00 84.62 345 ILE A CA 1
ATOM 2902 C C . ILE A 1 345 ? 6.076 13.624 2.397 1.00 84.62 345 ILE A C 1
ATOM 2904 O O . ILE A 1 345 ? 5.766 14.815 2.359 1.00 84.62 345 ILE A O 1
ATOM 2908 N N . LEU A 1 346 ? 5.711 12.830 3.407 1.00 87.88 346 LEU A N 1
ATOM 2909 C CA . LEU A 1 346 ? 4.881 13.315 4.511 1.00 87.88 346 LEU A CA 1
ATOM 2910 C C . LEU A 1 346 ? 5.589 14.412 5.304 1.00 87.88 346 LEU A C 1
ATOM 2912 O O . LEU A 1 346 ? 4.971 15.434 5.604 1.00 87.88 346 LEU A O 1
ATOM 2916 N N . LYS A 1 347 ? 6.895 14.249 5.563 1.00 85.69 347 LYS A N 1
ATOM 2917 C CA . LYS A 1 347 ? 7.716 15.278 6.225 1.00 85.69 347 LYS A CA 1
ATOM 2918 C C . LYS A 1 347 ? 7.660 16.614 5.494 1.00 85.69 347 LYS A C 1
ATOM 2920 O O . LYS A 1 347 ? 7.489 17.653 6.123 1.00 85.69 347 LYS A O 1
ATOM 2925 N N . LYS A 1 348 ? 7.767 16.583 4.167 1.00 81.38 348 LYS A N 1
ATOM 2926 C CA . LYS A 1 348 ? 7.770 17.788 3.338 1.00 81.38 348 LYS A CA 1
ATOM 2927 C C . LYS A 1 348 ? 6.384 18.420 3.188 1.00 81.38 348 LYS A C 1
ATOM 2929 O O . LYS A 1 348 ? 6.291 19.643 3.103 1.00 81.38 348 LYS A O 1
ATOM 2934 N N . THR A 1 349 ? 5.336 17.602 3.096 1.00 75.69 349 THR A N 1
ATOM 2935 C CA . THR A 1 349 ? 4.040 18.034 2.544 1.00 75.69 349 THR A CA 1
ATOM 2936 C C . THR A 1 349 ? 2.872 18.039 3.521 1.00 75.69 349 THR A C 1
ATOM 2938 O O . THR A 1 349 ? 1.880 18.696 3.232 1.00 75.69 349 THR A O 1
ATOM 2941 N N . VAL A 1 350 ? 2.958 17.313 4.638 1.00 77.19 350 VAL A N 1
ATOM 2942 C CA . VAL A 1 350 ? 1.837 17.147 5.581 1.00 77.19 350 VAL A CA 1
ATOM 2943 C C . VAL A 1 350 ? 2.228 17.587 6.992 1.00 77.19 350 VAL A C 1
ATOM 2945 O O . VAL A 1 350 ? 1.443 18.244 7.668 1.00 77.19 350 VAL A O 1
ATOM 2948 N N . LEU A 1 351 ? 3.466 17.314 7.425 1.00 80.12 351 LEU A N 1
ATOM 2949 C CA . LEU A 1 351 ? 3.885 17.596 8.804 1.00 80.12 351 LEU A CA 1
ATOM 2950 C C . LEU A 1 351 ? 3.866 19.078 9.191 1.00 80.12 351 LEU A C 1
ATOM 2952 O O . LEU A 1 351 ? 3.707 19.375 10.368 1.00 80.12 351 LEU A O 1
ATOM 2956 N N . LYS A 1 352 ? 3.999 20.005 8.233 1.00 80.62 352 LYS A N 1
ATOM 2957 C CA . LYS A 1 352 ? 3.948 21.451 8.519 1.00 80.62 352 LYS A CA 1
ATOM 2958 C C . LYS A 1 352 ? 2.613 21.891 9.124 1.00 80.62 352 LYS A C 1
ATOM 2960 O O . LYS A 1 352 ? 2.588 22.844 9.890 1.00 80.62 352 LYS A O 1
ATOM 2965 N N . ASN A 1 353 ? 1.537 21.172 8.810 1.00 83.06 353 ASN A N 1
ATOM 2966 C CA . ASN A 1 353 ? 0.188 21.477 9.281 1.00 83.06 353 ASN A CA 1
ATOM 2967 C C . ASN A 1 353 ? -0.200 20.628 10.501 1.00 83.06 353 ASN A C 1
ATOM 2969 O O . ASN A 1 353 ? -1.319 20.734 10.992 1.00 83.06 353 ASN A O 1
ATOM 2973 N N . PHE A 1 354 ? 0.686 19.737 10.961 1.00 87.88 354 PHE A N 1
ATOM 2974 C CA . PHE A 1 354 ? 0.394 18.790 12.032 1.00 87.88 354 PHE A CA 1
ATOM 2975 C C . PHE A 1 354 ? 1.047 19.254 13.329 1.00 87.88 354 PHE A C 1
ATOM 2977 O O . PHE A 1 354 ? 2.229 19.588 13.385 1.00 87.88 354 PHE A O 1
ATOM 2984 N N . THR A 1 355 ? 0.303 19.171 14.425 1.00 89.31 355 THR A N 1
ATOM 2985 C CA . THR A 1 355 ? 0.869 19.314 15.768 1.00 89.31 355 THR A CA 1
ATOM 2986 C C . THR A 1 355 ? 1.897 18.207 16.045 1.00 89.31 355 THR A C 1
ATOM 2988 O O . THR A 1 355 ? 1.872 17.122 15.448 1.00 89.31 355 THR A O 1
ATOM 2991 N N . LYS A 1 356 ? 2.778 18.418 17.035 1.00 87.38 356 LYS A N 1
ATOM 2992 C CA . LYS A 1 356 ? 3.714 17.379 17.523 1.00 87.38 356 LYS A CA 1
ATOM 2993 C C . LYS A 1 356 ? 2.981 16.085 17.896 1.00 87.38 356 LYS A C 1
ATOM 2995 O O . LYS A 1 356 ? 3.464 14.979 17.656 1.00 87.38 356 LYS A O 1
ATOM 3000 N N . ARG A 1 357 ? 1.782 16.233 18.457 1.00 86.94 357 ARG A N 1
ATOM 3001 C CA . ARG A 1 357 ? 0.914 15.133 18.856 1.00 86.94 357 ARG A CA 1
ATOM 3002 C C . ARG A 1 357 ? 0.379 14.347 17.655 1.00 86.94 357 ARG A C 1
ATOM 3004 O O . ARG A 1 357 ? 0.519 13.127 17.645 1.00 86.94 357 ARG A O 1
ATOM 3011 N N . GLN A 1 358 ? -0.157 15.023 16.640 1.00 88.94 358 GLN A N 1
ATOM 3012 C CA . GLN A 1 358 ? -0.609 14.388 15.393 1.00 88.94 358 GLN A CA 1
ATOM 3013 C C . GLN A 1 358 ? 0.559 13.716 14.658 1.00 88.94 358 GLN A C 1
ATOM 3015 O O . GLN A 1 358 ? 0.450 12.572 14.222 1.00 88.94 358 GLN A O 1
ATOM 3020 N N . THR A 1 359 ? 1.727 14.360 14.629 1.00 88.00 359 THR A N 1
ATOM 3021 C CA . THR A 1 359 ? 2.958 13.783 14.067 1.00 88.00 359 THR A CA 1
ATOM 3022 C C . THR A 1 359 ? 3.343 12.473 14.764 1.00 88.00 359 THR A C 1
ATOM 3024 O O . THR A 1 359 ? 3.674 11.490 14.104 1.00 88.00 359 THR A O 1
ATOM 3027 N N . ASN A 1 360 ? 3.222 12.401 16.095 1.00 88.06 360 ASN A N 1
ATOM 3028 C CA . ASN A 1 360 ? 3.470 11.168 16.846 1.00 88.06 360 ASN A CA 1
ATOM 3029 C C . ASN A 1 360 ? 2.502 10.026 16.490 1.00 88.06 360 ASN A C 1
ATOM 3031 O O . ASN A 1 360 ? 2.870 8.861 16.644 1.00 88.06 360 ASN A O 1
ATOM 3035 N N . ARG A 1 361 ? 1.294 10.313 15.985 1.00 89.50 361 ARG A N 1
ATOM 3036 C CA . ARG A 1 361 ? 0.352 9.273 15.525 1.00 89.50 361 ARG A CA 1
ATOM 3037 C C . ARG A 1 361 ? 0.818 8.578 14.250 1.00 89.50 361 ARG A C 1
ATOM 3039 O O . ARG A 1 361 ? 0.550 7.393 14.084 1.00 89.50 361 ARG A O 1
ATOM 3046 N N . LEU A 1 362 ? 1.622 9.246 13.421 1.00 90.25 362 LEU A N 1
ATOM 3047 C CA . LEU A 1 362 ? 2.250 8.644 12.237 1.00 90.25 362 LEU A CA 1
ATOM 3048 C C . LEU A 1 362 ? 3.349 7.623 12.581 1.00 90.25 362 LEU A C 1
ATOM 3050 O O . LEU A 1 362 ? 3.933 7.015 11.690 1.00 90.25 362 LEU A O 1
ATOM 3054 N N . ARG A 1 363 ? 3.646 7.398 13.868 1.00 89.06 363 ARG A N 1
ATOM 3055 C CA . ARG A 1 363 ? 4.487 6.270 14.298 1.00 89.06 363 ARG A CA 1
ATOM 3056 C C . ARG A 1 363 ? 3.751 4.929 14.246 1.00 89.06 363 ARG A C 1
ATOM 3058 O O . ARG A 1 363 ? 4.388 3.883 14.352 1.00 89.06 363 ARG A O 1
ATOM 3065 N N . ASN A 1 364 ? 2.430 4.938 14.094 1.00 90.50 364 ASN A N 1
ATOM 3066 C CA . ASN A 1 364 ? 1.666 3.734 13.803 1.00 90.50 364 ASN A CA 1
ATOM 3067 C C . ASN A 1 364 ? 1.759 3.406 12.305 1.00 90.50 364 ASN A C 1
ATOM 3069 O O . ASN A 1 364 ? 1.500 4.279 11.474 1.00 90.50 364 ASN A O 1
ATOM 3073 N N . ASN A 1 365 ? 2.085 2.155 11.958 1.00 88.88 365 ASN A N 1
ATOM 3074 C CA . ASN A 1 365 ? 2.233 1.735 10.562 1.00 88.88 365 ASN A CA 1
ATOM 3075 C C . ASN A 1 365 ? 0.973 2.016 9.734 1.00 88.88 365 ASN A C 1
ATOM 3077 O O . ASN A 1 365 ? 1.063 2.589 8.654 1.00 88.88 365 ASN A O 1
ATOM 3081 N N . ARG A 1 366 ? -0.208 1.674 10.260 1.00 89.06 366 ARG A N 1
ATOM 3082 C CA . ARG A 1 366 ? -1.477 1.794 9.529 1.00 89.06 366 ARG A CA 1
ATOM 3083 C C . ARG A 1 366 ? -1.877 3.247 9.309 1.00 89.06 366 ARG A C 1
ATOM 3085 O O . ARG A 1 366 ? -2.310 3.590 8.216 1.00 89.06 366 ARG A O 1
ATOM 3092 N N . ILE A 1 367 ? -1.694 4.103 10.317 1.00 91.19 367 ILE A N 1
ATOM 3093 C CA . ILE A 1 367 ? -1.988 5.539 10.190 1.00 91.19 367 ILE A CA 1
ATOM 3094 C C . ILE A 1 367 ? -1.029 6.181 9.189 1.00 91.19 367 ILE A C 1
ATOM 3096 O O . ILE A 1 367 ? -1.470 6.904 8.301 1.00 91.19 367 ILE A O 1
ATOM 3100 N N . HIS A 1 368 ? 0.269 5.888 9.297 1.00 92.38 368 HIS A N 1
ATOM 3101 C CA . HIS A 1 368 ? 1.267 6.377 8.351 1.00 92.38 368 HIS A CA 1
ATOM 3102 C C . HIS A 1 368 ? 0.923 5.995 6.909 1.00 92.38 368 HIS A C 1
ATOM 3104 O O . HIS A 1 368 ? 0.887 6.861 6.037 1.00 92.38 368 HIS A O 1
ATOM 3110 N N . ASP A 1 369 ? 0.660 4.712 6.665 1.00 92.06 369 ASP A N 1
ATOM 3111 C CA . ASP A 1 369 ? 0.457 4.189 5.316 1.00 92.06 369 ASP A CA 1
ATOM 3112 C C . ASP A 1 369 ? -0.863 4.688 4.715 1.00 92.06 369 ASP A C 1
ATOM 3114 O O . ASP A 1 369 ? -0.909 5.017 3.532 1.00 92.06 369 ASP A O 1
ATOM 3118 N N . MET A 1 370 ? -1.903 4.856 5.539 1.00 93.00 370 MET A N 1
ATOM 3119 C CA . MET A 1 370 ? -3.159 5.502 5.151 1.00 93.00 370 MET A CA 1
ATOM 3120 C C . MET A 1 370 ? -2.945 6.960 4.723 1.00 93.00 370 MET A C 1
ATOM 3122 O O . MET A 1 370 ? -3.366 7.351 3.636 1.00 93.00 370 MET A O 1
ATOM 3126 N N . VAL A 1 371 ? -2.267 7.760 5.552 1.00 93.12 371 VAL A N 1
ATOM 3127 C CA . VAL A 1 371 ? -1.997 9.178 5.264 1.00 93.12 371 VAL A CA 1
ATOM 3128 C C . VAL A 1 371 ? -1.115 9.323 4.021 1.00 93.12 371 VAL A C 1
ATOM 3130 O O . VAL A 1 371 ? -1.370 10.180 3.177 1.00 93.12 371 VAL A O 1
ATOM 3133 N N . LEU A 1 372 ? -0.107 8.458 3.870 1.00 93.31 372 LEU A N 1
ATOM 3134 C CA . LEU A 1 372 ? 0.754 8.430 2.691 1.00 93.31 372 LEU A CA 1
ATOM 3135 C C . LEU A 1 372 ? -0.026 8.075 1.423 1.00 93.31 372 LEU A C 1
ATOM 3137 O O . LEU A 1 372 ? 0.167 8.735 0.408 1.00 93.31 372 LEU A O 1
ATOM 3141 N N . LEU A 1 373 ? -0.919 7.085 1.474 1.00 94.12 373 LEU A N 1
ATOM 3142 C CA . LEU A 1 373 ? -1.722 6.686 0.319 1.00 94.12 373 LEU A CA 1
ATOM 3143 C C . LEU A 1 373 ? -2.672 7.804 -0.130 1.00 94.12 373 LEU A C 1
ATOM 3145 O O . LEU A 1 373 ? -2.711 8.126 -1.315 1.00 94.12 373 LEU A O 1
ATOM 3149 N N . ILE A 1 374 ? -3.377 8.441 0.812 1.00 94.00 374 ILE A N 1
ATOM 3150 C CA . ILE A 1 374 ? -4.239 9.597 0.516 1.00 94.00 374 ILE A CA 1
ATOM 3151 C C . ILE A 1 374 ? -3.401 10.725 -0.095 1.00 94.00 374 ILE A C 1
ATOM 3153 O O . ILE A 1 374 ? -3.782 11.309 -1.109 1.00 94.00 374 ILE A O 1
ATOM 3157 N N . LYS A 1 375 ? -2.218 11.009 0.466 1.00 91.44 375 LYS A N 1
ATOM 3158 C CA . LYS A 1 375 ? -1.350 12.058 -0.074 1.00 91.44 375 LYS A CA 1
ATOM 3159 C C . LYS A 1 375 ? -0.859 11.742 -1.487 1.00 91.44 375 LYS A C 1
ATOM 3161 O O . LYS A 1 375 ? -0.850 12.638 -2.329 1.00 91.44 375 LYS A O 1
ATOM 3166 N N . LEU A 1 376 ? -0.474 10.493 -1.747 1.00 92.00 376 LEU A N 1
ATOM 3167 C CA . LEU A 1 376 ? -0.057 10.042 -3.073 1.00 92.00 376 LEU A CA 1
ATOM 3168 C C . LEU A 1 376 ? -1.175 10.197 -4.098 1.00 92.00 376 LEU A C 1
ATOM 3170 O O . LEU A 1 376 ? -0.905 10.673 -5.195 1.00 92.00 376 LEU A O 1
ATOM 3174 N N . TYR A 1 377 ? -2.415 9.863 -3.733 1.00 93.88 377 TYR A N 1
ATOM 3175 C CA . TYR A 1 377 ? -3.569 10.042 -4.611 1.00 93.88 377 TYR A CA 1
ATOM 3176 C C . TYR A 1 377 ? -3.674 11.491 -5.096 1.00 93.88 377 TYR A C 1
ATOM 3178 O O . TYR A 1 377 ? -3.653 11.747 -6.296 1.00 93.88 377 TYR A O 1
ATOM 3186 N N . PHE A 1 378 ? -3.668 12.465 -4.182 1.00 91.25 378 PHE A N 1
ATOM 3187 C CA . PHE A 1 378 ? -3.767 13.876 -4.569 1.00 91.25 378 PHE A CA 1
ATOM 3188 C C . PHE A 1 378 ? -2.549 14.400 -5.350 1.00 91.25 378 PHE A C 1
ATOM 3190 O O . PHE A 1 378 ? -2.671 15.401 -6.058 1.00 91.25 378 PHE A O 1
ATOM 3197 N N . GLN A 1 379 ? -1.392 13.740 -5.246 1.00 88.75 379 GLN A N 1
ATOM 3198 C CA . GLN A 1 379 ? -0.196 14.072 -6.028 1.00 88.75 379 GLN A CA 1
ATOM 3199 C C . GLN A 1 379 ? -0.190 13.473 -7.438 1.00 88.75 379 GLN A C 1
ATOM 3201 O O . GLN A 1 379 ? 0.441 14.054 -8.315 1.00 88.75 379 GLN A O 1
ATOM 3206 N N . TRP A 1 380 ? -0.830 12.320 -7.641 1.00 90.38 380 TRP A N 1
ATOM 3207 C CA . TRP A 1 380 ? -0.738 11.552 -8.888 1.00 90.38 380 TRP A CA 1
ATOM 3208 C C . TRP A 1 380 ? -1.998 11.597 -9.742 1.00 90.38 380 TRP A C 1
ATOM 3210 O O . TRP A 1 380 ? -1.910 11.426 -10.951 1.00 90.38 380 TRP A O 1
ATOM 3220 N N . VAL A 1 381 ? -3.163 11.819 -9.140 1.00 91.38 381 VAL A N 1
ATOM 3221 C CA . VAL A 1 381 ? -4.419 11.916 -9.881 1.00 91.38 381 VAL A CA 1
ATOM 3222 C C . VAL A 1 381 ? -4.585 13.322 -10.433 1.00 91.38 381 VAL A C 1
ATOM 3224 O O . VAL A 1 381 ? -4.745 14.272 -9.671 1.00 91.38 381 VAL A O 1
ATOM 3227 N N . ASP A 1 382 ? -4.600 13.465 -11.754 1.00 87.31 382 ASP A N 1
ATOM 3228 C CA . ASP A 1 382 ? -4.697 14.780 -12.406 1.00 87.31 382 ASP A CA 1
ATOM 3229 C C . ASP A 1 382 ? -6.147 15.252 -12.629 1.00 87.31 382 ASP A C 1
ATOM 3231 O O . ASP A 1 382 ? -6.388 16.404 -12.978 1.00 87.31 382 ASP A O 1
ATOM 3235 N N . SER A 1 383 ? -7.146 14.409 -12.351 1.00 91.62 383 SER A N 1
ATOM 3236 C CA . SER A 1 383 ? -8.561 14.780 -12.484 1.00 91.62 383 SER A CA 1
ATOM 3237 C C . SER A 1 383 ? -9.075 15.569 -11.276 1.00 91.62 383 SER A C 1
ATOM 3239 O O . SER A 1 383 ? -9.266 15.019 -10.187 1.00 91.62 383 SER A O 1
ATOM 3241 N N . SER A 1 384 ? -9.378 16.855 -11.481 1.00 91.38 384 SER A N 1
ATOM 3242 C CA . SER A 1 384 ? -10.008 17.720 -10.471 1.00 91.38 384 SER A CA 1
ATOM 3243 C C . SER A 1 384 ? -11.358 17.181 -9.994 1.00 91.38 384 SER A C 1
ATOM 3245 O O . SER A 1 384 ? -11.651 17.229 -8.801 1.00 91.38 384 SER A O 1
ATOM 3247 N N . ASN A 1 385 ? -12.163 16.619 -10.904 1.00 92.44 385 ASN A N 1
ATOM 3248 C CA . ASN A 1 385 ? -13.453 16.028 -10.552 1.00 92.44 385 ASN A CA 1
ATOM 3249 C C . ASN A 1 385 ? -13.280 14.762 -9.698 1.00 92.44 385 ASN A C 1
ATOM 3251 O O . ASN A 1 385 ? -13.943 14.611 -8.675 1.00 92.44 385 ASN A O 1
ATOM 3255 N N . ALA A 1 386 ? -12.337 13.882 -10.059 1.00 92.56 386 ALA A N 1
ATOM 3256 C CA . ALA A 1 386 ? -12.043 12.692 -9.258 1.00 92.56 386 ALA A CA 1
ATOM 3257 C C . ALA A 1 386 ? -11.540 13.073 -7.858 1.00 92.56 386 ALA A C 1
ATOM 3259 O O . ALA A 1 386 ? -11.995 12.514 -6.862 1.00 92.56 386 ALA A O 1
ATOM 3260 N N . LYS A 1 387 ? -10.663 14.081 -7.764 1.00 94.12 387 LYS A N 1
ATOM 3261 C CA . LYS A 1 387 ? -10.198 14.642 -6.488 1.00 94.12 387 LYS A CA 1
ATOM 3262 C C . LYS A 1 387 ? -11.347 15.188 -5.644 1.00 94.12 387 LYS A C 1
ATOM 3264 O O . LYS A 1 387 ? -11.395 14.905 -4.451 1.00 94.12 387 LYS A O 1
ATOM 3269 N N . TYR A 1 388 ? -12.275 15.927 -6.248 1.00 93.56 388 TYR A N 1
ATOM 3270 C CA . TYR A 1 388 ? -13.448 16.459 -5.555 1.00 93.56 388 TYR A CA 1
ATOM 3271 C C . TYR A 1 388 ? -14.352 15.347 -5.006 1.00 93.56 388 TYR A C 1
ATOM 3273 O O . TYR A 1 388 ? -14.678 15.357 -3.822 1.00 93.56 388 TYR A O 1
ATOM 3281 N N . ILE A 1 389 ? -14.682 14.341 -5.820 1.00 93.88 389 ILE A N 1
ATOM 3282 C CA . ILE A 1 389 ? -15.493 13.192 -5.385 1.00 93.88 389 ILE A CA 1
ATOM 3283 C C . ILE A 1 389 ? -14.802 12.438 -4.241 1.00 93.88 389 ILE A C 1
ATOM 3285 O O . ILE A 1 389 ? -15.438 12.097 -3.247 1.00 93.88 389 ILE A O 1
ATOM 3289 N N . THR A 1 390 ? -13.490 12.217 -4.341 1.00 95.12 390 THR A N 1
ATOM 3290 C CA . THR A 1 390 ? -12.702 11.584 -3.277 1.00 95.12 390 THR A CA 1
ATOM 3291 C C . THR A 1 390 ? -12.731 12.379 -1.974 1.00 95.12 390 THR A C 1
ATOM 3293 O O . THR A 1 390 ? -12.796 11.777 -0.903 1.00 95.12 390 THR A O 1
ATOM 3296 N N . LEU A 1 391 ? -12.694 13.712 -2.038 1.00 95.06 391 LEU A N 1
ATOM 3297 C CA . LEU A 1 391 ? -12.814 14.556 -0.847 1.00 95.06 391 LEU A CA 1
ATOM 3298 C C . LEU A 1 391 ? -14.184 14.383 -0.182 1.00 95.06 391 LEU A C 1
ATOM 3300 O O . LEU A 1 391 ? -14.227 14.134 1.018 1.00 95.06 391 LEU A O 1
ATOM 3304 N N . LEU A 1 392 ? -15.275 14.399 -0.956 1.00 94.56 392 LEU A N 1
ATOM 3305 C CA . LEU A 1 392 ? -16.627 14.164 -0.430 1.00 94.56 392 LEU A CA 1
ATOM 3306 C C . LEU A 1 392 ? -16.772 12.773 0.212 1.00 94.56 392 LEU A C 1
ATOM 3308 O O . LEU A 1 392 ? -17.386 12.616 1.268 1.00 94.56 392 LEU A O 1
ATOM 3312 N N . GLU A 1 393 ? -16.191 11.742 -0.407 1.00 95.69 393 GLU A N 1
ATOM 3313 C CA . GLU A 1 393 ? -16.172 10.387 0.157 1.00 95.69 393 GLU A CA 1
ATOM 3314 C C . GLU A 1 393 ? -15.408 10.339 1.489 1.00 95.69 393 GLU A C 1
ATOM 3316 O O . GLU A 1 393 ? -15.873 9.710 2.446 1.00 95.69 393 GLU A O 1
ATOM 3321 N N . LEU A 1 394 ? -14.262 11.024 1.574 1.00 95.69 394 LEU A N 1
ATOM 3322 C CA . LEU A 1 394 ? -13.465 11.116 2.796 1.00 95.69 394 LEU A CA 1
ATOM 3323 C C . LEU A 1 394 ? -14.210 11.878 3.900 1.00 95.69 394 LEU A C 1
ATOM 3325 O O . LEU A 1 394 ? -14.244 11.410 5.038 1.00 95.69 394 LEU A O 1
ATOM 3329 N N . GLU A 1 395 ? -14.858 12.995 3.572 1.00 95.50 395 GLU A N 1
ATOM 3330 C CA . GLU A 1 395 ? -15.692 13.770 4.498 1.00 95.50 395 GLU A CA 1
ATOM 3331 C C . GLU A 1 395 ? -16.831 12.923 5.070 1.00 95.50 395 GLU A C 1
ATOM 3333 O O . GLU A 1 395 ? -17.018 12.874 6.285 1.00 95.50 395 GLU A O 1
ATOM 3338 N N . LYS A 1 396 ? -17.514 12.140 4.228 1.00 95.56 396 LYS A N 1
ATOM 3339 C CA . LYS A 1 396 ? -18.553 11.208 4.683 1.00 95.56 396 LYS A CA 1
ATOM 3340 C C . LYS A 1 396 ? -17.996 10.118 5.604 1.00 95.56 396 LYS A C 1
ATOM 3342 O O . LYS A 1 396 ? -18.676 9.668 6.528 1.00 95.56 396 LYS A O 1
ATOM 3347 N N . ILE A 1 397 ? -16.776 9.632 5.372 1.00 95.44 397 ILE A N 1
ATOM 3348 C CA . ILE A 1 397 ? -16.123 8.663 6.272 1.00 95.44 397 ILE A CA 1
ATOM 3349 C C . ILE A 1 397 ? -15.785 9.316 7.615 1.00 95.44 397 ILE A C 1
ATOM 3351 O O . ILE A 1 397 ? -16.007 8.695 8.655 1.00 95.44 397 ILE A O 1
ATOM 3355 N N . ILE A 1 398 ? -15.296 10.556 7.593 1.00 95.12 398 ILE A N 1
ATOM 3356 C CA . ILE A 1 398 ? -15.001 11.356 8.786 1.00 95.12 398 ILE A CA 1
ATOM 3357 C C . ILE A 1 398 ? -16.274 11.570 9.613 1.00 95.12 398 ILE A C 1
ATOM 3359 O O . ILE A 1 398 ? -16.271 11.279 10.807 1.00 95.12 398 ILE A O 1
ATOM 3363 N N . GLU A 1 399 ? -17.374 11.978 8.983 1.00 94.50 399 GLU A N 1
ATOM 3364 C CA . GLU A 1 399 ? -18.673 12.162 9.640 1.00 94.50 399 GLU A CA 1
ATOM 3365 C C . GLU A 1 399 ? -19.162 10.856 10.289 1.00 94.50 399 GLU A C 1
ATOM 3367 O O . GLU A 1 399 ? -19.509 10.815 11.470 1.00 94.50 399 GLU A O 1
ATOM 3372 N N . ASN A 1 400 ? -19.095 9.738 9.555 1.00 92.94 400 ASN A N 1
ATOM 3373 C CA . ASN A 1 400 ? -19.433 8.419 10.097 1.00 92.94 400 ASN A CA 1
ATOM 3374 C C . ASN A 1 400 ? -18.559 8.030 11.300 1.00 92.94 400 ASN A C 1
ATOM 3376 O O . ASN A 1 400 ? -19.047 7.372 12.216 1.00 92.94 400 ASN A O 1
ATOM 3380 N N . ALA A 1 401 ? -17.275 8.397 11.289 1.00 93.31 401 ALA A N 1
ATOM 3381 C CA . ALA A 1 401 ? -16.362 8.137 12.396 1.00 93.31 401 ALA A CA 1
ATOM 3382 C C . ALA A 1 401 ? -16.707 8.983 13.632 1.00 93.31 401 ALA A C 1
ATOM 3384 O O . ALA A 1 401 ? -16.598 8.492 14.753 1.00 93.31 401 ALA A O 1
ATOM 3385 N N . GLN A 1 402 ? -17.153 10.226 13.444 1.00 92.62 402 GLN A N 1
ATOM 3386 C CA . GLN A 1 402 ? -17.568 11.112 14.537 1.00 92.62 402 GLN A CA 1
ATOM 3387 C C . GLN A 1 402 ? -18.862 10.650 15.223 1.00 92.62 402 GLN A C 1
ATOM 3389 O O . GLN A 1 402 ? -19.023 10.891 16.414 1.00 92.62 402 GLN A O 1
ATOM 3394 N N . ASN A 1 403 ? -19.729 9.933 14.505 1.00 92.81 403 ASN A N 1
ATOM 3395 C CA . ASN A 1 403 ? -20.995 9.393 15.017 1.00 92.81 403 ASN A CA 1
ATOM 3396 C C . ASN A 1 403 ? -20.866 7.983 15.635 1.00 92.81 403 ASN A C 1
ATOM 3398 O O . ASN A 1 403 ? -21.864 7.282 15.821 1.00 92.81 403 ASN A O 1
ATOM 3402 N N . LEU A 1 404 ? -19.642 7.521 15.910 1.00 92.81 404 LEU A N 1
ATOM 3403 C CA . LEU A 1 404 ? -19.413 6.255 16.607 1.00 92.81 404 LEU A CA 1
ATOM 3404 C C . LEU A 1 404 ? -19.760 6.354 18.107 1.00 92.81 404 LEU A C 1
ATOM 3406 O O . LEU A 1 404 ? -19.778 7.456 18.654 1.00 92.81 404 LEU A O 1
ATOM 3410 N N . PRO A 1 405 ? -19.991 5.208 18.784 1.00 92.38 405 PRO A N 1
ATOM 3411 C CA . PRO A 1 405 ? -20.198 5.164 20.233 1.00 92.38 405 PRO A CA 1
ATOM 3412 C C . PRO A 1 405 ? -19.136 5.946 21.025 1.00 92.38 405 PRO A C 1
ATOM 3414 O O . PRO A 1 405 ? -17.965 5.996 20.624 1.00 92.38 405 PRO A O 1
ATOM 3417 N N . THR A 1 406 ? -19.538 6.544 22.149 1.00 90.25 406 THR A N 1
ATOM 3418 C CA . THR A 1 406 ? -18.690 7.427 22.972 1.00 90.25 406 THR A CA 1
ATOM 3419 C C . THR A 1 406 ? -17.452 6.716 23.503 1.00 90.25 406 THR A C 1
ATOM 3421 O O . THR A 1 406 ? -16.371 7.298 23.539 1.00 90.25 406 THR A O 1
ATOM 3424 N N . GLU A 1 407 ? -17.539 5.409 23.758 1.00 88.62 407 GLU A N 1
ATOM 3425 C CA . GLU A 1 407 ? -16.407 4.570 24.160 1.00 88.62 407 GLU A CA 1
ATOM 3426 C C . GLU A 1 407 ? -15.268 4.564 23.120 1.00 88.62 407 GLU A C 1
ATOM 3428 O O . GLU A 1 407 ? -14.113 4.269 23.443 1.00 88.62 407 GLU A O 1
ATOM 3433 N N . ILE A 1 408 ? -15.578 4.891 21.861 1.00 88.56 408 ILE A N 1
ATOM 3434 C CA . ILE A 1 408 ? -14.603 5.084 20.784 1.00 88.56 408 ILE A CA 1
ATOM 3435 C C . ILE A 1 408 ? -14.250 6.564 20.643 1.00 88.56 408 ILE A C 1
ATOM 3437 O O . ILE A 1 408 ? -13.064 6.907 20.613 1.00 88.56 408 ILE A O 1
ATOM 3441 N N . THR A 1 409 ? -15.255 7.436 20.526 1.00 89.19 409 THR A N 1
ATOM 3442 C CA . THR A 1 409 ? -15.053 8.842 20.146 1.00 89.19 409 THR A CA 1
ATOM 3443 C C . THR A 1 409 ? -14.435 9.683 21.254 1.00 89.19 409 THR A C 1
ATOM 3445 O O . THR A 1 409 ? -13.701 10.619 20.938 1.00 89.19 409 THR A O 1
ATOM 3448 N N . ASP A 1 410 ? -14.594 9.313 22.526 1.00 86.56 410 ASP A N 1
ATOM 3449 C CA . ASP A 1 410 ? -13.921 9.974 23.651 1.00 86.56 410 ASP A CA 1
ATOM 3450 C C . ASP A 1 410 ? -12.430 9.658 23.725 1.00 86.56 410 ASP A C 1
ATOM 3452 O O . ASP A 1 410 ? -11.654 10.402 24.336 1.00 86.56 410 ASP A O 1
ATOM 3456 N N . SER A 1 411 ? -11.979 8.610 23.026 1.00 85.38 411 SER A N 1
ATOM 3457 C CA . SER A 1 411 ? -10.561 8.314 22.938 1.00 85.38 411 SER A CA 1
ATOM 3458 C C . SER A 1 411 ? -9.826 9.459 22.253 1.00 85.38 411 SER A C 1
ATOM 3460 O O . SER A 1 411 ? -9.946 9.685 21.049 1.00 85.38 411 SER A O 1
ATOM 3462 N N . ILE A 1 412 ? -8.950 10.126 23.003 1.00 83.62 412 ILE A N 1
ATOM 3463 C CA . ILE A 1 412 ? -8.150 11.222 22.456 1.00 83.62 412 ILE A CA 1
ATOM 3464 C C . ILE A 1 412 ? -7.254 10.762 21.290 1.00 83.62 412 ILE A C 1
ATOM 3466 O O . ILE A 1 412 ? -6.868 11.560 20.444 1.00 83.62 412 ILE A O 1
ATOM 3470 N N . PHE A 1 413 ? -6.932 9.466 21.230 1.00 82.75 413 PHE A N 1
ATOM 3471 C CA . PHE A 1 413 ? -6.242 8.858 20.096 1.00 82.75 413 PHE A CA 1
ATOM 3472 C C . PHE A 1 413 ? -7.098 8.861 18.821 1.00 82.75 413 PHE A C 1
ATOM 3474 O O . PHE A 1 413 ? -6.596 9.142 17.737 1.00 82.75 413 PHE A O 1
ATOM 3481 N N . PHE A 1 414 ? -8.385 8.537 18.953 1.00 86.19 414 PHE A N 1
ATOM 3482 C CA . PHE A 1 414 ? -9.323 8.492 17.839 1.00 86.19 414 PHE A CA 1
ATOM 3483 C C . PHE A 1 414 ? -9.642 9.900 17.324 1.00 86.19 414 PHE A C 1
ATOM 3485 O O . PHE A 1 414 ? -9.618 10.117 16.114 1.00 86.19 414 PHE A O 1
ATOM 3492 N N . LYS A 1 415 ? -9.802 10.872 18.236 1.00 87.69 415 LYS A N 1
ATOM 3493 C CA . LYS A 1 415 ? -9.913 12.301 17.893 1.00 87.69 415 LYS A CA 1
ATOM 3494 C C . LYS A 1 415 ? -8.725 12.766 17.043 1.00 87.69 415 LYS A C 1
ATOM 3496 O O . LYS A 1 415 ? -8.934 13.296 15.959 1.00 87.69 415 LYS A O 1
ATOM 3501 N N . ASP A 1 416 ? -7.492 12.434 17.445 1.00 86.69 416 ASP A N 1
ATOM 3502 C CA . ASP A 1 416 ? -6.301 12.793 16.659 1.00 86.69 416 ASP A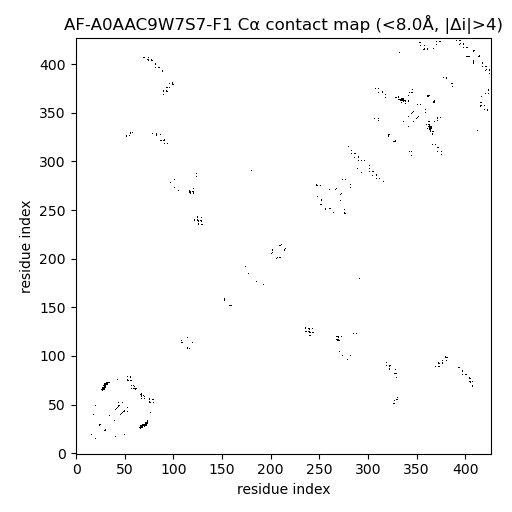 CA 1
ATOM 3503 C C . ASP A 1 416 ? -6.309 12.187 15.243 1.00 86.69 416 ASP A C 1
ATOM 3505 O O . ASP A 1 416 ? -5.834 12.829 14.311 1.00 86.69 416 ASP A O 1
ATOM 3509 N N . ILE A 1 417 ? -6.811 10.955 15.060 1.00 85.81 417 ILE A N 1
ATOM 3510 C CA . ILE A 1 417 ? -6.929 10.345 13.721 1.00 85.81 417 ILE A CA 1
ATOM 3511 C C . ILE A 1 417 ? -7.934 11.118 12.871 1.00 85.81 417 ILE A C 1
ATOM 3513 O O . ILE A 1 417 ? -7.651 11.400 11.710 1.00 85.81 417 ILE A O 1
ATOM 3517 N N . ILE A 1 418 ? -9.095 11.450 13.435 1.00 90.00 418 ILE A N 1
ATOM 3518 C CA . ILE A 1 418 ? -10.116 12.234 12.740 1.00 90.00 418 ILE A CA 1
ATOM 3519 C C . ILE A 1 418 ? -9.540 13.588 12.324 1.00 90.00 418 ILE A C 1
ATOM 3521 O O . ILE A 1 418 ? -9.690 13.982 11.171 1.00 90.00 418 ILE A O 1
ATOM 3525 N N . ASP A 1 419 ? -8.833 14.266 13.225 1.00 88.81 419 ASP A N 1
ATOM 3526 C CA . ASP A 1 419 ? -8.223 15.563 12.935 1.00 88.81 419 ASP A CA 1
ATOM 3527 C C . ASP A 1 419 ? -7.147 15.450 11.851 1.00 88.81 419 ASP A C 1
ATOM 3529 O O . ASP A 1 419 ? -7.096 16.279 10.948 1.00 88.81 419 ASP A O 1
ATOM 3533 N N . ILE A 1 420 ? -6.332 14.389 11.875 1.00 89.88 420 ILE A N 1
ATOM 3534 C CA . ILE A 1 420 ? -5.382 14.079 10.797 1.00 89.88 420 ILE A CA 1
ATOM 3535 C C . ILE A 1 420 ? -6.107 13.934 9.457 1.00 89.88 420 ILE A C 1
ATOM 3537 O O . ILE A 1 420 ? -5.660 14.508 8.471 1.00 89.88 420 ILE A O 1
ATOM 3541 N N . LEU A 1 421 ? -7.214 13.185 9.407 1.00 90.06 421 LEU A N 1
ATOM 3542 C CA . LEU A 1 421 ? -7.978 12.988 8.173 1.00 90.06 421 LEU A CA 1
ATOM 3543 C C . LEU A 1 421 ? -8.623 14.292 7.682 1.00 90.06 421 LEU A C 1
ATOM 3545 O O . LEU A 1 421 ? -8.585 14.557 6.486 1.00 90.06 421 LEU A O 1
ATOM 3549 N N . LYS A 1 422 ? -9.133 15.136 8.586 1.00 89.06 422 LYS A N 1
ATOM 3550 C CA . LYS A 1 422 ? -9.650 16.476 8.255 1.00 89.06 422 LYS A CA 1
ATOM 3551 C C . LYS A 1 422 ? -8.565 17.392 7.699 1.00 89.06 422 LYS A C 1
ATOM 3553 O O . LYS A 1 422 ? -8.790 18.103 6.733 1.00 89.06 422 LYS A O 1
ATOM 3558 N N . LEU A 1 423 ? -7.353 17.355 8.250 1.00 87.69 423 LEU A N 1
ATOM 3559 C CA . LEU A 1 423 ? -6.239 18.141 7.709 1.00 87.69 423 LEU A CA 1
ATOM 3560 C C . LEU A 1 423 ? -5.848 17.712 6.285 1.00 87.69 423 LEU A C 1
ATOM 3562 O O . LEU A 1 423 ? -5.231 18.495 5.568 1.00 87.69 423 LEU A O 1
ATOM 3566 N N . LEU A 1 424 ? -6.203 16.493 5.865 1.00 84.50 424 LEU A N 1
ATOM 3567 C CA . LEU A 1 424 ? -6.010 16.026 4.490 1.00 84.50 424 LEU A CA 1
ATOM 3568 C C . LEU A 1 424 ? -7.125 16.469 3.531 1.00 84.50 424 LEU A C 1
ATOM 3570 O O . LEU A 1 424 ? -6.938 16.322 2.326 1.00 84.50 424 LEU A O 1
ATOM 3574 N N . THR A 1 425 ? -8.254 16.991 4.030 1.00 77.50 425 THR A N 1
ATOM 3575 C CA . THR A 1 425 ? -9.338 17.534 3.191 1.00 77.50 425 THR A CA 1
ATOM 3576 C C . THR A 1 425 ? -9.209 19.036 2.933 1.00 77.50 425 THR A C 1
ATOM 3578 O O . THR A 1 425 ? -9.890 19.565 2.056 1.00 77.50 425 THR A O 1
ATOM 3581 N N . ILE A 1 426 ? -8.322 19.728 3.656 1.00 68.56 426 ILE A N 1
ATOM 3582 C CA . ILE A 1 426 ? -8.049 21.155 3.452 1.00 68.56 426 ILE A CA 1
ATOM 3583 C C . ILE A 1 426 ? -7.330 21.337 2.107 1.00 68.56 426 ILE A C 1
ATOM 3585 O O . ILE A 1 426 ? -6.287 20.721 1.874 1.00 68.56 426 ILE A O 1
ATOM 3589 N N . LYS A 1 427 ? -7.933 22.153 1.232 1.00 54.38 427 LYS A N 1
ATOM 3590 C CA . LYS A 1 427 ? -7.466 22.437 -0.134 1.00 54.38 427 LYS A CA 1
ATOM 3591 C C . LYS A 1 427 ? -6.125 23.158 -0.177 1.00 54.38 427 LYS A C 1
ATOM 3593 O O . LYS A 1 427 ? -5.926 24.080 0.645 1.00 54.38 427 LYS A O 1
#

pLDDT: mean 76.35, std 18.03, range [34.56, 96.12]

Solvent-accessible surface area (backbone atoms only — not comparable to full-atom values): 24651 Å² total; per-residue (Å²): 143,78,82,75,77,86,54,102,78,82,74,88,72,73,86,77,48,77,68,51,52,52,53,52,39,49,75,27,41,37,39,58,72,97,55,54,74,68,55,50,50,43,45,43,71,72,78,37,55,53,71,62,46,63,42,39,56,62,66,51,79,63,49,95,90,66,30,24,75,87,38,43,48,54,56,32,52,54,50,52,53,50,37,52,55,52,35,55,52,54,44,50,44,55,53,48,39,51,52,36,50,52,52,52,50,55,51,55,51,70,76,34,88,89,55,54,52,44,58,55,43,55,55,47,32,40,50,52,39,52,50,50,50,49,52,51,50,53,53,48,50,52,49,49,54,52,48,57,46,51,57,50,40,62,72,67,73,60,93,79,55,70,68,52,50,49,52,52,49,50,51,47,52,54,58,68,70,48,68,82,87,74,57,92,48,53,68,57,56,49,49,54,50,54,51,53,51,49,50,56,49,33,62,74,74,43,65,71,49,84,76,33,71,68,52,54,51,53,54,53,64,56,64,75,70,81,74,94,61,77,65,60,56,56,53,43,51,56,45,11,53,47,55,52,49,56,55,53,54,70,43,72,81,36,92,88,45,65,77,67,58,70,81,39,75,84,58,61,35,44,75,55,51,57,71,67,39,52,67,79,52,43,54,52,50,53,50,50,46,53,68,74,48,43,88,82,46,55,75,66,56,46,47,54,52,52,54,46,55,59,48,47,66,66,32,49,63,53,54,50,36,46,74,68,75,49,80,66,74,43,51,65,87,46,72,77,48,59,77,86,72,51,56,68,65,47,60,75,74,47,47,86,83,42,52,76,68,50,52,58,50,46,14,11,64,62,54,32,38,52,54,49,51,56,53,48,28,72,74,48,52,84,50,66,66,60,52,50,53,52,45,55,54,50,51,54,51,48,53,57,55,68,72,43,58,62,87,52,49,70,35,68,69,50,44,43,50,50,52,54,55,51,64,69,62,61,129

InterPro domains:
  IPR011664 Abortive infection system protein AbiD/AbiF-like [PF07751] (46-160)
  IPR011664 Abortive infection system protein AbiD/AbiF-like [PF07751] (188-328)

Foldseek 3Di:
DPPPPPDPPDDPPDDQDLVSLVVVLVVLLAAAPPDDSVRSSCVCPPVDPSVLLVQLCQVADADPSRHGNPHYSQQSSLLLVLQLLLLVLLLVLVVLLLVLVLVVVVVQQVVQPVDDQQVLLLVLLLVVLVVVVVVVVLVVVVVVVVVVVVVVCVVVVDDDPPVVVVVVVLSVVLVVPDPPLDDPCPVVSCVVSVVVVVCVVCVVPPVVCVPDPVVVVVVVVVVVPPDDDDVVVVVSSVSSVVVQLVLLVVQPPPPPHDPVSVVCSPPNGNVSSSVSDDSVRVLSSLVVCLSPCVVVDDPVVNCVSVLVSQLCVLLVVVSVCSVVVHRLSGPLVDQQADLVPQRPCCVVPPCVVDDPVLSSSCSDSSLSSSLSSLVSSVVRNPDPVVVVVSLVSLVVSLVSLCPRDCSQNVPPSSVSSSVSSVSSSDD

Mean predicted aligned error: 13.25 Å

Sequence (427 aa):
MSDYKNRGLTLNKPKITKTGLQKHLSKKKITFIGYSEEELNSLFFEKNYYYKLSSYKKNFEREQSGTYPHLSVLCLDKLSVLDTKLRYFLLKLSMDIEHYSKAYFLSLISDIPSIDGYKIVDEYFIYQFKNKKIKTFLQNRKKDFVKTKIEYIQFLNKKDEEMNNLASEMFNKTLDSLDIKENIYIEKAFFTIENELISNLISKYNPEFNNSQEYMEYINYKKSYDNPNSAANNNIIKGAEKLKLDLIKKHENNPYSNPKIIKNKYNSSIWFILDMMMFGEYIQFLSYFNLKYNKILDETDKKKIKDFLTSVSIVKDFRNILAHNQVLLINIKQQERNINKISPILKKTVLKNFTKRQTNRLRNNRIHDMVLLIKLYFQWVDSSNAKYITLLELEKIIENAQNLPTEITDSIFFKDIIDILKLLTIK

Radius of gyration: 28.06 Å; Cα contacts (8 Å, |Δi|>4): 293; chains: 1; bounding box: 79×65×66 Å

Organism: Lactococcus lactis subsp. lactis (NCBI:txid1360)

Secondary structure (DSSP, 8-state):
--STTSS------PPPPHHHHHHHHHHTT-B-TT--HHHHHHIIIIIS-HHHHTTGGGGS---TTS--TT-BHHHHHHHHHHHHHHHHHHHHHHHHHHHHHHHHHHHHHHT-TT--TTHHHHHHHHHHHHHHHHHHHHHHHHHHHHHHHHHHHHHTT---SHHHHHHHHHHHHHHHHS-TTT-TTHHHHHHHHHHHHHHHHHHHH-GGGGG-HHHHHHHHHHHTT----THHHHHHHHHHHHHHHHHHHHHHT-TTS-THHHHTTT---HHHHHHH--HHHHHHHHHHHHHHSGGGS-HHHHHHHHHHHHHHHHHHHHHHHHHTT--SSSSTT---S-GGGS-HHHHHHTGGGS-HHHHHHTTSHHHHHHHHHHHHHHHH---HHHHHHHHHHHHHHHHHHHTS-HHHHT-HHHHHHHHHHHHTT--